Protein 7UWJ (pdb70)

Radius of gyration: 30.27 Å; Cα contacts (8 Å, |Δi|>4): 1581; chains: 4; bounding box: 74×79×90 Å

Organism: Homo sapiens (NCBI:txid9606)

Secondary structure (DSSP, 8-state):
----SS--SSSSBSS-EEEEEEE-TTEESSEEEEEEE--SSPBPTTTSSSB-TT-EEEEEEEEEEEEE------EEEEEEEEEEEEEE---EE-/----SS--SSSSBSS-EEEEEEE-SSEESSEEEEEEE--SSPBPTTTSSSB-TTSEEEEEEEEEEEEE------EEEEEEEEEEEEEEPPPEE-/---EEE----S--HHHHS--SS-----S-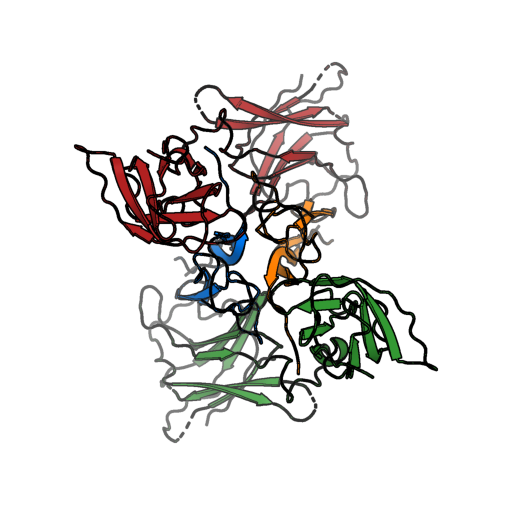-EEEEEEEP--EEEEEEEE----S--EEEEEEEE-SSS-EEEEEEEEESS-------EEEEEEE--SS-EEEEEEEEES-PPSS------EEEEE---SSSSTTSSSHHHHHHTSS-----EEE--SSSEEEEE-B--TT-SEE--EEESSSEEEE--EE----SS--B--EEEE-SS--TT-EEEE-B--TTTTTS--EEEEE-B---/----------S--HHHHS--SS-----SEEEEEEEEE---EEEEEEEEE---S--EEEEEEEE-SSS-EEEEE--B--S-------EEEEEEE--SSEE-EEEEEEES---SS-----EEE--EE--TTSSTT-S-HHHIIIIIS-----EEE-SSSSEEEEEEE--SS-SEEEEEEESSSEEE--EEE----SS--EEEEEEEB-S--TT-EEEEEE--TTTTTS--EEEEEB----

B-factor: mean 85.33, std 24.69, range [43.59, 178.41]

Structure (mmCIF, N/CA/C/O backbone):
data_7UWJ
#
_entry.id   7UWJ
#
_cell.length_a   1.00
_cell.length_b   1.00
_cell.length_c   1.00
_cell.angle_alpha   90.00
_cell.angle_beta   90.00
_cell.angle_gamma   90.00
#
_symmetry.space_group_name_H-M   'P 1'
#
loop_
_entity.id
_entity.type
_entity.pdbx_description
1 polymer Interleukin-25
2 polymer 'Interleukin-17 receptor B'
3 non-polymer 2-acetamido-2-deoxy-beta-D-glucopyranose
#
loop_
_atom_site.group_PDB
_atom_site.id
_atom_site.type_symbol
_atom_site.label_atom_id
_atom_site.label_alt_id
_atom_site.label_comp_id
_atom_site.label_asym_id
_atom_site.label_entity_id
_atom_site.label_seq_id
_atom_site.pdbx_PDB_ins_code
_atom_site.Cartn_x
_atom_site.Cartn_y
_atom_site.Cartn_z
_atom_site.occupancy
_atom_site.B_iso_or_equiv
_atom_site.auth_seq_id
_atom_site.auth_comp_id
_atom_site.auth_asym_id
_atom_site.auth_atom_id
_atom_site.pdbx_PDB_model_num
ATOM 1 N N . CYS A 1 49 ? 126.690 106.933 106.104 1.00 75.09 74 CYS A N 1
ATOM 2 C CA . CYS A 1 49 ? 125.305 106.540 106.344 1.00 75.09 74 CYS A CA 1
ATOM 3 C C . CYS A 1 49 ? 125.033 105.118 105.859 1.00 75.09 74 CYS A C 1
ATOM 4 O O . CYS A 1 49 ? 125.459 104.724 104.774 1.00 75.09 74 CYS A O 1
ATOM 7 N N . ARG A 1 50 ? 124.312 104.356 106.681 1.00 66.61 75 ARG A N 1
ATOM 8 C CA . ARG A 1 50 ? 124.146 102.925 106.485 1.00 66.61 75 ARG A CA 1
ATOM 9 C C . ARG A 1 50 ? 122.803 102.490 107.054 1.00 66.61 75 ARG A C 1
ATOM 10 O O . ARG A 1 50 ? 122.203 103.193 107.872 1.00 66.61 75 ARG A O 1
ATOM 18 N N . ALA A 1 51 ? 122.334 101.325 106.613 1.00 59.38 76 ALA A N 1
ATOM 19 C CA . ALA A 1 51 ? 121.082 100.748 107.082 1.00 59.38 76 ALA A CA 1
ATOM 20 C C . ALA A 1 51 ? 121.365 99.477 107.872 1.00 59.38 76 ALA A C 1
ATOM 21 O O . ALA A 1 51 ? 122.019 98.558 107.368 1.00 59.38 76 ALA A O 1
ATOM 23 N N . SER A 1 52 ? 120.870 99.431 109.107 1.00 57.61 77 SER A N 1
ATOM 24 C CA . SER A 1 52 ? 121.019 98.278 109.984 1.00 57.61 77 SER A CA 1
ATOM 25 C C . SER A 1 52 ? 119.766 97.405 109.881 1.00 57.61 77 SER A C 1
ATOM 26 O O . SER A 1 52 ? 118.910 97.626 109.021 1.00 57.61 77 SER A O 1
ATOM 29 N N . GLU A 1 53 ? 119.638 96.408 110.759 1.00 56.57 78 GLU A N 1
ATOM 30 C CA . GLU A 1 53 ? 118.574 95.415 110.655 1.00 56.57 78 GLU A CA 1
ATOM 31 C C . GLU A 1 53 ? 117.569 95.510 111.795 1.00 56.57 78 GLU A C 1
ATOM 32 O O . GLU A 1 53 ? 116.377 95.278 111.571 1.00 56.57 78 GLU A O 1
ATOM 38 N N . ASP A 1 54 ? 118.008 95.815 113.018 1.00 57.81 79 ASP A N 1
ATOM 39 C CA . ASP A 1 54 ? 117.087 95.811 114.152 1.00 57.81 79 ASP A CA 1
ATOM 40 C C . ASP A 1 54 ? 116.118 96.988 114.091 1.00 57.81 79 ASP A C 1
ATOM 41 O O . ASP A 1 54 ? 114.902 96.812 114.219 1.00 57.81 79 ASP A O 1
ATOM 46 N N . GLY A 1 55 ? 116.636 98.198 113.896 1.00 51.85 80 GLY A N 1
ATOM 47 C CA . GLY A 1 55 ? 115.790 99.364 113.801 1.00 51.85 80 GLY A CA 1
ATOM 48 C C . GLY A 1 55 ? 116.113 100.421 114.835 1.00 51.85 80 GLY A C 1
ATOM 49 O O . GLY A 1 55 ? 117.212 100.463 115.397 1.00 51.85 80 GLY A O 1
ATOM 50 N N . PRO A 1 56 ? 115.136 101.293 115.124 1.00 53.18 81 PRO A N 1
ATOM 51 C CA . PRO A 1 56 ? 113.849 101.341 114.420 1.00 53.18 81 PRO A CA 1
ATOM 52 C C . PRO A 1 56 ? 113.795 102.343 113.268 1.00 53.18 81 PRO A C 1
ATOM 53 O O . PRO A 1 56 ? 113.755 103.542 113.548 1.00 53.18 81 PRO A O 1
ATOM 57 N N . LEU A 1 57 ? 113.791 101.883 112.015 1.00 53.14 82 LEU A N 1
ATOM 58 C CA . LEU A 1 57 ? 113.417 102.705 110.864 1.00 53.14 82 LEU A CA 1
ATOM 59 C C . LEU A 1 57 ? 114.290 103.945 110.695 1.00 53.14 82 LEU A C 1
ATOM 60 O O . LEU A 1 57 ? 114.113 104.705 109.737 1.00 53.14 82 LEU A O 1
ATOM 65 N N . ASN A 1 58 ? 115.233 104.157 111.608 1.00 48.70 83 ASN A N 1
ATOM 66 C CA . ASN A 1 58 ? 116.123 105.307 111.554 1.00 48.70 83 ASN A CA 1
ATOM 67 C C . ASN A 1 58 ? 117.486 104.836 111.080 1.00 48.70 83 ASN A C 1
ATOM 68 O O . ASN A 1 58 ? 118.191 105.542 110.352 1.00 48.70 83 ASN A O 1
ATOM 73 N N . SER A 1 59 ? 117.853 103.632 111.502 1.00 54.60 84 SER A N 1
ATOM 74 C CA . SER A 1 59 ? 118.988 102.912 110.957 1.00 54.60 84 SER A CA 1
ATOM 75 C C . SER A 1 59 ? 118.557 101.802 110.011 1.00 54.60 84 SER A C 1
ATOM 76 O O . SER A 1 59 ? 119.361 100.919 109.710 1.00 54.60 84 SER A O 1
ATOM 79 N N . ARG A 1 60 ? 117.306 101.815 109.552 1.00 55.28 85 ARG A N 1
ATOM 80 C CA . ARG A 1 60 ? 116.767 100.768 108.694 1.00 55.28 85 ARG A CA 1
ATOM 81 C C . ARG A 1 60 ? 116.218 101.296 107.375 1.00 55.28 85 ARG A C 1
ATOM 82 O O . ARG A 1 60 ? 115.666 100.516 106.593 1.00 55.28 85 ARG A O 1
ATOM 90 N N . ALA A 1 61 ? 116.368 102.585 107.096 1.00 53.53 86 ALA A N 1
ATOM 91 C CA . ALA A 1 61 ? 115.714 103.208 105.958 1.00 53.53 86 ALA A CA 1
ATOM 92 C C . ALA A 1 61 ? 116.728 103.511 104.864 1.00 53.53 86 ALA A C 1
ATOM 93 O O . ALA A 1 61 ? 117.934 103.611 105.106 1.00 53.53 86 ALA A O 1
ATOM 95 N N . ILE A 1 62 ? 116.215 103.653 103.638 1.00 54.15 87 ILE A N 1
ATOM 96 C CA . ILE A 1 62 ? 117.062 103.966 102.496 1.00 54.15 87 ILE A CA 1
ATOM 97 C C . ILE A 1 62 ? 117.693 105.341 102.640 1.00 54.15 87 ILE A C 1
ATOM 98 O O . ILE A 1 62 ? 118.849 105.539 102.251 1.00 54.15 87 ILE A O 1
ATOM 103 N N . SER A 1 63 ? 116.962 106.300 103.205 1.00 49.21 88 SER A N 1
ATOM 104 C CA . SER A 1 63 ? 117.489 107.619 103.544 1.00 49.21 88 SER A CA 1
ATOM 105 C C . SER A 1 63 ? 117.503 107.749 105.063 1.00 49.21 88 SER A C 1
ATOM 106 O O . SER A 1 63 ? 116.600 108.355 105.655 1.00 49.21 88 SER A O 1
ATOM 109 N N . PRO A 1 64 ? 118.513 107.186 105.724 1.00 47.82 89 PRO A N 1
ATOM 110 C CA . PRO A 1 64 ? 118.513 107.171 107.191 1.00 47.82 89 PRO A CA 1
ATOM 111 C C . PRO A 1 64 ? 118.661 108.569 107.764 1.00 47.82 89 PRO A C 1
ATOM 112 O O . PRO A 1 64 ? 119.160 109.482 107.103 1.00 47.82 89 PRO A O 1
ATOM 116 N N . TRP A 1 65 ? 118.219 108.731 109.007 1.00 43.59 90 TRP A N 1
ATOM 117 C CA . TRP A 1 65 ? 118.320 110.001 109.708 1.00 43.59 90 TRP A CA 1
ATOM 118 C C . TRP A 1 65 ? 118.770 109.759 111.141 1.00 43.59 90 TRP A C 1
ATOM 119 O O . TRP A 1 65 ? 118.269 108.848 111.808 1.00 43.59 90 TRP A O 1
ATOM 130 N N . ARG A 1 66 ? 119.718 110.566 111.601 1.00 44.43 91 ARG A N 1
ATOM 131 C CA . ARG A 1 66 ? 120.141 110.576 112.991 1.00 44.43 91 ARG A CA 1
ATOM 132 C C . ARG A 1 66 ? 119.514 111.767 113.705 1.00 44.43 91 ARG A C 1
ATOM 133 O O . ARG A 1 66 ? 119.224 112.802 113.101 1.00 44.43 91 ARG A O 1
ATOM 141 N N . TYR A 1 67 ? 119.305 111.608 115.007 1.00 44.74 92 TYR A N 1
ATOM 142 C CA . TYR A 1 67 ? 118.587 112.588 115.810 1.00 44.74 92 TYR A CA 1
ATOM 143 C C . TYR A 1 67 ? 119.591 113.503 116.495 1.00 44.74 92 TYR A C 1
ATOM 144 O O . TYR A 1 67 ? 120.433 113.037 117.271 1.00 44.74 92 TYR A O 1
ATOM 153 N N . GLU A 1 68 ? 119.499 114.797 116.209 1.00 47.49 93 GLU A N 1
ATOM 154 C CA . GLU A 1 68 ? 120.346 115.800 116.832 1.00 47.49 93 GLU A CA 1
ATOM 155 C C . GLU A 1 68 ? 119.639 116.393 118.042 1.00 47.49 93 GLU A C 1
ATOM 156 O O . GLU A 1 68 ? 118.408 116.395 118.125 1.00 47.49 93 GLU A O 1
ATOM 162 N N . LEU A 1 69 ? 120.429 116.902 118.980 1.00 50.51 94 LEU A N 1
ATOM 163 C CA . LEU A 1 69 ? 119.909 117.433 120.231 1.00 50.51 94 LEU A CA 1
ATOM 164 C C . LEU A 1 69 ? 119.821 118.949 120.148 1.00 50.51 94 LEU A C 1
ATOM 165 O O . LEU A 1 69 ? 120.815 119.620 119.852 1.00 50.51 94 LEU A O 1
ATOM 170 N N . ASP A 1 70 ? 118.633 119.483 120.415 1.00 54.00 95 ASP A N 1
ATOM 171 C CA . ASP A 1 70 ? 118.390 120.921 120.464 1.00 54.00 95 ASP A CA 1
ATOM 172 C C . ASP A 1 70 ? 117.890 121.225 121.872 1.00 54.00 95 ASP A C 1
ATOM 173 O O . ASP A 1 70 ? 116.683 121.263 122.122 1.00 54.00 95 ASP A O 1
ATOM 178 N N . ARG A 1 71 ? 118.827 121.450 122.788 1.00 58.61 96 ARG A N 1
ATOM 179 C CA . ARG A 1 71 ? 118.507 121.666 124.192 1.00 58.61 96 ARG A CA 1
ATOM 180 C C . ARG A 1 71 ? 118.143 123.124 124.435 1.00 58.61 96 ARG A C 1
ATOM 181 O O . ARG A 1 71 ? 118.911 124.029 124.096 1.00 58.61 96 ARG A O 1
ATOM 189 N N . ASP A 1 72 ? 116.970 123.343 125.020 1.00 59.97 97 ASP A N 1
ATOM 190 C CA . ASP A 1 72 ? 116.523 124.665 125.423 1.00 59.97 97 ASP A CA 1
ATOM 191 C C . ASP A 1 72 ? 115.987 124.585 126.844 1.00 59.97 97 ASP A C 1
ATOM 192 O O . ASP A 1 72 ? 115.148 123.740 127.161 1.00 59.97 97 ASP A O 1
ATOM 197 N N . LEU A 1 73 ? 116.476 125.484 127.699 1.00 59.19 98 LEU A N 1
ATOM 198 C CA . LEU A 1 73 ? 116.105 125.496 129.109 1.00 59.19 98 LEU A CA 1
ATOM 199 C C . LEU A 1 73 ? 114.839 126.308 129.354 1.00 59.19 98 LEU A C 1
ATOM 200 O O . LEU A 1 73 ? 114.503 126.599 130.506 1.00 59.19 98 LEU A O 1
ATOM 205 N N . ASN A 1 74 ? 114.129 126.682 128.285 1.00 61.64 99 ASN A N 1
ATOM 206 C CA . ASN A 1 74 ? 112.845 127.355 128.447 1.00 61.64 99 ASN A CA 1
ATOM 207 C C . ASN A 1 74 ? 111.791 126.807 127.489 1.00 61.64 99 ASN A C 1
ATOM 208 O O . ASN A 1 74 ? 110.801 127.497 127.220 1.00 61.64 99 ASN A O 1
ATOM 213 N N . ARG A 1 75 ? 111.975 125.596 126.971 1.00 60.23 100 ARG A N 1
ATOM 214 C CA . ARG A 1 75 ? 111.042 124.964 126.053 1.00 60.23 100 ARG A CA 1
ATOM 215 C C . ARG A 1 75 ? 110.533 123.661 126.654 1.00 60.23 100 ARG A C 1
ATOM 216 O O . ARG A 1 75 ? 111.260 122.960 127.362 1.00 60.23 100 ARG A O 1
ATOM 224 N N . LEU A 1 76 ? 109.271 123.354 126.382 1.00 57.75 101 LEU A N 1
ATOM 225 C CA . LEU A 1 76 ? 108.647 122.109 126.830 1.00 57.75 101 LEU A CA 1
ATOM 226 C C . LEU A 1 76 ? 108.127 121.363 125.611 1.00 57.75 101 LEU A C 1
ATOM 227 O O . LEU A 1 76 ? 107.179 121.844 124.957 1.00 57.75 101 LEU A O 1
ATOM 232 N N . PRO A 1 77 ? 108.693 120.195 125.264 1.00 53.93 102 PRO A N 1
ATOM 233 C CA . PRO A 1 77 ? 109.761 119.449 125.945 1.00 53.93 102 PRO A CA 1
ATOM 234 C C . PRO A 1 77 ? 111.116 120.149 125.959 1.00 53.93 102 PRO A C 1
ATOM 235 O O . PRO A 1 77 ? 111.433 120.905 125.044 1.00 53.93 102 PRO A O 1
ATOM 239 N N . GLN A 1 78 ? 111.904 119.885 127.002 1.00 55.48 103 GLN A N 1
ATOM 240 C CA . GLN A 1 78 ? 113.223 120.494 127.119 1.00 55.48 103 GLN A CA 1
ATOM 241 C C . GLN A 1 78 ? 114.195 119.944 126.086 1.00 55.48 103 GLN A C 1
ATOM 242 O O . GLN A 1 78 ? 115.148 120.634 125.708 1.00 55.48 103 GLN A O 1
ATOM 248 N N . ASP A 1 79 ? 113.964 118.727 125.604 1.00 53.43 104 ASP A N 1
ATOM 249 C CA . ASP A 1 79 ? 114.822 118.094 124.615 1.00 53.43 104 ASP A CA 1
ATOM 250 C C . ASP A 1 79 ? 113.976 117.597 123.453 1.00 53.43 104 ASP A C 1
ATOM 251 O O . ASP A 1 79 ? 113.091 116.755 123.639 1.00 53.43 104 ASP A O 1
ATOM 256 N N . LEU A 1 80 ? 114.250 118.118 122.264 1.00 48.11 105 LEU A N 1
ATOM 257 C CA . LEU A 1 80 ? 113.641 117.666 121.023 1.00 48.11 105 LEU A CA 1
ATOM 258 C C . LEU A 1 80 ? 114.712 116.990 120.179 1.00 48.11 105 LEU A C 1
ATOM 259 O O . LEU A 1 80 ? 115.895 116.990 120.525 1.00 48.11 105 LEU A O 1
ATOM 264 N N . TYR A 1 81 ? 114.299 116.405 119.059 1.00 50.67 106 TYR A N 1
ATOM 265 C CA . TYR A 1 81 ? 115.246 115.697 118.207 1.00 50.67 106 TYR A CA 1
ATOM 266 C C . TYR A 1 81 ? 114.830 115.840 116.753 1.00 50.67 106 TYR A C 1
ATOM 267 O O . TYR A 1 81 ? 113.836 115.245 116.326 1.00 50.67 106 TYR A O 1
ATOM 276 N N . HIS A 1 82 ? 115.593 116.628 116.003 1.00 49.20 107 HIS A N 1
ATOM 277 C CA . HIS A 1 82 ? 115.387 116.787 114.574 1.00 49.20 107 HIS A CA 1
ATOM 278 C C . HIS A 1 82 ? 116.070 115.655 113.820 1.00 49.20 107 HIS A C 1
ATOM 279 O O . HIS A 1 82 ? 117.093 115.120 114.255 1.00 49.20 107 HIS A O 1
ATOM 286 N N . ALA A 1 83 ? 115.495 115.292 112.679 1.00 45.85 108 ALA A N 1
ATOM 287 C CA . ALA A 1 83 ? 116.083 114.270 111.826 1.00 45.85 108 ALA A CA 1
ATOM 288 C C . ALA A 1 83 ? 117.017 114.932 110.823 1.00 45.85 108 ALA A C 1
ATOM 289 O O . ALA A 1 83 ? 116.614 115.853 110.105 1.00 45.85 108 ALA A O 1
ATOM 291 N N . ARG A 1 84 ? 118.261 114.468 110.772 1.00 46.71 109 ARG A N 1
ATOM 292 C CA . ARG A 1 84 ? 119.253 114.987 109.844 1.00 46.71 109 ARG A CA 1
ATOM 293 C C . ARG A 1 84 ? 119.688 113.878 108.898 1.00 46.71 109 ARG A C 1
ATOM 294 O O . ARG A 1 84 ? 120.130 112.813 109.340 1.00 46.71 109 ARG A O 1
ATOM 302 N N . CYS A 1 85 ? 119.566 114.131 107.598 1.00 47.61 110 CYS A N 1
ATOM 303 C CA . CYS A 1 85 ? 119.883 113.131 106.588 1.00 47.61 110 CYS A CA 1
ATOM 304 C C . CYS A 1 85 ? 121.396 113.006 106.465 1.00 47.61 110 CYS A C 1
ATOM 305 O O . CYS A 1 85 ? 122.059 113.916 105.956 1.00 47.61 110 CYS A O 1
ATOM 308 N N . LEU A 1 86 ? 121.938 111.881 106.928 1.00 55.42 111 LEU A N 1
ATOM 309 C CA . LEU A 1 86 ? 123.368 111.642 106.777 1.00 55.42 111 LEU A CA 1
ATOM 310 C C . LEU A 1 86 ? 123.706 111.236 105.347 1.00 55.42 111 LEU A C 1
ATOM 311 O O . LEU A 1 86 ? 124.836 111.442 104.891 1.00 55.42 111 LEU A O 1
ATOM 316 N N . CYS A 1 87 ? 122.738 110.670 104.627 1.00 68.05 112 CYS A N 1
ATOM 317 C CA . CYS A 1 87 ? 122.908 110.290 103.230 1.00 68.05 112 CYS A CA 1
ATOM 318 C C . CYS A 1 87 ? 122.566 111.458 102.314 1.00 68.05 112 CYS A C 1
ATOM 319 O O . CYS A 1 87 ? 121.400 111.867 102.246 1.00 68.05 112 CYS A O 1
ATOM 322 N N . PRO A 1 88 ? 123.540 112.027 101.602 1.00 67.36 113 PRO A N 1
ATOM 323 C CA . PRO A 1 88 ? 123.192 112.966 100.524 1.00 67.36 113 PRO A CA 1
ATOM 324 C C . PRO A 1 88 ? 122.396 112.309 99.412 1.00 67.36 113 PRO A C 1
ATOM 325 O O . PRO A 1 88 ? 121.556 112.964 98.781 1.00 67.36 113 PRO A O 1
ATOM 329 N N . HIS A 1 89 ? 122.639 111.027 99.155 1.00 68.41 114 HIS A N 1
ATOM 330 C CA . HIS A 1 89 ? 121.919 110.246 98.162 1.00 68.41 114 HIS A CA 1
ATOM 331 C C . HIS A 1 89 ? 121.518 108.903 98.761 1.00 68.41 114 HIS A C 1
ATOM 332 O O . HIS A 1 89 ? 122.076 108.449 99.762 1.00 68.41 114 HIS A O 1
ATOM 339 N N . CYS A 1 90 ? 120.537 108.267 98.127 1.00 64.10 115 CYS A N 1
ATOM 340 C CA . CYS A 1 90 ? 119.904 107.089 98.697 1.00 64.10 115 CYS A CA 1
ATOM 341 C C . CYS A 1 90 ? 120.811 105.864 98.575 1.00 64.10 115 CYS A C 1
ATOM 342 O O . CYS A 1 90 ? 121.677 105.776 97.701 1.00 64.10 115 CYS A O 1
ATOM 345 N N . VAL A 1 91 ? 120.594 104.903 99.473 1.00 65.33 116 VAL A N 1
ATOM 346 C CA . VAL A 1 91 ? 121.421 103.706 99.575 1.00 65.33 116 VAL A CA 1
ATOM 347 C C . VAL A 1 91 ? 120.837 102.618 98.687 1.00 65.33 116 VAL A C 1
ATOM 348 O O . VAL A 1 91 ? 119.641 102.626 98.374 1.00 65.33 116 VAL A O 1
ATOM 352 N N . SER A 1 92 ? 121.693 101.687 98.277 1.00 67.74 117 SER A N 1
ATOM 353 C CA . SER A 1 92 ? 121.244 100.543 97.501 1.00 67.74 117 SER A CA 1
ATOM 354 C C . SER A 1 92 ? 120.490 99.563 98.388 1.00 67.74 117 SER A C 1
ATOM 355 O O . SER A 1 92 ? 120.903 99.283 99.516 1.00 67.74 117 SER A O 1
ATOM 358 N N . LEU A 1 93 ? 119.377 99.040 97.873 1.00 63.29 118 LEU A N 1
ATOM 359 C CA . LEU A 1 93 ? 118.688 97.960 98.564 1.00 63.29 118 LEU A CA 1
ATOM 360 C C . LEU A 1 93 ? 119.456 96.647 98.499 1.00 63.29 118 LEU A C 1
ATOM 361 O O . LEU A 1 93 ? 119.102 95.706 99.218 1.00 63.29 118 LEU A O 1
ATOM 366 N N . GLN A 1 94 ? 120.491 96.563 97.660 1.00 66.97 119 GLN A N 1
ATOM 367 C CA . GLN A 1 94 ? 121.318 95.362 97.614 1.00 66.97 119 GLN A CA 1
ATOM 368 C C . GLN A 1 94 ? 122.063 95.153 98.925 1.00 66.97 119 GLN A C 1
ATOM 369 O O . GLN A 1 94 ? 122.047 94.052 99.488 1.00 66.97 119 GLN A O 1
ATOM 375 N N . THR A 1 95 ? 122.725 96.194 99.423 1.00 67.21 120 THR A N 1
ATOM 376 C CA . THR A 1 95 ? 123.506 96.112 100.650 1.00 67.21 120 THR A CA 1
ATOM 377 C C . THR A 1 95 ? 123.024 97.078 101.719 1.00 67.21 120 THR A C 1
ATOM 378 O O . THR A 1 95 ? 122.872 96.684 102.882 1.00 67.21 120 THR A O 1
ATOM 382 N N . GLY A 1 96 ? 122.779 98.335 101.360 1.00 69.17 121 GLY A N 1
ATOM 383 C CA . GLY A 1 96 ? 122.478 99.363 102.331 1.00 69.17 121 GLY A CA 1
ATOM 384 C C . GLY A 1 96 ? 123.691 100.016 102.952 1.00 69.17 121 GLY A C 1
ATOM 385 O O . GLY A 1 96 ? 123.545 101.042 103.628 1.00 69.17 121 GLY A O 1
ATOM 386 N N . SER A 1 97 ? 124.884 99.456 102.744 1.00 69.49 122 SER A N 1
ATOM 387 C CA . SER A 1 97 ? 126.104 100.052 103.275 1.00 69.49 122 SER A CA 1
ATOM 388 C C . SER A 1 97 ? 126.558 101.244 102.441 1.00 69.49 122 SER A C 1
ATOM 389 O O . SER A 1 97 ? 127.147 102.190 102.976 1.00 69.49 122 SER A O 1
ATOM 392 N N . HIS A 1 98 ? 126.298 101.217 101.136 1.00 68.16 123 HIS A N 1
ATOM 393 C CA . HIS A 1 98 ? 126.759 102.247 100.219 1.00 68.16 123 HIS A CA 1
ATOM 394 C C . HIS A 1 98 ? 125.559 102.881 99.527 1.00 68.16 123 HIS A C 1
ATOM 395 O O . HIS A 1 98 ? 124.505 102.253 99.392 1.00 68.16 123 HIS A O 1
ATOM 402 N N . MET A 1 99 ? 125.724 104.129 99.097 1.00 66.76 124 MET A N 1
ATOM 403 C CA . MET A 1 99 ? 124.642 104.882 98.484 1.00 66.76 124 MET A CA 1
ATOM 404 C C . MET A 1 99 ? 124.585 104.636 96.974 1.00 66.76 124 MET A C 1
ATOM 405 O O . MET A 1 99 ? 125.447 103.978 96.385 1.00 66.76 124 MET A O 1
ATOM 410 N N . ASP A 1 100 ? 123.549 105.183 96.351 1.00 70.27 125 ASP A N 1
ATOM 411 C CA . ASP A 1 100 ? 123.380 105.205 94.905 1.00 70.27 125 ASP A CA 1
ATOM 412 C C . ASP A 1 100 ? 123.135 106.629 94.443 1.00 70.27 125 ASP A C 1
ATOM 413 O O . ASP A 1 100 ? 122.436 107.402 95.106 1.00 70.27 125 ASP A O 1
ATOM 418 N N . PRO A 1 101 ? 123.693 107.009 93.294 1.00 69.94 126 PRO A N 1
ATOM 419 C CA . PRO A 1 101 ? 123.570 108.395 92.804 1.00 69.94 126 PRO A CA 1
ATOM 420 C C . PRO A 1 101 ? 122.253 108.739 92.113 1.00 69.94 126 PRO A C 1
ATOM 421 O O . PRO A 1 101 ? 122.080 109.903 91.738 1.00 69.94 126 PRO A O 1
ATOM 425 N N . ARG A 1 102 ? 121.340 107.788 91.931 1.00 67.35 127 ARG A N 1
ATOM 426 C CA . ARG A 1 102 ? 120.137 108.017 91.140 1.00 67.35 127 ARG A CA 1
ATOM 427 C C . ARG A 1 102 ? 118.991 108.636 91.931 1.00 67.35 127 ARG A C 1
ATOM 428 O O . ARG A 1 102 ? 117.939 108.914 91.348 1.00 67.35 127 ARG A O 1
ATOM 436 N N . GLY A 1 103 ? 119.162 108.866 93.236 1.00 69.77 128 GLY A N 1
ATOM 437 C CA . GLY A 1 103 ? 118.087 109.363 94.065 1.00 69.77 128 GLY A CA 1
ATOM 438 C C . GLY A 1 103 ? 118.490 110.618 94.820 1.00 69.77 128 GLY A C 1
ATOM 439 O O . GLY A 1 103 ? 119.661 111.004 94.856 1.00 69.77 128 GLY A O 1
ATOM 440 N N . ASN A 1 104 ? 117.487 111.249 95.425 1.00 67.05 129 ASN A N 1
ATOM 441 C CA . ASN A 1 104 ? 117.659 112.457 96.219 1.00 67.05 129 ASN A CA 1
ATOM 442 C C . ASN A 1 104 ? 116.990 112.281 97.577 1.00 67.05 129 ASN A C 1
ATOM 443 O O . ASN A 1 104 ? 116.079 111.468 97.749 1.00 67.05 129 ASN A O 1
ATOM 448 N N . SER A 1 105 ? 117.456 113.061 98.550 1.00 62.11 130 SER A N 1
ATOM 449 C CA . SER A 1 105 ? 116.974 112.991 99.924 1.00 62.11 130 SER A CA 1
ATOM 450 C C . SER A 1 105 ? 116.284 114.301 100.273 1.00 62.11 130 SER A C 1
ATOM 451 O O . SER A 1 105 ? 116.853 115.378 100.069 1.00 62.11 130 SER A O 1
ATOM 454 N N . GLU A 1 106 ? 115.064 114.208 100.797 1.00 59.63 131 GLU A N 1
ATOM 455 C CA . GLU A 1 106 ? 114.286 115.377 101.178 1.00 59.63 131 GLU A CA 1
ATOM 456 C C . GLU A 1 106 ? 113.608 115.134 102.518 1.00 59.63 131 GLU A C 1
ATOM 457 O O . GLU A 1 106 ? 113.073 114.050 102.768 1.00 59.63 131 GLU A O 1
ATOM 463 N N . LEU A 1 107 ? 113.633 116.151 103.374 1.00 56.55 132 LEU A N 1
ATOM 464 C CA . LEU A 1 107 ? 112.979 116.101 104.671 1.00 56.55 132 LEU A CA 1
ATOM 465 C C . LEU A 1 107 ? 111.484 116.384 104.545 1.00 56.55 132 LEU A C 1
ATOM 466 O O . LEU A 1 107 ? 111.003 116.936 103.553 1.00 56.55 132 LEU A O 1
ATOM 471 N N . LEU A 1 108 ? 110.747 115.990 105.580 1.00 54.28 133 LEU A N 1
ATOM 472 C CA . LEU A 1 108 ? 109.373 116.416 105.784 1.00 54.28 133 LEU A CA 1
ATOM 473 C C . LEU A 1 108 ? 109.286 117.166 107.103 1.00 54.28 133 LEU A C 1
ATOM 474 O O . LEU A 1 108 ? 110.018 116.878 108.054 1.00 54.28 133 LEU A O 1
ATOM 479 N N . TYR A 1 109 ? 108.381 118.134 107.155 1.00 61.48 134 TYR A N 1
ATOM 480 C CA . TYR A 1 109 ? 108.245 118.986 108.322 1.00 61.48 134 TYR A CA 1
ATOM 481 C C . TYR A 1 109 ? 106.795 118.977 108.779 1.00 61.48 134 TYR A C 1
ATOM 482 O O . TYR A 1 109 ? 105.877 118.696 108.004 1.00 61.48 134 TYR A O 1
ATOM 491 N N . HIS A 1 110 ? 106.599 119.294 110.054 1.00 62.20 135 HIS A N 1
ATOM 492 C CA . HIS A 1 110 ? 105.279 119.293 110.665 1.00 62.20 135 HIS A CA 1
ATOM 493 C C . HIS A 1 110 ? 105.288 120.376 111.739 1.00 62.20 135 HIS A C 1
ATOM 494 O O . HIS A 1 110 ? 106.349 120.842 112.166 1.00 62.20 135 HIS A O 1
ATOM 501 N N . ASN A 1 111 ? 104.106 120.790 112.174 1.00 61.99 136 ASN A N 1
ATOM 502 C CA . ASN A 1 111 ? 103.958 121.793 113.218 1.00 61.99 136 ASN A CA 1
ATOM 503 C C . ASN A 1 111 ? 103.592 121.079 114.511 1.00 61.99 136 ASN A C 1
ATOM 504 O O . ASN A 1 111 ? 102.507 120.497 114.619 1.00 61.99 136 ASN A O 1
ATOM 509 N N . GLN A 1 112 ? 104.494 121.127 115.484 1.00 59.85 137 GLN A N 1
ATOM 510 C CA . GLN A 1 112 ? 104.345 120.404 116.737 1.00 59.85 137 GLN A CA 1
ATOM 511 C C . GLN A 1 112 ? 104.130 121.390 117.875 1.00 59.85 137 GLN A C 1
ATOM 512 O O . GLN A 1 112 ? 104.920 122.321 118.063 1.00 59.85 137 GLN A O 1
ATOM 518 N N . THR A 1 113 ? 103.056 121.179 118.631 1.00 66.82 138 THR A N 1
ATOM 519 C CA . THR A 1 113 ? 102.642 122.113 119.675 1.00 66.82 138 THR A CA 1
ATOM 520 C C . THR A 1 113 ? 103.635 122.038 120.826 1.00 66.82 138 THR A C 1
ATOM 521 O O . THR A 1 113 ? 103.575 121.131 121.659 1.00 66.82 138 THR A O 1
ATOM 525 N N . VAL A 1 114 ? 104.556 122.994 120.873 1.00 63.29 139 VAL A N 1
ATOM 526 C CA . VAL A 1 114 ? 105.509 123.107 121.964 1.00 63.29 139 VAL A CA 1
ATOM 527 C C . VAL A 1 114 ? 105.132 124.312 122.814 1.00 63.29 139 VAL A C 1
ATOM 528 O O . VAL A 1 114 ? 104.271 125.120 122.453 1.00 63.29 139 VAL A O 1
ATOM 532 N N . PHE A 1 115 ? 105.787 124.426 123.964 1.00 64.37 140 PHE A N 1
ATOM 533 C CA . PHE A 1 115 ? 105.553 125.515 124.900 1.00 64.37 140 PHE A CA 1
ATOM 534 C C . PHE A 1 115 ? 106.870 126.204 125.225 1.00 64.37 140 PHE A C 1
ATOM 535 O O . PHE A 1 115 ? 107.900 125.545 125.399 1.00 64.37 140 PHE A O 1
ATOM 543 N N . TYR A 1 116 ? 106.833 127.530 125.302 1.00 65.47 141 TYR A N 1
ATOM 544 C CA . TYR A 1 116 ? 108.010 128.339 125.573 1.00 65.47 141 TYR A CA 1
ATOM 545 C C . TYR A 1 116 ? 107.815 129.139 126.854 1.00 65.47 141 TYR A C 1
ATOM 546 O O . TYR A 1 116 ? 106.721 129.636 127.134 1.00 65.47 141 TYR A O 1
ATOM 555 N N . ARG A 1 117 ? 108.887 129.260 127.631 1.00 66.37 142 ARG A N 1
ATOM 556 C CA . ARG A 1 117 ? 108.853 130.016 128.883 1.00 66.37 142 ARG A CA 1
ATOM 557 C C . ARG A 1 117 ? 109.381 131.435 128.675 1.00 66.37 142 ARG A C 1
ATOM 558 O O . ARG A 1 117 ? 110.404 131.841 129.228 1.00 66.37 142 ARG A O 1
ATOM 566 N N . ARG A 1 118 ? 108.662 132.191 127.859 1.00 67.58 143 ARG A N 1
ATOM 567 C CA . ARG A 1 118 ? 108.970 133.603 127.670 1.00 67.58 143 ARG A CA 1
ATOM 568 C C . ARG A 1 118 ? 108.515 134.378 128.901 1.00 67.58 143 ARG A C 1
ATOM 569 O O . ARG A 1 118 ? 107.503 134.007 129.510 1.00 67.58 143 ARG A O 1
ATOM 577 N N . PRO A 1 119 ? 109.230 135.437 129.320 1.00 62.59 144 PRO A N 1
ATOM 578 C CA . PRO A 1 119 ? 108.800 136.295 130.430 1.00 62.59 144 PRO A CA 1
ATOM 579 C C . PRO A 1 119 ? 107.360 136.784 130.294 1.00 62.59 144 PRO A C 1
ATOM 580 O O . PRO A 1 119 ? 107.124 137.986 130.401 1.00 62.59 144 PRO A O 1
ATOM 584 N N . TYR A 1 130 ? 107.491 133.895 135.572 1.00 69.15 155 TYR A N 1
ATOM 585 C CA . TYR A 1 130 ? 107.487 133.566 134.152 1.00 69.15 155 TYR A CA 1
ATOM 586 C C . TYR A 1 130 ? 106.059 133.300 133.687 1.00 69.15 155 TYR A C 1
ATOM 587 O O . TYR A 1 130 ? 105.130 133.306 134.495 1.00 69.15 155 TYR A O 1
ATOM 596 N N . CYS A 1 131 ? 105.881 133.068 132.389 1.00 73.49 156 CYS A N 1
ATOM 597 C CA . CYS A 1 131 ? 104.548 132.879 131.833 1.00 73.49 156 CYS A CA 1
ATOM 598 C C . CYS A 1 131 ? 104.605 131.823 130.740 1.00 73.49 156 CYS A C 1
ATOM 599 O O . CYS A 1 131 ? 105.656 131.572 130.144 1.00 73.49 156 CYS A O 1
ATOM 602 N N . LEU A 1 132 ? 103.455 131.207 130.485 1.00 72.00 157 LEU A N 1
ATOM 603 C CA . LEU A 1 132 ? 103.335 130.192 129.451 1.00 72.00 157 LEU A CA 1
ATOM 604 C C . LEU A 1 132 ? 102.844 130.816 128.147 1.00 72.00 157 LEU A C 1
ATOM 605 O O . LEU A 1 132 ? 102.085 131.787 128.138 1.00 72.00 157 LEU A O 1
ATOM 610 N N . GLU A 1 133 ? 103.275 130.232 127.032 1.00 72.48 158 GLU A N 1
ATOM 611 C CA . GLU A 1 133 ? 102.874 130.736 125.727 1.00 72.48 158 GLU A CA 1
ATOM 612 C C . GLU A 1 133 ? 103.023 129.611 124.712 1.00 72.48 158 GLU A C 1
ATOM 613 O O . GLU A 1 133 ? 103.818 128.686 124.899 1.00 72.48 158 GLU A O 1
ATOM 619 N N . ARG A 1 134 ? 102.253 129.704 123.629 1.00 74.55 159 ARG A N 1
ATOM 620 C CA . ARG A 1 134 ? 102.122 128.619 122.657 1.00 74.55 159 ARG A CA 1
ATOM 621 C C . ARG A 1 134 ? 102.518 129.115 121.267 1.00 74.55 159 ARG A C 1
ATOM 622 O O . ARG A 1 134 ? 101.867 130.008 120.715 1.00 74.55 159 ARG A O 1
ATOM 630 N N . ARG A 1 135 ? 103.577 128.531 120.703 1.00 71.85 160 ARG A N 1
ATOM 631 C CA . ARG A 1 135 ? 103.979 128.775 119.320 1.00 71.85 160 ARG A CA 1
ATOM 632 C C . ARG A 1 135 ? 104.411 127.462 118.686 1.00 71.85 160 ARG A C 1
ATOM 633 O O . ARG A 1 135 ? 105.135 126.678 119.308 1.00 71.85 160 ARG A O 1
ATOM 641 N N . LEU A 1 136 ? 103.967 127.227 117.451 1.00 65.02 161 LEU A N 1
ATOM 642 C CA . LEU A 1 136 ? 104.344 126.023 116.725 1.00 65.02 161 LEU A CA 1
ATOM 643 C C . LEU A 1 136 ? 105.837 126.027 116.425 1.00 65.02 161 LEU A C 1
ATOM 644 O O . LEU A 1 136 ? 106.470 127.081 116.320 1.00 65.02 161 LEU A O 1
ATOM 649 N N . TYR A 1 137 ? 106.400 124.830 116.289 1.00 58.58 162 TYR A N 1
ATOM 650 C CA . TYR A 1 137 ? 107.812 124.662 115.989 1.00 58.58 162 TYR A CA 1
ATOM 651 C C . TYR A 1 137 ? 107.941 123.655 114.856 1.00 58.58 162 TYR A C 1
ATOM 652 O O . TYR A 1 137 ? 107.098 122.771 114.684 1.00 58.58 162 TYR A O 1
ATOM 661 N N . ARG A 1 138 ? 109.008 123.801 114.083 1.00 58.99 163 ARG A N 1
ATOM 662 C CA . ARG A 1 138 ? 109.203 123.081 112.829 1.00 58.99 163 ARG A CA 1
ATOM 663 C C . ARG A 1 138 ? 110.275 122.012 113.031 1.00 58.99 163 ARG A C 1
ATOM 664 O O . ARG A 1 138 ? 111.461 122.244 112.783 1.00 58.99 163 ARG A O 1
ATOM 672 N N . VAL A 1 139 ? 109.849 120.838 113.486 1.00 52.91 164 VAL A N 1
ATOM 673 C CA . VAL A 1 139 ? 110.755 119.715 113.694 1.00 52.91 164 VAL A CA 1
ATOM 674 C C . VAL A 1 139 ? 110.804 118.868 112.432 1.00 52.91 164 VAL A C 1
ATOM 675 O O . VAL A 1 139 ? 109.789 118.681 111.750 1.00 52.91 164 VAL A O 1
ATOM 679 N N . SER A 1 140 ? 111.988 118.350 112.115 1.00 49.75 165 SER A N 1
ATOM 680 C CA . SER A 1 140 ? 112.167 117.487 110.953 1.00 49.75 165 SER A CA 1
ATOM 681 C C . SER A 1 140 ? 111.862 116.050 111.356 1.00 49.75 165 SER A C 1
ATOM 682 O O . SER A 1 140 ? 112.538 115.484 112.222 1.00 49.75 165 SER A O 1
ATOM 685 N N . LEU A 1 141 ? 110.845 115.455 110.730 1.00 45.81 166 LEU A N 1
ATOM 686 C CA . LEU A 1 141 ? 110.417 114.118 111.128 1.00 45.81 166 LEU A CA 1
ATOM 687 C C . LEU A 1 141 ? 111.326 113.042 110.545 1.00 45.81 166 LEU A C 1
ATOM 688 O O . LEU A 1 141 ? 111.861 112.206 111.282 1.00 45.81 166 LEU A O 1
ATOM 693 N N . ALA A 1 142 ? 111.522 113.049 109.228 1.00 49.78 167 ALA A N 1
ATOM 694 C CA . ALA A 1 142 ? 112.271 111.976 108.587 1.00 49.78 167 ALA A CA 1
ATOM 695 C C . ALA A 1 142 ? 112.652 112.380 107.171 1.00 49.78 167 ALA A C 1
ATOM 696 O O . ALA A 1 142 ? 112.051 113.277 106.575 1.00 49.78 167 ALA A O 1
ATOM 698 N N . CYS A 1 143 ? 113.663 111.695 106.642 1.00 51.88 168 CYS A N 1
ATOM 699 C CA . CYS A 1 143 ? 114.036 111.813 105.244 1.00 51.88 168 CYS A CA 1
ATOM 700 C C . CYS A 1 143 ? 113.303 110.762 104.410 1.00 51.88 168 CYS A C 1
ATOM 701 O O . CYS A 1 143 ? 113.100 109.621 104.834 1.00 51.88 168 CYS A O 1
ATOM 704 N N . VAL A 1 144 ? 112.900 111.157 103.204 1.00 52.64 169 VAL A N 1
ATOM 705 C CA . VAL A 1 144 ? 112.322 110.226 102.238 1.00 52.64 169 VAL A CA 1
ATOM 706 C C . VAL A 1 144 ? 113.046 110.391 100.913 1.00 52.64 169 VAL A C 1
ATOM 707 O O . VAL A 1 144 ? 113.606 111.451 100.620 1.00 52.64 169 VAL A O 1
ATOM 711 N N . CYS A 1 145 ? 113.031 109.331 100.112 1.00 59.44 170 CYS A N 1
ATOM 712 C CA . CYS A 1 145 ? 113.777 109.304 98.863 1.00 59.44 170 CYS A CA 1
ATOM 713 C C . CYS A 1 145 ? 112.870 109.770 97.731 1.00 59.44 170 CYS A C 1
ATOM 714 O O . CYS A 1 145 ? 111.785 109.213 97.530 1.00 59.44 170 CYS A O 1
ATOM 717 N N . VAL A 1 146 ? 113.307 110.790 96.994 1.00 64.53 171 VAL A N 1
ATOM 718 C CA . VAL A 1 146 ? 112.495 111.401 95.953 1.00 64.53 171 VAL A CA 1
ATOM 719 C C . VAL A 1 146 ? 113.284 111.410 94.649 1.00 64.53 171 VAL A C 1
ATOM 720 O O . VAL A 1 146 ? 114.509 111.552 94.634 1.00 64.53 171 VAL A O 1
ATOM 724 N N . ARG A 1 147 ? 112.547 111.232 93.522 1.00 64.61 172 ARG A N 1
ATOM 725 C CA . ARG A 1 147 ? 113.118 111.114 92.189 1.00 64.61 172 ARG A CA 1
ATOM 726 C C . ARG A 1 147 ? 113.578 112.471 91.658 1.00 64.61 172 ARG A C 1
ATOM 727 O O . ARG A 1 147 ? 113.019 113.513 92.018 1.00 64.61 172 ARG A O 1
ATOM 735 N N . PRO A 1 148 ? 114.610 112.477 90.814 1.00 69.24 173 PRO A N 1
ATOM 736 C CA . PRO A 1 148 ? 115.133 113.746 90.292 1.00 69.24 173 PRO A CA 1
ATOM 737 C C . PRO A 1 148 ? 114.174 114.414 89.316 1.00 69.24 173 PRO A C 1
ATOM 738 O O . PRO A 1 148 ? 113.303 113.773 88.723 1.00 69.24 173 PRO A O 1
ATOM 742 N N . ARG A 1 149 ? 114.345 115.725 89.158 1.00 74.38 174 ARG A N 1
ATOM 743 C CA . ARG A 1 149 ? 113.623 116.520 88.172 1.00 74.38 174 ARG A CA 1
ATOM 744 C C . ARG A 1 149 ? 114.624 117.024 87.141 1.00 74.38 174 ARG A C 1
ATOM 745 O O . ARG A 1 149 ? 115.528 117.796 87.479 1.00 74.38 174 ARG A O 1
ATOM 753 N N . VAL A 1 150 ? 114.469 116.589 85.891 1.00 77.43 175 VAL A N 1
ATOM 754 C CA . VAL A 1 150 ? 115.471 116.805 84.848 1.00 77.43 175 VAL A CA 1
ATOM 755 C C . VAL A 1 150 ? 114.778 117.429 83.644 1.00 77.43 175 VAL A C 1
ATOM 756 O O . VAL A 1 150 ? 113.835 116.855 83.088 1.00 77.43 175 VAL A O 1
ATOM 760 N N . MET A 1 151 ? 115.240 118.608 83.239 1.00 85.46 176 MET A N 1
ATOM 761 C CA . MET A 1 151 ? 114.793 119.235 82.003 1.00 85.46 176 MET A CA 1
ATOM 762 C C . MET A 1 151 ? 116.014 119.671 81.190 1.00 85.46 176 MET A C 1
ATOM 763 O O . MET A 1 151 ? 117.146 119.277 81.483 1.00 85.46 176 MET A O 1
ATOM 768 N N . GLY A 1 152 ? 115.798 120.486 80.164 1.00 91.76 177 GLY A N 1
ATOM 769 C CA . GLY A 1 152 ? 116.892 121.042 79.390 1.00 91.76 177 GLY A CA 1
ATOM 770 C C . GLY A 1 152 ? 116.435 121.980 78.288 1.00 91.76 177 GLY A C 1
ATOM 771 O O . GLY A 1 152 ? 117.130 122.935 77.944 1.00 91.76 177 GLY A O 1
ATOM 772 N N . GLU B 2 2 ? 117.770 109.467 156.882 1.00 98.11 19 GLU C N 1
ATOM 773 C CA . GLU B 2 2 ? 117.334 108.145 156.450 1.00 98.11 19 GLU C CA 1
ATOM 774 C C . GLU B 2 2 ? 116.327 108.250 155.308 1.00 98.11 19 GLU C C 1
ATOM 775 O O . GLU B 2 2 ? 115.127 108.071 155.516 1.00 98.11 19 GLU C O 1
ATOM 781 N N . PRO B 2 3 ? 116.813 108.536 154.098 1.00 96.43 20 PRO C N 1
ATOM 782 C CA . PRO B 2 3 ? 115.898 108.731 152.968 1.00 96.43 20 PRO C CA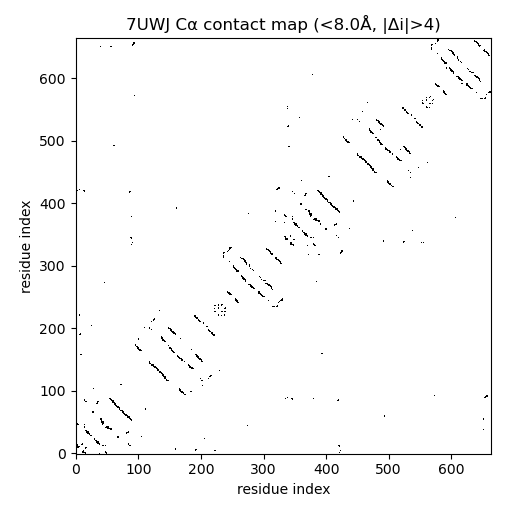 1
ATOM 783 C C . PRO B 2 3 ? 115.557 107.438 152.244 1.00 96.43 20 PRO C C 1
ATOM 784 O O . PRO B 2 3 ? 116.338 106.482 152.254 1.00 96.43 20 PRO C O 1
ATOM 788 N N . THR B 2 4 ? 114.385 107.405 151.612 1.00 93.41 21 THR C N 1
ATOM 789 C CA . THR B 2 4 ? 113.952 106.257 150.828 1.00 93.41 21 THR C CA 1
ATOM 790 C C . THR B 2 4 ? 113.383 106.757 149.509 1.00 93.41 21 THR C C 1
ATOM 791 O O . THR B 2 4 ? 113.200 107.960 149.303 1.00 93.41 21 THR C O 1
ATOM 795 N N . VAL B 2 5 ? 113.103 105.817 148.611 1.00 88.90 22 VAL C N 1
ATOM 796 C CA . VAL B 2 5 ? 112.617 106.160 147.280 1.00 88.90 22 VAL C CA 1
ATOM 797 C C . VAL B 2 5 ? 111.170 105.710 147.119 1.00 88.90 22 VAL C C 1
ATOM 798 O O . VAL B 2 5 ? 110.815 104.557 147.389 1.00 88.90 22 VAL C O 1
ATOM 802 N N . GLN B 2 6 ? 110.397 106.819 146.853 1.00 84.73 23 GLN C N 1
ATOM 803 C CA . GLN B 2 6 ? 108.949 106.848 146.543 1.00 84.73 23 GLN C CA 1
ATOM 804 C C . GLN B 2 6 ? 108.895 107.544 145.179 1.00 84.73 23 GLN C C 1
ATOM 805 O O . GLN B 2 6 ? 109.607 108.548 145.001 1.00 84.73 23 GLN C O 1
ATOM 811 N N . CYS B 2 7 ? 108.198 107.003 144.202 1.00 78.55 24 CYS C N 1
ATOM 812 C CA . CYS B 2 7 ? 108.248 107.581 142.859 1.00 78.55 24 CYS C CA 1
ATOM 813 C C . CYS B 2 7 ? 106.835 107.593 142.310 1.00 78.55 24 CYS C C 1
ATOM 814 O O . CYS B 2 7 ? 106.053 106.755 142.761 1.00 78.55 24 CYS C O 1
ATOM 817 N N . GLY B 2 8 ? 106.501 108.495 141.387 1.00 74.99 25 GLY C N 1
ATOM 818 C CA . GLY B 2 8 ? 105.096 108.611 140.926 1.00 74.99 25 GLY C CA 1
ATOM 819 C C . GLY B 2 8 ? 104.954 108.844 139.429 1.00 74.99 25 GLY C C 1
ATOM 820 O O . GLY B 2 8 ? 105.731 108.243 138.680 1.00 74.99 25 GLY C O 1
ATOM 821 N N . SER B 2 9 ? 103.931 109.589 138.992 1.00 68.49 26 SER C N 1
ATOM 822 C CA . SER B 2 9 ? 103.890 109.936 137.575 1.00 68.49 26 SER C CA 1
ATOM 823 C C . SER B 2 9 ? 103.290 111.321 137.378 1.00 68.49 26 SER C C 1
ATOM 824 O O . SER B 2 9 ? 102.261 111.646 137.977 1.00 68.49 26 SER C O 1
ATOM 827 N N . GLU B 2 10 ? 103.935 112.127 136.534 1.00 65.80 27 GLU C N 1
ATOM 828 C CA . GLU B 2 10 ? 103.402 113.428 136.127 1.00 65.80 27 GLU C CA 1
ATOM 829 C C . GLU B 2 10 ? 104.119 113.871 134.862 1.00 65.80 27 GLU C C 1
ATOM 830 O O . GLU B 2 10 ? 105.350 113.958 134.851 1.00 65.80 27 GLU C O 1
ATOM 836 N N . THR B 2 11 ? 103.360 114.154 133.807 1.00 61.54 28 THR C N 1
ATOM 837 C CA . THR B 2 11 ? 103.908 114.649 132.549 1.00 61.54 28 THR C CA 1
ATOM 838 C C . THR B 2 11 ? 103.351 116.040 132.281 1.00 61.54 28 THR C C 1
ATOM 839 O O . THR B 2 11 ? 102.179 116.310 132.566 1.00 61.54 28 THR C O 1
ATOM 843 N N . GLY B 2 12 ? 104.200 116.927 131.770 1.00 62.87 29 GLY C N 1
ATOM 844 C CA . GLY B 2 12 ? 103.803 118.283 131.479 1.00 62.87 29 GLY C CA 1
ATOM 845 C C . GLY B 2 12 ? 104.622 119.300 132.247 1.00 62.87 29 GLY C C 1
ATOM 846 O O . GLY B 2 12 ? 105.815 119.110 132.499 1.00 62.87 29 GLY C O 1
ATOM 847 N N . PRO B 2 13 ? 103.991 120.409 132.636 1.00 63.40 30 PRO C N 1
ATOM 848 C CA . PRO B 2 13 ? 104.713 121.441 133.389 1.00 63.40 30 PRO C CA 1
ATOM 849 C C . PRO B 2 13 ? 104.700 121.205 134.892 1.00 63.40 30 PRO C C 1
ATOM 850 O O . PRO B 2 13 ? 103.640 120.999 135.491 1.00 63.40 30 PRO C O 1
ATOM 854 N N . SER B 2 14 ? 105.879 121.227 135.508 1.00 69.14 31 SER C N 1
ATOM 855 C CA . SER B 2 14 ? 105.969 121.083 136.950 1.00 69.14 31 SER C CA 1
ATOM 856 C C . SER B 2 14 ? 105.730 122.428 137.636 1.00 69.14 31 SER C C 1
ATOM 857 O O . SER B 2 14 ? 105.995 123.485 137.057 1.00 69.14 31 SER C O 1
ATOM 860 N N . PRO B 2 15 ? 105.221 122.414 138.873 1.00 71.42 32 PRO C N 1
ATOM 861 C CA . PRO B 2 15 ? 104.943 123.680 139.573 1.00 71.42 32 PRO C CA 1
ATOM 862 C C . PRO B 2 15 ? 106.171 124.544 139.816 1.00 71.42 32 PRO C C 1
ATOM 863 O O . PRO B 2 15 ? 106.035 125.774 139.851 1.00 71.42 32 PRO C O 1
ATOM 867 N N . GLU B 2 16 ? 107.355 123.956 139.985 1.00 73.22 33 GLU C N 1
ATOM 868 C CA . GLU B 2 16 ? 108.552 124.741 140.257 1.00 73.22 33 GLU C CA 1
ATOM 869 C C . GLU B 2 16 ? 109.232 125.245 138.992 1.00 73.22 33 GLU C C 1
ATOM 870 O O . GLU B 2 16 ? 110.131 126.089 139.076 1.00 73.22 33 GLU C O 1
ATOM 876 N N . TRP B 2 17 ? 108.830 124.741 137.824 1.00 67.30 34 TRP C N 1
ATOM 877 C CA . TRP B 2 17 ? 109.406 125.203 136.566 1.00 67.30 34 TRP C CA 1
ATOM 878 C C . TRP B 2 17 ? 109.086 126.674 136.322 1.00 67.30 34 TRP C C 1
ATOM 879 O O . TRP B 2 17 ? 109.948 127.454 135.902 1.00 67.30 34 TRP C O 1
ATOM 890 N N . MET B 2 18 ? 107.838 127.071 136.583 1.00 71.36 35 MET C N 1
ATOM 891 C CA . MET B 2 18 ? 107.451 128.466 136.400 1.00 71.36 35 MET C CA 1
ATOM 892 C C . MET B 2 18 ? 107.990 129.349 137.519 1.00 71.36 35 MET C C 1
ATOM 893 O O . MET B 2 18 ? 108.450 130.469 137.269 1.00 71.36 35 MET C O 1
ATOM 898 N N . LEU B 2 19 ? 107.939 128.865 138.757 1.00 75.43 36 LEU C N 1
ATOM 899 C CA . LEU B 2 19 ? 108.307 129.667 139.914 1.00 75.43 36 LEU C CA 1
ATOM 900 C C . LEU B 2 19 ? 109.817 129.911 139.937 1.00 75.43 36 LEU C C 1
ATOM 901 O O . LEU B 2 19 ? 110.607 129.163 139.356 1.00 75.43 36 LEU C O 1
ATOM 906 N N . GLN B 2 20 ? 110.221 130.979 140.619 1.00 81.01 37 GLN C N 1
ATOM 907 C CA . GLN B 2 20 ? 111.619 131.362 140.750 1.00 81.01 37 GLN C CA 1
ATOM 908 C C . GLN B 2 20 ? 112.150 130.922 142.109 1.00 81.01 37 GLN C C 1
ATOM 909 O O . GLN B 2 20 ? 111.392 130.626 143.036 1.00 81.01 37 GLN C O 1
ATOM 911 N N . HIS B 2 21 ? 113.477 130.885 142.219 1.00 81.56 38 HIS C N 1
ATOM 912 C CA . HIS B 2 21 ? 114.135 130.410 143.433 1.00 81.56 38 HIS C CA 1
ATOM 913 C C . HIS B 2 21 ? 115.408 131.219 143.633 1.00 81.56 38 HIS C C 1
ATOM 914 O O . HIS B 2 21 ? 116.258 131.270 142.739 1.00 81.56 38 HIS C O 1
ATOM 921 N N . ASP B 2 22 ? 115.535 131.852 144.803 1.00 84.48 39 ASP C N 1
ATOM 922 C CA . ASP B 2 22 ? 116.708 132.676 145.079 1.00 84.48 39 ASP C CA 1
ATOM 923 C C . ASP B 2 22 ? 117.973 131.832 145.163 1.00 84.48 39 ASP C C 1
ATOM 924 O O . ASP B 2 22 ? 119.038 132.246 144.690 1.00 84.48 39 ASP C O 1
ATOM 929 N N . LEU B 2 23 ? 117.879 130.649 145.764 1.00 87.23 40 LEU C N 1
ATOM 930 C CA . LEU B 2 23 ? 118.998 129.725 145.872 1.00 87.23 40 LEU C CA 1
ATOM 931 C C . LEU B 2 23 ? 118.663 128.442 145.126 1.00 87.23 40 LEU C C 1
ATOM 932 O O . LEU B 2 23 ? 117.515 127.987 145.141 1.00 87.23 40 LEU C O 1
ATOM 937 N N . ILE B 2 24 ? 119.666 127.862 144.475 1.00 84.06 41 ILE C N 1
ATOM 938 C CA . ILE B 2 24 ? 119.456 126.688 143.631 1.00 84.06 41 ILE C CA 1
ATOM 939 C C . ILE B 2 24 ? 120.281 125.517 144.148 1.00 84.06 41 ILE C C 1
ATOM 940 O O . ILE B 2 24 ? 121.435 125.702 144.559 1.00 84.06 41 ILE C O 1
ATOM 945 N N . PRO B 2 25 ? 119.730 124.304 144.157 1.00 84.21 42 PRO C N 1
ATOM 946 C CA . PRO B 2 25 ? 120.538 123.123 144.475 1.00 84.21 42 PRO C CA 1
ATOM 947 C C . PRO B 2 25 ? 121.679 122.915 143.492 1.00 84.21 42 PRO C C 1
ATOM 948 O O . PRO B 2 25 ? 121.849 123.688 142.544 1.00 84.21 42 PRO C O 1
ATOM 952 N N . GLY B 2 26 ? 122.460 121.860 143.700 1.00 85.64 43 GLY C N 1
ATOM 953 C CA . GLY B 2 26 ? 123.501 121.512 142.755 1.00 85.64 43 GLY C CA 1
ATOM 954 C C . GLY B 2 26 ? 122.935 120.737 141.583 1.00 85.64 43 GLY C C 1
ATOM 955 O O . GLY B 2 26 ? 121.935 121.152 140.989 1.00 85.64 43 GLY C O 1
ATOM 956 N N . ASP B 2 27 ? 123.562 119.618 141.231 1.00 83.49 44 ASP C N 1
ATOM 957 C CA . ASP B 2 27 ? 123.053 118.774 140.162 1.00 83.49 44 ASP C CA 1
ATOM 958 C C . ASP B 2 27 ? 123.466 117.332 140.417 1.00 83.49 44 ASP C C 1
ATOM 959 O O . ASP B 2 27 ? 124.358 117.051 141.221 1.00 83.49 44 ASP C O 1
ATOM 964 N N . LEU B 2 28 ? 122.790 116.416 139.728 1.00 81.07 45 LEU C N 1
ATOM 965 C CA . LEU B 2 28 ? 123.112 115.000 139.842 1.00 81.07 45 LEU C CA 1
ATOM 966 C C . LEU B 2 28 ? 124.500 114.745 139.266 1.00 81.07 45 LEU C C 1
ATOM 967 O O . LEU B 2 28 ? 124.717 114.900 138.060 1.00 81.07 45 LEU C O 1
ATOM 972 N N . ARG B 2 29 ? 125.438 114.357 140.131 1.00 79.65 46 ARG C N 1
ATOM 973 C CA . ARG B 2 29 ? 126.818 114.172 139.695 1.00 79.65 46 ARG C CA 1
ATOM 974 C C . ARG B 2 29 ? 126.936 113.036 138.686 1.00 79.65 46 ARG C C 1
ATOM 975 O O . ARG B 2 29 ? 127.696 113.135 137.715 1.00 79.65 46 ARG C O 1
ATOM 983 N N . ASP B 2 30 ? 126.195 111.951 138.895 1.00 78.31 47 ASP C N 1
ATOM 984 C CA . ASP B 2 30 ? 126.261 110.793 138.017 1.00 78.31 47 ASP C CA 1
ATOM 985 C C . ASP B 2 30 ? 124.859 110.247 137.795 1.00 78.31 47 ASP C C 1
ATOM 986 O O . ASP B 2 30 ? 123.953 110.457 138.605 1.00 78.31 47 ASP C O 1
ATOM 991 N N . LEU B 2 31 ? 124.690 109.542 136.678 1.00 75.82 48 LEU C N 1
ATOM 992 C CA . LEU B 2 31 ? 123.407 108.950 136.332 1.00 75.82 48 LEU C CA 1
ATOM 993 C C . LEU B 2 31 ? 123.655 107.732 135.457 1.00 75.82 48 LEU C C 1
ATOM 994 O O . LEU B 2 31 ? 124.532 107.735 134.589 1.00 75.82 48 LEU C O 1
ATOM 999 N N . ARG B 2 32 ? 122.867 106.685 135.691 1.00 77.40 49 ARG C N 1
ATOM 1000 C CA . ARG B 2 32 ? 123.034 105.435 134.963 1.00 77.40 49 ARG C CA 1
ATOM 1001 C C . ARG B 2 32 ? 121.668 104.817 134.709 1.00 77.40 49 ARG C C 1
ATOM 1002 O O . ARG B 2 32 ? 120.710 105.071 135.443 1.00 77.40 49 ARG C O 1
ATOM 1010 N N . VAL B 2 33 ? 121.595 104.001 133.660 1.00 75.86 50 VAL C N 1
ATOM 1011 C CA . VAL B 2 33 ? 120.375 103.292 133.290 1.00 75.86 50 VAL C CA 1
ATOM 1012 C C . VAL B 2 33 ? 120.754 101.895 132.816 1.00 75.86 50 VAL C C 1
ATOM 1013 O O . VAL B 2 33 ? 121.763 101.713 132.125 1.00 75.86 50 VAL C O 1
ATOM 1017 N N . GLU B 2 34 ? 119.964 100.904 133.216 1.00 77.30 51 GLU C N 1
ATOM 1018 C CA . GLU B 2 34 ? 120.184 99.525 132.810 1.00 77.30 51 GLU C CA 1
ATOM 1019 C C . GLU B 2 34 ? 118.846 98.841 132.581 1.00 77.30 51 GLU C C 1
ATOM 1020 O O . GLU B 2 34 ? 117.851 99.181 133.232 1.00 77.30 51 GLU C O 1
ATOM 1026 N N . PRO B 2 35 ? 118.788 97.884 131.655 1.00 74.96 52 PRO C N 1
ATOM 1027 C CA . PRO B 2 35 ? 117.554 97.110 131.476 1.00 74.96 52 PRO C CA 1
ATOM 1028 C C . PRO B 2 35 ? 117.500 95.889 132.381 1.00 74.96 52 PRO C C 1
ATOM 1029 O O . PRO B 2 35 ? 118.412 95.055 132.368 1.00 74.96 52 PRO C O 1
ATOM 1033 N N . VAL B 2 36 ? 116.438 95.774 133.175 1.00 77.95 53 VAL C N 1
ATOM 1034 C CA . VAL B 2 36 ? 116.232 94.643 134.072 1.00 77.95 53 VAL C CA 1
ATOM 1035 C C . VAL B 2 36 ? 114.873 94.033 133.765 1.00 77.95 53 VAL C C 1
ATOM 1036 O O . VAL B 2 36 ? 113.857 94.739 133.762 1.00 77.95 53 VAL C O 1
ATOM 1040 N N . THR B 2 37 ? 114.854 92.728 133.513 1.00 85.02 54 THR C N 1
ATOM 1041 C CA . THR B 2 37 ? 113.639 92.008 133.161 1.00 85.02 54 THR C CA 1
ATOM 1042 C C . THR B 2 37 ? 113.061 91.327 134.394 1.00 85.02 54 THR C C 1
ATOM 1043 O O . THR B 2 37 ? 113.770 90.615 135.112 1.00 85.02 54 THR C O 1
ATOM 1047 N N . THR B 2 38 ? 111.772 91.549 134.633 1.00 91.26 55 THR C N 1
ATOM 1048 C CA . THR B 2 38 ? 111.073 90.921 135.743 1.00 91.26 55 THR C CA 1
ATOM 1049 C C . THR B 2 38 ? 110.623 89.520 135.350 1.00 91.26 55 THR C C 1
ATOM 1050 O O . THR B 2 38 ? 110.198 89.287 134.215 1.00 91.26 55 THR C O 1
ATOM 1054 N N . SER B 2 39 ? 110.724 88.590 136.296 1.00 97.45 56 SER C N 1
ATOM 1055 C CA . SER B 2 39 ? 110.332 87.213 136.038 1.00 97.45 56 SER C CA 1
ATOM 1056 C C . SER B 2 39 ? 108.831 87.113 135.792 1.00 97.45 56 SER C C 1
ATOM 1057 O O . SER B 2 39 ? 108.028 87.826 136.400 1.00 97.45 56 SER C O 1
ATOM 1060 N N . VAL B 2 40 ? 108.456 86.215 134.887 1.00 98.02 57 VAL C N 1
ATOM 1061 C CA . VAL B 2 40 ? 107.054 86.009 134.546 1.00 98.02 57 VAL C CA 1
ATOM 1062 C C . VAL B 2 40 ? 106.371 85.162 135.613 1.00 98.02 57 VAL C C 1
ATOM 1063 O O . VAL B 2 40 ? 107.034 84.521 136.429 1.00 98.02 57 VAL C O 1
ATOM 1067 N N . TYR B 2 45 ? 106.200 88.144 128.569 1.00 85.26 62 TYR C N 1
ATOM 1068 C CA . TYR B 2 45 ? 107.056 88.790 129.557 1.00 85.26 62 TYR C CA 1
ATOM 1069 C C . TYR B 2 45 ? 106.765 90.281 129.672 1.00 85.26 62 TYR C C 1
ATOM 1070 O O . TYR B 2 45 ? 106.024 90.847 128.868 1.00 85.26 62 TYR C O 1
ATOM 1079 N N . SER B 2 46 ? 107.358 90.909 130.683 1.00 81.37 63 SER C N 1
ATOM 1080 C CA . SER B 2 46 ? 107.229 92.340 130.903 1.00 81.37 63 SER C CA 1
ATOM 1081 C C . SER B 2 46 ? 108.604 92.914 131.206 1.00 81.37 63 SER C C 1
ATOM 1082 O O . SER B 2 46 ? 109.447 92.254 131.817 1.00 81.37 63 SER C O 1
ATOM 1085 N N . ILE B 2 47 ? 108.820 94.152 130.772 1.00 72.03 64 ILE C N 1
ATOM 1086 C CA . ILE B 2 47 ? 110.109 94.822 130.893 1.00 72.03 64 ILE C CA 1
ATOM 1087 C C . ILE B 2 47 ? 109.895 96.192 131.520 1.00 72.03 64 ILE C C 1
ATOM 1088 O O . ILE B 2 47 ? 108.922 96.886 131.201 1.00 72.03 64 ILE C O 1
ATOM 1093 N N . LEU B 2 48 ? 110.787 96.561 132.437 1.00 69.66 65 LEU C N 1
ATOM 1094 C CA . LEU B 2 48 ? 110.714 97.819 133.165 1.00 69.66 65 LEU C CA 1
ATOM 1095 C C . LEU B 2 48 ? 112.112 98.412 133.248 1.00 69.66 65 LEU C C 1
ATOM 1096 O O . LEU B 2 48 ? 113.081 97.687 133.494 1.00 69.66 65 LEU C O 1
ATOM 1101 N N . MET B 2 49 ? 112.216 99.722 133.045 1.00 70.07 66 MET C N 1
ATOM 1102 C CA . MET B 2 49 ? 113.512 100.384 132.994 1.00 70.07 66 MET C CA 1
ATOM 1103 C C . MET B 2 49 ? 114.034 100.672 134.396 1.00 70.07 66 MET C C 1
ATOM 1104 O O . MET B 2 49 ? 113.274 101.037 135.297 1.00 70.07 66 MET C O 1
ATOM 1109 N N . ASN B 2 50 ? 115.343 100.505 134.573 1.00 76.79 67 ASN C N 1
ATOM 1110 C CA . ASN B 2 50 ? 116.014 100.761 135.840 1.00 76.79 67 ASN C CA 1
ATOM 1111 C C . ASN B 2 50 ? 116.829 102.042 135.733 1.00 76.79 67 ASN C C 1
ATOM 1112 O O . ASN B 2 50 ? 117.704 102.155 134.869 1.00 76.79 67 ASN C O 1
ATOM 1117 N N . VAL B 2 51 ? 116.552 102.993 136.620 1.00 77.67 68 VAL C N 1
ATOM 1118 C CA . VAL B 2 51 ? 117.253 104.271 136.658 1.00 77.67 68 VAL C CA 1
ATOM 1119 C C . VAL B 2 51 ? 117.946 104.397 138.005 1.00 77.67 68 VAL C C 1
ATOM 1120 O O . VAL B 2 51 ? 117.283 104.561 139.036 1.00 77.67 68 VAL C O 1
ATOM 1124 N N . SER B 2 52 ? 119.275 104.329 137.994 1.00 78.41 69 SER C N 1
ATOM 1125 C CA . SER B 2 52 ? 120.080 104.467 139.199 1.00 78.41 69 SER C CA 1
ATOM 1126 C C . SER B 2 52 ? 121.101 105.576 139.003 1.00 78.41 69 SER C C 1
ATOM 1127 O O . SER B 2 52 ? 121.854 105.573 138.027 1.00 78.41 69 SER C O 1
ATOM 1130 N N . TRP B 2 53 ? 121.125 106.522 139.940 1.00 78.37 70 TRP C N 1
ATOM 1131 C CA . TRP B 2 53 ? 122.023 107.663 139.854 1.00 78.37 70 TRP C CA 1
ATOM 1132 C C . TRP B 2 53 ? 122.747 107.854 141.178 1.00 78.37 70 TRP C C 1
ATOM 1133 O O . TRP B 2 53 ? 122.219 107.533 142.246 1.00 78.37 70 TRP C O 1
ATOM 1144 N N . VAL B 2 54 ? 123.965 108.382 141.095 1.00 79.79 71 VAL C N 1
ATOM 1145 C CA . VAL B 2 54 ? 124.774 108.698 142.266 1.00 79.79 71 VAL C CA 1
ATOM 1146 C C . VAL B 2 54 ? 124.882 110.210 142.384 1.00 79.79 71 VAL C C 1
ATOM 1147 O O . VAL B 2 54 ? 125.380 110.883 141.472 1.00 79.79 71 VAL C O 1
ATOM 1151 N N . LEU B 2 55 ? 124.418 110.747 143.507 1.00 80.95 72 LEU C N 1
ATOM 1152 C CA . LEU B 2 55 ? 124.440 112.188 143.726 1.00 80.95 72 LEU C CA 1
ATOM 1153 C C . LEU B 2 55 ? 125.806 112.615 144.252 1.00 80.95 72 LEU C C 1
ATOM 1154 O O . LEU B 2 55 ? 126.838 112.240 143.697 1.00 80.95 72 LEU C O 1
ATOM 1159 N N . ILE B 2 61 ? 123.122 121.003 148.333 1.00 81.77 78 ILE C N 1
ATOM 1160 C CA . ILE B 2 61 ? 122.840 119.618 148.685 1.00 81.77 78 ILE C CA 1
ATOM 1161 C C . ILE B 2 61 ? 121.905 119.566 149.886 1.00 81.77 78 ILE C C 1
ATOM 1162 O O . ILE B 2 61 ? 120.957 118.781 149.913 1.00 81.77 78 ILE C O 1
ATOM 1167 N N . ARG B 2 62 ? 122.181 120.409 150.884 1.00 81.90 79 ARG C N 1
ATOM 1168 C CA . ARG B 2 62 ? 121.318 120.467 152.059 1.00 81.90 79 ARG C CA 1
ATOM 1169 C C . ARG B 2 62 ? 119.915 120.926 151.685 1.00 81.90 79 ARG C C 1
ATOM 1170 O O . ARG B 2 62 ? 118.921 120.379 152.176 1.00 81.90 79 ARG C O 1
ATOM 1178 N N . LEU B 2 63 ? 119.815 121.929 150.815 1.00 81.22 80 LEU C N 1
ATOM 1179 C CA . LEU B 2 63 ? 118.524 122.394 150.309 1.00 81.22 80 LEU C CA 1
ATOM 1180 C C . LEU B 2 63 ? 118.278 121.703 148.971 1.00 81.22 80 LEU C C 1
ATOM 1181 O O . LEU B 2 63 ? 118.903 122.006 147.955 1.00 81.22 80 LEU C O 1
ATOM 1186 N N . LEU B 2 64 ? 117.384 120.716 148.994 1.00 78.63 81 LEU C N 1
ATOM 1187 C CA . LEU B 2 64 ? 117.075 119.900 147.829 1.00 78.63 81 LEU C CA 1
ATOM 1188 C C . LEU B 2 64 ? 115.715 119.257 148.050 1.00 78.63 81 LEU C C 1
ATOM 1189 O O . LEU B 2 64 ? 115.407 118.818 149.161 1.00 78.63 81 LEU C O 1
ATOM 1194 N N . LYS B 2 65 ? 114.907 119.201 146.996 1.00 74.78 82 LYS C N 1
ATOM 1195 C CA . LYS B 2 65 ? 113.527 118.754 147.136 1.00 74.78 82 LYS C CA 1
ATOM 1196 C C . LYS B 2 65 ? 113.241 117.411 146.485 1.00 74.78 82 LYS C C 1
ATOM 1197 O O . LYS B 2 65 ? 112.799 116.486 147.170 1.00 74.78 82 LYS C O 1
ATOM 1203 N N . ALA B 2 66 ? 113.487 117.267 145.185 1.00 70.00 83 ALA C N 1
ATOM 1204 C CA . ALA B 2 66 ? 113.086 116.067 144.465 1.00 70.00 83 ALA C CA 1
ATOM 1205 C C . ALA B 2 66 ? 113.933 115.925 143.208 1.00 70.00 83 ALA C C 1
ATOM 1206 O O . ALA B 2 66 ? 114.951 116.600 143.036 1.00 70.00 83 ALA C O 1
ATOM 1208 N N . THR B 2 67 ? 113.427 115.141 142.297 1.00 64.22 84 THR C N 1
ATOM 1209 C CA . THR B 2 67 ? 114.201 114.830 141.114 1.00 64.22 84 THR C CA 1
ATOM 1210 C C . THR B 2 67 ? 113.167 114.381 140.110 1.00 64.22 84 THR C C 1
ATOM 1211 O O . THR B 2 67 ? 112.231 113.711 140.536 1.00 64.22 84 THR C O 1
ATOM 1215 N N . LYS B 2 68 ? 113.283 114.787 138.836 1.00 62.27 85 LYS C N 1
ATOM 1216 C CA . LYS B 2 68 ? 112.366 114.432 137.764 1.00 62.27 85 LYS C CA 1
ATOM 1217 C C . LYS B 2 68 ? 113.099 113.678 136.663 1.00 62.27 85 LYS C C 1
ATOM 1218 O O . LYS B 2 68 ? 114.242 113.993 136.325 1.00 62.27 85 LYS C O 1
ATOM 1224 N N . ILE B 2 69 ? 112.427 112.674 136.104 1.00 55.16 86 ILE C N 1
ATOM 1225 C CA . ILE B 2 69 ? 112.955 111.887 134.998 1.00 55.16 86 ILE C CA 1
ATOM 1226 C C . ILE B 2 69 ? 111.933 111.896 133.871 1.00 55.16 86 ILE C C 1
ATOM 1227 O O . ILE B 2 69 ? 110.764 111.555 134.086 1.00 55.16 86 ILE C O 1
ATOM 1232 N N . CYS B 2 70 ? 112.371 112.282 132.675 1.00 49.95 87 CYS C N 1
ATOM 1233 C CA . CYS B 2 70 ? 111.541 112.265 131.478 1.00 49.95 87 CYS C CA 1
ATOM 1234 C C . CYS B 2 70 ? 112.204 111.401 130.419 1.00 49.95 87 CYS C C 1
ATOM 1235 O O . CYS B 2 70 ? 113.398 111.556 130.144 1.00 49.95 87 CYS C O 1
ATOM 1238 N N . VAL B 2 71 ? 111.430 110.497 129.826 1.00 49.41 88 VAL C N 1
ATOM 1239 C CA . VAL B 2 71 ? 111.912 109.614 128.773 1.00 49.41 88 VAL C CA 1
ATOM 1240 C C . VAL B 2 71 ? 111.094 109.882 127.517 1.00 49.41 88 VAL C C 1
ATOM 1241 O O . VAL B 2 71 ? 109.881 110.109 127.594 1.00 49.41 88 VAL C O 1
ATOM 1245 N N . THR B 2 72 ? 111.765 109.890 126.370 1.00 45.56 89 THR C N 1
ATOM 1246 C CA . THR B 2 72 ? 111.129 110.125 125.083 1.00 45.56 89 THR C CA 1
ATOM 1247 C C . THR B 2 72 ? 111.439 108.960 124.157 1.00 45.56 89 THR C C 1
ATOM 1248 O O . THR B 2 72 ? 112.593 108.532 124.059 1.00 45.56 89 THR C O 1
ATOM 1252 N N . GLY B 2 73 ? 110.412 108.447 123.487 1.00 44.16 90 GLY C N 1
ATOM 1253 C CA . GLY B 2 73 ? 110.570 107.395 122.502 1.00 44.16 90 GLY C CA 1
ATOM 1254 C C . GLY B 2 73 ? 110.183 107.898 121.126 1.00 44.16 90 GLY C C 1
ATOM 1255 O O . GLY B 2 73 ? 109.176 108.589 120.965 1.00 44.16 90 GLY C O 1
ATOM 1256 N N . LYS B 2 74 ? 110.993 107.548 120.128 1.00 49.68 91 LYS C N 1
ATOM 1257 C CA . LYS B 2 74 ? 110.766 108.009 118.759 1.00 49.68 91 LYS C CA 1
ATOM 1258 C C . LYS B 2 74 ? 111.065 106.842 117.824 1.00 49.68 91 LYS C C 1
ATOM 1259 O O . LYS B 2 74 ? 112.213 106.658 117.407 1.00 49.68 91 LYS C O 1
ATOM 1265 N N . SER B 2 75 ? 110.035 106.065 117.500 1.00 57.11 92 SER C N 1
ATOM 1266 C CA . SER B 2 75 ? 110.202 104.960 116.567 1.00 57.11 92 SER C CA 1
ATOM 1267 C C . SER B 2 75 ? 108.894 104.654 115.853 1.00 57.11 92 SER C C 1
ATOM 1268 O O . SER B 2 75 ? 108.041 103.945 116.396 1.00 57.11 92 SER C O 1
ATOM 1271 N N . ASN B 2 76 ? 108.721 105.193 114.646 1.00 58.86 93 ASN C N 1
ATOM 1272 C CA . ASN B 2 76 ? 107.533 105.037 113.810 1.00 58.86 93 ASN C CA 1
ATOM 1273 C C . ASN B 2 76 ? 106.310 105.641 114.503 1.00 58.86 93 ASN C C 1
ATOM 1274 O O . ASN B 2 76 ? 105.208 105.614 113.946 1.00 58.86 93 ASN C O 1
ATOM 1279 N N . PHE B 2 77 ? 106.472 106.204 115.696 1.00 57.97 94 PHE C N 1
ATOM 1280 C CA . PHE B 2 77 ? 105.371 106.745 116.479 1.00 57.97 94 PHE C CA 1
ATOM 1281 C C . PHE B 2 77 ? 105.915 107.915 117.284 1.00 57.97 94 PHE C C 1
ATOM 1282 O O . PHE B 2 77 ? 107.088 108.278 117.170 1.00 57.97 94 PHE C O 1
ATOM 1290 N N . GLN B 2 78 ? 105.048 108.499 118.102 1.00 62.12 95 GLN C N 1
ATOM 1291 C CA . GLN B 2 78 ? 105.446 109.491 119.087 1.00 62.12 95 GLN C CA 1
ATOM 1292 C C . GLN B 2 78 ? 104.983 109.050 120.468 1.00 62.12 95 GLN C C 1
ATOM 1293 O O . GLN B 2 78 ? 103.826 108.666 120.661 1.00 62.12 95 GLN C O 1
ATOM 1299 N N . SER B 2 79 ? 105.901 109.111 121.429 1.00 50.61 96 SER C N 1
ATOM 1300 C CA . SER B 2 79 ? 105.595 108.745 122.802 1.00 50.61 96 SER C CA 1
ATOM 1301 C C . SER B 2 79 ? 106.415 109.624 123.731 1.00 50.61 96 SER C C 1
ATOM 1302 O O . SER B 2 79 ? 107.530 110.037 123.403 1.00 50.61 96 SER C O 1
ATOM 1305 N N . TYR B 2 80 ? 105.848 109.905 124.902 1.00 47.29 97 TYR C N 1
ATOM 1306 C CA . TYR B 2 80 ? 106.467 110.851 125.826 1.00 47.29 97 TYR C CA 1
ATOM 1307 C C . TYR B 2 80 ? 105.893 110.602 127.213 1.00 47.29 97 TYR C C 1
ATOM 1308 O O . TYR B 2 80 ? 104.686 110.762 127.418 1.00 47.29 97 TYR C O 1
ATOM 1317 N N . SER B 2 81 ? 106.749 110.211 128.153 1.00 49.18 98 SER C N 1
ATOM 1318 C CA . SER B 2 81 ? 106.347 110.000 129.534 1.00 49.18 98 SER C CA 1
ATOM 1319 C C . SER B 2 81 ? 107.385 110.605 130.466 1.00 49.18 98 SER C C 1
ATOM 1320 O O . SER B 2 81 ? 108.557 110.749 130.108 1.00 49.18 98 SER C O 1
ATOM 1323 N N . CYS B 2 82 ? 106.940 110.958 131.669 1.00 53.44 99 CYS C N 1
ATOM 1324 C CA . CYS B 2 82 ? 107.805 111.534 132.688 1.00 53.44 99 CYS C CA 1
ATOM 1325 C C . CYS B 2 82 ? 107.433 110.977 134.051 1.00 53.44 99 CYS C C 1
ATOM 1326 O O . CYS B 2 82 ? 106.278 110.615 134.288 1.00 53.44 99 CYS C O 1
ATOM 1329 N N . VAL B 2 83 ? 108.387 110.846 134.978 1.00 58.46 100 VAL C N 1
ATOM 1330 C CA . VAL B 2 83 ? 108.148 110.396 136.384 1.00 58.46 100 VAL C CA 1
ATOM 1331 C C . VAL B 2 83 ? 108.981 111.232 137.355 1.00 58.46 100 VAL C C 1
ATOM 1332 O O . VAL B 2 83 ? 110.171 111.403 137.085 1.00 58.46 100 VAL C O 1
ATOM 1336 N N . ARG B 2 84 ? 108.377 111.740 138.432 1.00 66.97 101 ARG C N 1
ATOM 1337 C CA . ARG B 2 84 ? 109.151 112.502 139.449 1.00 66.97 101 ARG C CA 1
ATOM 1338 C C . ARG B 2 84 ? 109.281 111.652 140.718 1.00 66.97 101 ARG C C 1
ATOM 1339 O O . ARG B 2 84 ? 108.279 111.017 141.104 1.00 66.97 101 ARG C O 1
ATOM 1347 N N . CYS B 2 85 ? 110.469 111.631 141.333 1.00 67.90 102 CYS C N 1
ATOM 1348 C CA . CYS B 2 85 ? 110.652 110.783 142.508 1.00 67.90 102 CYS C CA 1
ATOM 1349 C C . CYS B 2 85 ? 110.939 111.736 143.653 1.00 67.90 102 CYS C C 1
ATOM 1350 O O . CYS B 2 85 ? 111.881 112.507 143.518 1.00 67.90 102 CYS C O 1
ATOM 1353 N N . ASN B 2 86 ? 110.173 111.736 144.733 1.00 65.52 103 ASN C N 1
ATOM 1354 C CA . ASN B 2 86 ? 110.416 112.783 145.750 1.00 65.52 103 ASN C CA 1
ATOM 1355 C C . ASN B 2 86 ? 111.401 112.292 146.815 1.00 65.52 103 ASN C C 1
ATOM 1356 O O . ASN B 2 86 ? 111.684 111.096 146.800 1.00 65.52 103 ASN C O 1
ATOM 1361 N N . TYR B 2 87 ? 111.881 113.159 147.693 1.00 75.49 104 TYR C N 1
ATOM 1362 C CA . TYR B 2 87 ? 112.807 112.704 148.745 1.00 75.49 104 TYR C CA 1
ATOM 1363 C C . TYR B 2 87 ? 112.071 112.812 150.074 1.00 75.49 104 TYR C C 1
ATOM 1364 O O . TYR B 2 87 ? 111.363 113.811 150.278 1.00 75.49 104 TYR C O 1
ATOM 1373 N N . THR B 2 88 ? 112.223 111.816 150.942 1.00 83.13 105 THR C N 1
ATOM 1374 C CA . THR B 2 88 ? 111.493 111.741 152.202 1.00 83.13 105 THR C CA 1
ATOM 1375 C C . THR B 2 88 ? 112.024 112.714 153.247 1.00 83.13 105 THR C C 1
ATOM 1376 O O . THR B 2 88 ? 111.240 113.409 153.900 1.00 83.13 105 THR C O 1
ATOM 1380 N N . GLU B 2 89 ? 113.340 112.777 153.421 1.00 93.26 106 GLU C N 1
ATOM 1381 C CA . GLU B 2 89 ? 113.964 113.671 154.383 1.00 93.26 106 GLU C CA 1
ATOM 1382 C C . GLU B 2 89 ? 115.409 113.924 153.972 1.00 93.26 106 GLU C C 1
ATOM 1383 O O . GLU B 2 89 ? 115.971 113.225 153.125 1.00 93.26 106 GLU C O 1
ATOM 1389 N N . ALA B 2 90 ? 116.005 114.945 154.583 1.00 97.75 107 ALA C N 1
ATOM 1390 C CA . ALA B 2 90 ? 117.351 115.365 154.220 1.00 97.75 107 ALA C CA 1
ATOM 1391 C C . ALA B 2 90 ? 118.369 114.274 154.534 1.00 97.75 107 ALA C C 1
ATOM 1392 O O . ALA B 2 90 ? 118.201 113.481 155.464 1.00 97.75 107 ALA C O 1
ATOM 1394 N N . PHE B 2 91 ? 119.435 114.242 153.739 1.00 95.76 108 PHE C N 1
ATOM 1395 C CA . PHE B 2 91 ? 120.493 113.240 153.854 1.00 95.76 108 PHE C CA 1
ATOM 1396 C C . PHE B 2 91 ? 121.836 113.968 153.924 1.00 95.76 108 PHE C C 1
ATOM 1397 O O . PHE B 2 91 ? 122.452 114.276 152.904 1.00 95.76 108 PHE C O 1
ATOM 1405 N N . GLN B 2 92 ? 122.279 114.257 155.147 1.00 105.39 109 GLN C N 1
ATOM 1406 C CA . GLN B 2 92 ? 123.569 114.913 155.334 1.00 105.39 109 GLN C CA 1
ATOM 1407 C C . GLN B 2 92 ? 124.714 113.908 155.247 1.00 105.39 109 GLN C C 1
ATOM 1408 O O . GLN B 2 92 ? 125.819 114.239 154.802 1.00 105.39 109 GLN C O 1
ATOM 1414 N N . THR B 2 93 ? 124.462 112.670 155.670 1.00 109.21 110 THR C N 1
ATOM 1415 C CA . THR B 2 93 ? 125.525 111.683 155.802 1.00 109.21 110 THR C CA 1
ATOM 1416 C C . THR B 2 93 ? 126.068 111.264 154.442 1.00 109.21 110 THR C C 1
ATOM 1417 O O . THR B 2 93 ? 125.317 111.087 153.479 1.00 109.21 110 THR C O 1
ATOM 1421 N N . GLN B 2 94 ? 127.392 111.109 154.372 1.00 114.02 111 GLN C N 1
ATOM 1422 C CA . GLN B 2 94 ? 128.011 110.541 153.180 1.00 114.02 111 GLN C CA 1
ATOM 1423 C C . GLN B 2 94 ? 127.820 109.030 153.129 1.00 114.02 111 GLN C C 1
ATOM 1424 O O . GLN B 2 94 ? 128.041 108.405 152.085 1.00 114.02 111 GLN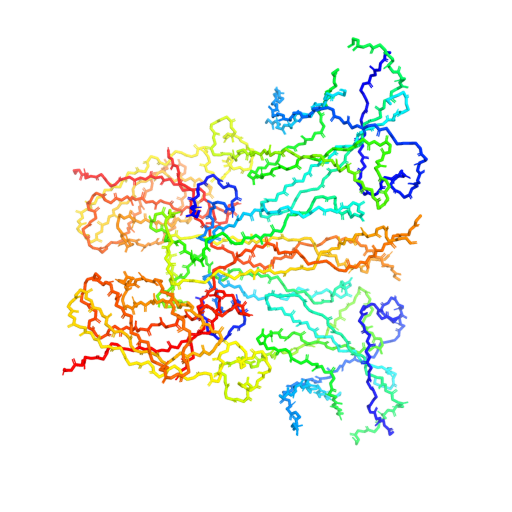 C O 1
ATOM 1430 N N . THR B 2 95 ? 127.421 108.429 154.245 1.00 111.38 112 THR C N 1
ATOM 1431 C CA . THR B 2 95 ? 127.202 106.989 154.314 1.00 111.38 112 THR C CA 1
ATOM 1432 C C . THR B 2 95 ? 125.923 106.592 153.583 1.00 111.38 112 THR C C 1
ATOM 1433 O O . THR B 2 95 ? 125.853 106.647 152.356 1.00 111.38 112 THR C O 1
ATOM 1437 N N . THR B 2 103 ? 123.161 107.588 146.466 1.00 78.50 120 THR C N 1
ATOM 1438 C CA . THR B 2 103 ? 123.068 106.509 145.489 1.00 78.50 120 THR C CA 1
ATOM 1439 C C . THR B 2 103 ? 121.743 105.768 145.624 1.00 78.50 120 THR C C 1
ATOM 1440 O O . THR B 2 103 ? 121.530 105.030 146.586 1.00 78.50 120 THR C O 1
ATOM 1444 N N . PHE B 2 104 ? 120.854 105.966 144.655 1.00 78.88 121 PHE C N 1
ATOM 1445 C CA . PHE B 2 104 ? 119.521 105.382 144.671 1.00 78.88 121 PHE C CA 1
ATOM 1446 C C . PHE B 2 104 ? 119.240 104.685 143.345 1.00 78.88 121 PHE C C 1
ATOM 1447 O O . PHE B 2 104 ? 120.094 104.607 142.459 1.00 78.88 121 PHE C O 1
ATOM 1455 N N . SER B 2 105 ? 118.017 104.172 143.221 1.00 73.84 122 SER C N 1
ATOM 1456 C CA . SER B 2 105 ? 117.580 103.483 142.016 1.00 73.84 122 SER C CA 1
ATOM 1457 C C . SER B 2 105 ? 116.059 103.528 141.952 1.00 73.84 122 SER C C 1
ATOM 1458 O O . SER B 2 105 ? 115.388 103.899 142.918 1.00 73.84 122 SER C O 1
ATOM 1461 N N . TYR B 2 106 ? 115.518 103.147 140.795 1.00 70.71 123 TYR C N 1
ATOM 1462 C CA . TYR B 2 106 ? 114.077 103.175 140.588 1.00 70.71 123 TYR C CA 1
ATOM 1463 C C . TYR B 2 106 ? 113.711 102.303 139.394 1.00 70.71 123 TYR C C 1
ATOM 1464 O O . TYR B 2 106 ? 114.489 102.161 138.447 1.00 70.71 123 TYR C O 1
ATOM 1473 N N . ILE B 2 107 ? 112.513 101.720 139.456 1.00 71.31 124 ILE C N 1
ATOM 1474 C CA . ILE B 2 107 ? 111.970 100.866 138.405 1.00 71.31 124 ILE C CA 1
ATOM 1475 C C . ILE B 2 107 ? 110.614 101.423 137.983 1.00 71.31 124 ILE C C 1
ATOM 1476 O O . ILE B 2 107 ? 109.590 101.100 138.594 1.00 71.31 124 ILE C O 1
ATOM 1481 N N . GLY B 2 108 ? 110.586 102.267 136.950 1.00 66.89 125 GLY C N 1
ATOM 1482 C CA . GLY B 2 108 ? 109.353 102.976 136.658 1.00 66.89 125 GLY C CA 1
ATOM 1483 C C . GLY B 2 108 ? 108.949 103.284 135.227 1.00 66.89 125 GLY C C 1
ATOM 1484 O O . GLY B 2 108 ? 108.131 104.184 135.019 1.00 66.89 125 GLY C O 1
ATOM 1485 N N . PHE B 2 109 ? 109.486 102.579 134.229 1.00 62.40 126 PHE C N 1
ATOM 1486 C CA . PHE B 2 109 ? 109.088 102.869 132.850 1.00 62.40 126 PHE C CA 1
ATOM 1487 C C . PHE B 2 109 ? 108.851 101.597 132.043 1.00 62.40 126 PHE C C 1
ATOM 1488 O O . PHE B 2 109 ? 109.760 100.755 131.934 1.00 62.40 126 PHE C O 1
ATOM 1496 N N . PRO B 2 110 ? 107.661 101.429 131.468 1.00 58.66 127 PRO C N 1
ATOM 1497 C CA . PRO B 2 110 ? 107.431 100.304 130.556 1.00 58.66 127 PRO C CA 1
ATOM 1498 C C . PRO B 2 110 ? 108.105 100.544 129.214 1.00 58.66 127 PRO C C 1
ATOM 1499 O O . PRO B 2 110 ? 107.942 101.595 128.590 1.00 58.66 127 PRO C O 1
ATOM 1503 N N . VAL B 2 111 ? 108.861 99.547 128.769 1.00 58.51 128 VAL C N 1
ATOM 1504 C CA . VAL B 2 111 ? 109.661 99.635 127.554 1.00 58.51 128 VAL C CA 1
ATOM 1505 C C . VAL B 2 111 ? 108.937 98.878 126.449 1.00 58.51 128 VAL C C 1
ATOM 1506 O O . VAL B 2 111 ? 108.521 97.729 126.641 1.00 58.51 128 VAL C O 1
ATOM 1510 N N . GLU B 2 112 ? 108.775 99.523 125.297 1.00 59.28 129 GLU C N 1
ATOM 1511 C CA . GLU B 2 112 ? 108.170 98.884 124.137 1.00 59.28 129 GLU C CA 1
ATOM 1512 C C . GLU B 2 112 ? 109.247 98.133 123.356 1.00 59.28 129 GLU C C 1
ATOM 1513 O O . GLU B 2 112 ? 110.381 97.965 123.813 1.00 59.28 129 GLU C O 1
ATOM 1519 N N . LEU B 2 113 ? 108.905 97.674 122.159 1.00 61.43 130 LEU C N 1
ATOM 1520 C CA . LEU B 2 113 ? 109.836 96.956 121.306 1.00 61.43 130 LEU C CA 1
ATOM 1521 C C . LEU B 2 113 ? 110.234 97.835 120.129 1.00 61.43 130 LEU C C 1
ATOM 1522 O O . LEU B 2 113 ? 109.396 98.493 119.506 1.00 61.43 130 LEU C O 1
ATOM 1527 N N . ASN B 2 114 ? 111.536 97.836 119.834 1.00 60.37 131 ASN C N 1
ATOM 1528 C CA . ASN B 2 114 ? 112.098 98.675 118.776 1.00 60.37 131 ASN C CA 1
ATOM 1529 C C . ASN B 2 114 ? 111.782 100.149 119.020 1.00 60.37 131 ASN C C 1
ATOM 1530 O O . ASN B 2 114 ? 111.039 100.774 118.262 1.00 60.37 131 ASN C O 1
ATOM 1535 N N . THR B 2 115 ? 112.329 100.700 120.102 1.00 54.41 132 THR C N 1
ATOM 1536 C CA . THR B 2 115 ? 112.117 102.093 120.487 1.00 54.41 132 THR C CA 1
ATOM 1537 C C . THR B 2 115 ? 113.407 102.650 121.071 1.00 54.41 132 THR C C 1
ATOM 1538 O O . THR B 2 115 ? 113.949 102.087 122.027 1.00 54.41 132 THR C O 1
ATOM 1542 N N . VAL B 2 116 ? 113.897 103.753 120.499 1.00 49.01 133 VAL C N 1
ATOM 1543 C CA . VAL B 2 116 ? 115.049 104.444 121.068 1.00 49.01 133 VAL C CA 1
ATOM 1544 C C . VAL B 2 116 ? 114.581 105.387 122.167 1.00 49.01 133 VAL C C 1
ATOM 1545 O O . VAL B 2 116 ? 113.527 106.028 122.056 1.00 49.01 133 VAL C O 1
ATOM 1549 N N . TYR B 2 117 ? 115.358 105.472 123.245 1.00 49.93 134 TYR C N 1
ATOM 1550 C CA . TYR B 2 117 ? 114.965 106.235 124.423 1.00 49.93 134 TYR C CA 1
ATOM 1551 C C . TYR B 2 117 ? 116.019 107.283 124.737 1.00 49.93 134 TYR C C 1
ATOM 1552 O O . TYR B 2 117 ? 117.202 106.957 124.876 1.00 49.93 134 TYR C O 1
ATOM 1561 N N . PHE B 2 118 ? 115.586 108.534 124.851 1.00 50.49 135 PHE C N 1
ATOM 1562 C CA . PHE B 2 118 ? 116.426 109.638 125.293 1.00 50.49 135 PHE C CA 1
ATOM 1563 C C . PHE B 2 118 ? 115.938 110.072 126.667 1.00 50.49 135 PHE C C 1
ATOM 1564 O O . PHE B 2 118 ? 114.842 110.628 126.791 1.00 50.49 135 PHE C O 1
ATOM 1572 N N . ILE B 2 119 ? 116.747 109.821 127.692 1.00 52.14 136 ILE C N 1
ATOM 1573 C CA . ILE B 2 119 ? 116.340 109.992 129.082 1.00 52.14 136 ILE C CA 1
ATOM 1574 C C . ILE B 2 119 ? 117.252 111.018 129.741 1.00 52.14 136 ILE C C 1
ATOM 1575 O O . ILE B 2 119 ? 118.481 110.940 129.621 1.00 52.14 136 ILE C O 1
ATOM 1580 N N . GLY B 2 120 ? 116.647 111.994 130.414 1.00 54.90 137 GLY C N 1
ATOM 1581 C CA . GLY B 2 120 ? 117.392 113.030 131.101 1.00 54.90 137 GLY C CA 1
ATOM 1582 C C . GLY B 2 120 ? 116.722 113.472 132.386 1.00 54.90 137 GLY C C 1
ATOM 1583 O O . GLY B 2 120 ? 115.491 113.534 132.458 1.00 54.90 137 GLY C O 1
ATOM 1584 N N . ALA B 2 121 ? 117.515 113.783 133.409 1.00 57.36 138 ALA C N 1
ATOM 1585 C CA . ALA B 2 121 ? 116.995 114.139 134.721 1.00 57.36 138 ALA C CA 1
ATOM 1586 C C . ALA B 2 121 ? 117.611 115.449 135.183 1.00 57.36 138 ALA C C 1
ATOM 1587 O O . ALA B 2 121 ? 118.765 115.745 134.860 1.00 57.36 138 ALA C O 1
ATOM 1589 N N . HIS B 2 122 ? 116.840 116.227 135.938 1.00 67.19 139 HIS C N 1
ATOM 1590 C CA . HIS B 2 122 ? 117.309 117.480 136.507 1.00 67.19 139 HIS C CA 1
ATOM 1591 C C . HIS B 2 122 ? 116.727 117.656 137.902 1.00 67.19 139 HIS C C 1
ATOM 1592 O O . HIS B 2 122 ? 115.583 117.278 138.167 1.00 67.19 139 HIS C O 1
ATOM 1599 N N . ASN B 2 123 ? 117.529 118.232 138.794 1.00 73.46 140 ASN C N 1
ATOM 1600 C CA . ASN B 2 123 ? 117.090 118.479 140.157 1.00 73.46 140 ASN C CA 1
ATOM 1601 C C . ASN B 2 123 ? 116.051 119.598 140.182 1.00 73.46 140 ASN C C 1
ATOM 1602 O O . ASN B 2 123 ? 115.956 120.420 139.267 1.00 73.46 140 ASN C O 1
ATOM 1607 N N . ILE B 2 124 ? 115.259 119.628 141.248 1.00 73.73 141 ILE C N 1
ATOM 1608 C CA . ILE B 2 124 ? 114.200 120.621 141.408 1.00 73.73 141 ILE C CA 1
ATOM 1609 C C . ILE B 2 124 ? 114.377 121.307 142.757 1.00 73.73 141 ILE C C 1
ATOM 1610 O O . ILE B 2 124 ? 114.413 120.627 143.793 1.00 73.73 141 ILE C O 1
ATOM 1615 N N . PRO B 2 125 ? 114.490 122.644 142.804 1.00 82.95 142 PRO C N 1
ATOM 1616 C CA . PRO B 2 125 ? 114.470 123.552 141.651 1.00 82.95 142 PRO C CA 1
ATOM 1617 C C . PRO B 2 125 ? 115.749 123.507 140.820 1.00 82.95 142 PRO C C 1
ATOM 1618 O O . PRO B 2 125 ? 116.781 123.032 141.295 1.00 82.95 142 PRO C O 1
ATOM 1622 N N . ASN B 2 126 ? 115.672 124.000 139.591 1.00 80.53 143 ASN C N 1
ATOM 1623 C CA . ASN B 2 126 ? 116.783 123.976 138.652 1.00 80.53 143 ASN C CA 1
ATOM 1624 C C . ASN B 2 126 ? 117.279 125.404 138.424 1.00 80.53 143 ASN C C 1
ATOM 1625 O O . ASN B 2 126 ? 116.821 126.354 139.066 1.00 80.53 143 ASN C O 1
ATOM 1630 N N . ALA B 2 127 ? 118.234 125.544 137.506 1.00 79.69 144 ALA C N 1
ATOM 1631 C CA . ALA B 2 127 ? 118.826 126.841 137.210 1.00 79.69 144 ALA C CA 1
ATOM 1632 C C . ALA B 2 127 ? 117.770 127.833 136.742 1.00 79.69 144 ALA C C 1
ATOM 1633 O O . ALA B 2 127 ? 116.920 127.514 135.907 1.00 79.69 144 ALA C O 1
ATOM 1635 N N . ASN B 2 128 ? 117.831 129.044 137.290 1.00 80.50 145 ASN C N 1
ATOM 1636 C CA . ASN B 2 128 ? 116.916 130.099 136.890 1.00 80.50 145 ASN C CA 1
ATOM 1637 C C . ASN B 2 128 ? 117.177 130.509 135.441 1.00 80.50 145 ASN C C 1
ATOM 1638 O O . ASN B 2 128 ? 118.269 130.326 134.896 1.00 80.50 145 ASN C O 1
ATOM 1643 N N . MET B 2 129 ? 116.145 131.066 134.816 1.00 74.50 146 MET C N 1
ATOM 1644 C CA . MET B 2 129 ? 116.236 131.490 133.428 1.00 74.50 146 MET C CA 1
ATOM 1645 C C . MET B 2 129 ? 117.208 132.664 133.296 1.00 74.50 146 MET C C 1
ATOM 1646 O O . MET B 2 129 ? 117.425 133.434 134.236 1.00 74.50 146 MET C O 1
ATOM 1651 N N . ASN B 2 130 ? 117.808 132.779 132.106 1.00 76.74 147 ASN C N 1
ATOM 1652 C CA . ASN B 2 130 ? 118.945 133.672 131.856 1.00 76.74 147 ASN C CA 1
ATOM 1653 C C . ASN B 2 130 ? 120.144 133.287 132.723 1.00 76.74 147 ASN C C 1
ATOM 1654 O O . ASN B 2 130 ? 120.805 134.136 133.326 1.00 76.74 147 ASN C O 1
ATOM 1659 N N . GLU B 2 131 ? 120.422 131.989 132.778 1.00 79.20 148 GLU C N 1
ATOM 1660 C CA . GLU B 2 131 ? 121.594 131.468 133.470 1.00 79.20 148 GLU C CA 1
ATOM 1661 C C . GLU B 2 131 ? 121.870 130.079 132.897 1.00 79.20 148 GLU C C 1
ATOM 1662 O O . GLU B 2 131 ? 121.010 129.484 132.239 1.00 79.20 148 GLU C O 1
ATOM 1668 N N . ASP B 2 132 ? 123.070 129.558 133.142 1.00 79.00 149 ASP C N 1
ATOM 1669 C CA . ASP B 2 132 ? 123.561 128.369 132.456 1.00 79.00 149 ASP C CA 1
ATOM 1670 C C . ASP B 2 132 ? 123.708 127.216 133.444 1.00 79.00 149 ASP C C 1
ATOM 1671 O O . ASP B 2 132 ? 123.249 127.281 134.588 1.00 79.00 149 ASP C O 1
ATOM 1676 N N . GLY B 2 133 ? 124.355 126.147 132.985 1.00 77.21 150 GLY C N 1
ATOM 1677 C CA . GLY B 2 133 ? 124.533 124.956 133.782 1.00 77.21 150 GLY C CA 1
ATOM 1678 C C . GLY B 2 133 ? 123.465 123.900 133.564 1.00 77.21 150 GLY C C 1
ATOM 1679 O O . GLY B 2 133 ? 122.800 123.464 134.509 1.00 77.21 150 GLY C O 1
ATOM 1680 N N . PRO B 2 134 ? 123.271 123.469 132.319 1.00 73.19 151 PRO C N 1
ATOM 1681 C CA . PRO B 2 134 ? 122.232 122.476 132.031 1.00 73.19 151 PRO C CA 1
ATOM 1682 C C . PRO B 2 134 ? 122.616 121.103 132.571 1.00 73.19 151 PRO C C 1
ATOM 1683 O O . PRO B 2 134 ? 123.712 120.885 133.088 1.00 73.19 151 PRO C O 1
ATOM 1687 N N . SER B 2 135 ? 121.680 120.169 132.437 1.00 66.26 152 SER C N 1
ATOM 1688 C CA . SER B 2 135 ? 121.890 118.821 132.938 1.00 66.26 152 SER C CA 1
ATOM 1689 C C . SER B 2 135 ? 122.543 117.941 131.874 1.00 66.26 152 SER C C 1
ATOM 1690 O O . SER B 2 135 ? 122.847 118.376 130.761 1.00 66.26 152 SER C O 1
ATOM 1693 N N . MET B 2 136 ? 122.759 116.682 132.239 1.00 66.04 153 MET C N 1
ATOM 1694 C CA . MET B 2 136 ? 123.308 115.672 131.348 1.00 66.04 153 MET C CA 1
ATOM 1695 C C . MET B 2 136 ? 122.327 114.516 131.191 1.00 66.04 153 MET C C 1
ATOM 1696 O O . MET B 2 136 ? 121.410 114.333 131.995 1.00 66.04 153 MET C O 1
ATOM 1701 N N . SER B 2 137 ? 122.532 113.732 130.135 1.00 56.82 154 SER C N 1
ATOM 1702 C CA . SER B 2 137 ? 121.609 112.664 129.786 1.00 56.82 154 SER C CA 1
ATOM 1703 C C . SER B 2 137 ? 122.380 111.443 129.311 1.00 56.82 154 SER C C 1
ATOM 1704 O O . SER B 2 137 ? 123.489 111.554 128.783 1.00 56.82 154 SER C O 1
ATOM 1707 N N . VAL B 2 138 ? 121.774 110.275 129.505 1.00 54.41 155 VAL C N 1
ATOM 1708 C CA . VAL B 2 138 ? 122.306 109.009 129.019 1.00 54.41 155 VAL C CA 1
ATOM 1709 C C . VAL B 2 138 ? 121.332 108.445 127.996 1.00 54.41 155 VAL C C 1
ATOM 1710 O O . VAL B 2 138 ? 120.164 108.845 127.937 1.00 54.41 155 VAL C O 1
ATOM 1714 N N . ASN B 2 139 ? 121.819 107.518 127.175 1.00 50.02 156 ASN C N 1
ATOM 1715 C CA . ASN B 2 139 ? 121.048 107.006 126.054 1.00 50.02 156 ASN C CA 1
ATOM 1716 C C . ASN B 2 139 ? 121.152 105.490 125.994 1.00 50.02 156 ASN C C 1
ATOM 1717 O O . ASN B 2 139 ? 122.117 104.896 126.483 1.00 50.02 156 ASN C O 1
ATOM 1722 N N . PHE B 2 140 ? 120.146 104.872 125.380 1.00 50.56 157 PHE C N 1
ATOM 1723 C CA . PHE B 2 140 ? 120.006 103.423 125.387 1.00 50.56 157 PHE C CA 1
ATOM 1724 C C . PHE B 2 140 ? 118.953 103.032 124.360 1.00 50.56 157 PHE C C 1
ATOM 1725 O O . PHE B 2 140 ? 117.944 103.722 124.196 1.00 50.56 157 PHE C O 1
ATOM 1733 N N . THR B 2 141 ? 119.198 101.918 123.674 1.00 49.28 158 THR C N 1
ATOM 1734 C CA . THR B 2 141 ? 118.297 101.409 122.648 1.00 49.28 158 THR C CA 1
ATOM 1735 C C . THR B 2 141 ? 117.709 100.080 123.099 1.00 49.28 158 THR C C 1
ATOM 1736 O O . THR B 2 141 ? 118.447 99.172 123.494 1.00 49.28 158 THR C O 1
ATOM 1740 N N . SER B 2 142 ? 116.385 99.968 123.027 1.00 54.92 159 SER C N 1
ATOM 1741 C CA . SER B 2 142 ? 115.704 98.773 123.492 1.00 54.92 159 SER C CA 1
ATOM 1742 C C . SER B 2 142 ? 115.991 97.591 122.567 1.00 54.92 159 SER C C 1
ATOM 1743 O O . SER B 2 142 ? 116.172 97.766 121.359 1.00 54.92 159 SER C O 1
ATOM 1746 N N . PRO B 2 143 ? 116.046 96.376 123.114 1.00 57.19 160 PRO C N 1
ATOM 1747 C CA . PRO B 2 143 ? 116.241 95.195 122.265 1.00 57.19 160 PRO C CA 1
ATOM 1748 C C . PRO B 2 143 ? 115.075 95.004 121.307 1.00 57.19 160 PRO C C 1
ATOM 1749 O O . PRO B 2 143 ? 113.930 95.340 121.616 1.00 57.19 160 PRO C O 1
ATOM 1753 N N . GLY B 2 144 ? 115.379 94.456 120.136 1.00 62.22 161 GLY C N 1
ATOM 1754 C CA . GLY B 2 144 ? 114.382 94.229 119.114 1.00 62.22 161 GLY C CA 1
ATOM 1755 C C . GLY B 2 144 ? 113.625 92.932 119.326 1.00 62.22 161 GLY C C 1
ATOM 1756 O O . GLY B 2 144 ? 113.646 92.322 120.395 1.00 62.22 161 GLY C O 1
ATOM 1757 N N . CYS B 2 145 ? 112.923 92.518 118.271 1.00 66.24 162 CYS C N 1
ATOM 1758 C CA . CYS B 2 145 ? 112.181 91.267 118.269 1.00 66.24 162 CYS C CA 1
ATOM 1759 C C . CYS B 2 145 ? 112.967 90.118 117.653 1.00 66.24 162 CYS C C 1
ATOM 1760 O O . CYS B 2 145 ? 112.493 88.977 117.677 1.00 66.24 162 CYS C O 1
ATOM 1763 N N . LEU B 2 146 ? 114.169 90.378 117.140 1.00 68.87 163 LEU C N 1
ATOM 1764 C CA . LEU B 2 146 ? 114.976 89.370 116.469 1.00 68.87 163 LEU C CA 1
ATOM 1765 C C . LEU B 2 146 ? 115.848 88.571 117.432 1.00 68.87 163 LEU C C 1
ATOM 1766 O O . LEU B 2 146 ? 116.607 87.702 116.988 1.00 68.87 163 LEU C O 1
ATOM 1771 N N . ASP B 2 147 ? 115.761 88.841 118.731 1.00 72.36 164 ASP C N 1
ATOM 1772 C CA . ASP B 2 147 ? 116.575 88.154 119.721 1.00 72.36 164 ASP C CA 1
ATOM 1773 C C . ASP B 2 147 ? 115.759 87.076 120.425 1.00 72.36 164 ASP C C 1
ATOM 1774 O O . ASP B 2 147 ? 114.530 87.039 120.334 1.00 72.36 164 ASP C O 1
ATOM 1779 N N . HIS B 2 148 ? 116.467 86.193 121.133 1.00 71.22 165 HIS C N 1
ATOM 1780 C CA . HIS B 2 148 ? 115.825 85.064 121.796 1.00 71.22 165 HIS C CA 1
ATOM 1781 C C . HIS B 2 148 ? 115.152 85.449 123.108 1.00 71.22 165 HIS C C 1
ATOM 1782 O O . HIS B 2 148 ? 114.198 84.780 123.517 1.00 71.22 165 HIS C O 1
ATOM 1789 N N . ILE B 2 149 ? 115.632 86.495 123.782 1.00 70.41 166 ILE C N 1
ATOM 1790 C CA . ILE B 2 149 ? 115.093 86.844 125.093 1.00 70.41 166 ILE C CA 1
ATOM 1791 C C . ILE B 2 149 ? 113.658 87.350 124.974 1.00 70.41 166 ILE C C 1
ATOM 1792 O O . ILE B 2 149 ? 112.763 86.890 125.694 1.00 70.41 166 ILE C O 1
ATOM 1797 N N . MET B 2 150 ? 113.410 88.283 124.056 1.00 70.95 167 MET C N 1
ATOM 1798 C CA . 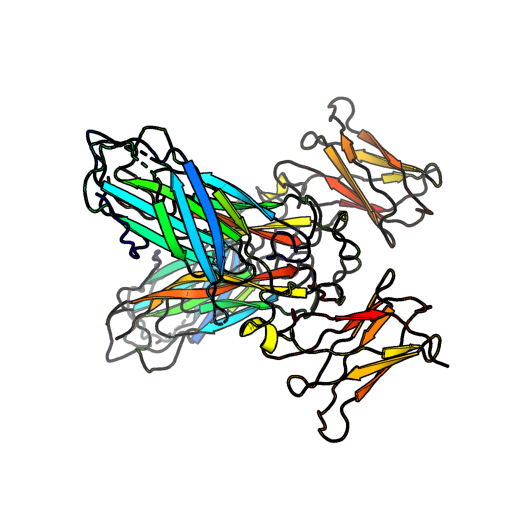MET B 2 150 ? 112.088 88.868 123.829 1.00 70.95 167 MET C CA 1
ATOM 1799 C C . MET B 2 150 ? 111.414 88.340 122.569 1.00 70.95 167 MET C C 1
ATOM 1800 O O . MET B 2 150 ? 110.741 89.096 121.863 1.00 70.95 167 MET C O 1
ATOM 1805 N N . LYS B 2 151 ? 111.566 87.056 122.253 1.00 68.06 168 LYS C N 1
ATOM 1806 C CA . LYS B 2 151 ? 110.854 86.477 121.122 1.00 68.06 168 LYS C CA 1
ATOM 1807 C C . LYS B 2 151 ? 109.520 85.858 121.518 1.00 68.06 168 LYS C C 1
ATOM 1808 O O . LYS B 2 151 ? 108.781 85.405 120.639 1.00 68.06 168 LYS C O 1
ATOM 1814 N N . TYR B 2 152 ? 109.191 85.832 122.809 1.00 62.04 169 TYR C N 1
ATOM 1815 C CA . TYR B 2 152 ? 107.934 85.272 123.289 1.00 62.04 169 TYR C CA 1
ATOM 1816 C C . TYR B 2 152 ? 106.895 86.345 123.584 1.00 62.04 169 TYR C C 1
ATOM 1817 O O . TYR B 2 152 ? 105.869 86.045 124.203 1.00 62.04 169 TYR C O 1
ATOM 1826 N N . LYS B 2 153 ? 107.134 87.582 123.161 1.00 69.81 170 LYS C N 1
ATOM 1827 C CA . LYS B 2 153 ? 106.212 88.666 123.451 1.00 69.81 170 LYS C CA 1
ATOM 1828 C C . LYS B 2 153 ? 104.891 88.458 122.717 1.00 69.81 170 LYS C C 1
ATOM 1829 O O . LYS B 2 153 ? 104.800 87.707 121.744 1.00 69.81 170 LYS C O 1
ATOM 1835 N N . LYS B 2 154 ? 103.852 89.138 123.207 1.00 74.59 171 LYS C N 1
ATOM 1836 C CA . LYS B 2 154 ? 102.520 88.996 122.630 1.00 74.59 171 LYS C CA 1
ATOM 1837 C C . LYS B 2 154 ? 102.507 89.433 121.170 1.00 74.59 171 LYS C C 1
ATOM 1838 O O . LYS B 2 154 ? 101.895 88.784 120.314 1.00 74.59 171 LYS C O 1
ATOM 1844 N N . LYS B 2 155 ? 103.180 90.546 120.872 1.00 76.63 172 LYS C N 1
ATOM 1845 C CA . LYS B 2 155 ? 103.252 91.025 119.496 1.00 76.63 172 LYS C CA 1
ATOM 1846 C C . LYS B 2 155 ? 104.070 90.093 118.611 1.00 76.63 172 LYS C C 1
ATOM 1847 O O . LYS B 2 155 ? 103.665 89.800 117.480 1.00 76.63 172 LYS C O 1
ATOM 1853 N N . CYS B 2 156 ? 105.215 89.617 119.105 1.00 75.26 173 CYS C N 1
ATOM 1854 C CA . CYS B 2 156 ? 106.162 88.911 118.246 1.00 75.26 173 CYS C CA 1
ATOM 1855 C C . CYS B 2 156 ? 105.603 87.576 117.764 1.00 75.26 173 CYS C C 1
ATOM 1856 O O . CYS B 2 156 ? 105.707 87.244 116.578 1.00 75.26 173 CYS C O 1
ATOM 1859 N N . VAL B 2 157 ? 105.010 86.791 118.669 1.00 73.19 174 VAL C N 1
ATOM 1860 C CA . VAL B 2 157 ? 104.507 85.474 118.281 1.00 73.19 174 VAL C CA 1
ATOM 1861 C C . VAL B 2 157 ? 103.363 85.611 117.283 1.00 73.19 174 VAL C C 1
ATOM 1862 O O . VAL B 2 157 ? 103.281 84.860 116.303 1.00 73.19 174 VAL C O 1
ATOM 1866 N N . LYS B 2 158 ? 102.466 86.574 117.510 1.00 74.59 175 LYS C N 1
ATOM 1867 C CA . LYS B 2 158 ? 101.390 86.819 116.557 1.00 74.59 175 LYS C CA 1
ATOM 1868 C C . LYS B 2 158 ? 101.935 87.345 115.235 1.00 74.59 175 LYS C C 1
ATOM 1869 O O . LYS B 2 158 ? 101.321 87.147 114.179 1.00 74.59 175 LYS C O 1
ATOM 1875 N N . ALA B 2 159 ? 103.081 88.020 115.270 1.00 70.80 176 ALA C N 1
ATOM 1876 C CA . ALA B 2 159 ? 103.718 88.529 114.065 1.00 70.80 176 ALA C CA 1
ATOM 1877 C C . ALA B 2 159 ? 104.557 87.479 113.351 1.00 70.80 176 ALA C C 1
ATOM 1878 O O . ALA B 2 159 ? 105.023 87.734 112.236 1.00 70.80 176 ALA C O 1
ATOM 1880 N N . GLY B 2 160 ? 104.766 86.315 113.961 1.00 70.81 177 GLY C N 1
ATOM 1881 C CA . GLY B 2 160 ? 105.471 85.220 113.315 1.00 70.81 177 GLY C CA 1
ATOM 1882 C C . GLY B 2 160 ? 106.826 84.884 113.905 1.00 70.81 177 GLY C C 1
ATOM 1883 O O . GLY B 2 160 ? 107.664 84.320 113.188 1.00 70.81 177 GLY C O 1
ATOM 1884 N N . SER B 2 161 ? 107.095 85.198 115.173 1.00 71.27 178 SER C N 1
ATOM 1885 C CA . SER B 2 161 ? 108.418 84.933 115.727 1.00 71.27 178 SER C CA 1
ATOM 1886 C C . SER B 2 161 ? 108.618 83.457 116.054 1.00 71.27 178 SER C C 1
ATOM 1887 O O . SER B 2 161 ? 109.734 82.942 115.921 1.00 71.27 178 SER C O 1
ATOM 1890 N N . LEU B 2 162 ? 107.563 82.761 116.481 1.00 72.94 179 LEU C N 1
ATOM 1891 C CA . LEU B 2 162 ? 107.667 81.350 116.839 1.00 72.94 179 LEU C CA 1
ATOM 1892 C C . LEU B 2 162 ? 107.453 80.402 115.667 1.00 72.94 179 LEU C C 1
ATOM 1893 O O . LEU B 2 162 ? 107.833 79.230 115.768 1.00 72.94 179 LEU C O 1
ATOM 1898 N N . TRP B 2 163 ? 106.857 80.865 114.571 1.00 71.43 180 TRP C N 1
ATOM 1899 C CA . TRP B 2 163 ? 106.580 79.978 113.450 1.00 71.43 180 TRP C CA 1
ATOM 1900 C C . TRP B 2 163 ? 107.880 79.524 112.798 1.00 71.43 180 TRP C C 1
ATOM 1901 O O . TRP B 2 163 ? 108.799 80.318 112.583 1.00 71.43 180 TRP C O 1
ATOM 1912 N N . ASP B 2 164 ? 107.952 78.231 112.483 1.00 76.87 181 ASP C N 1
ATOM 1913 C CA . ASP B 2 164 ? 109.122 77.643 111.840 1.00 76.87 181 ASP C CA 1
ATOM 1914 C C . ASP B 2 164 ? 108.737 77.176 110.442 1.00 76.87 181 ASP C C 1
ATOM 1915 O O . ASP B 2 164 ? 108.201 76.068 110.285 1.00 76.87 181 ASP C O 1
ATOM 1920 N N . PRO B 2 165 ? 108.973 77.980 109.402 1.00 76.30 182 PRO C N 1
ATOM 1921 C CA . PRO B 2 165 ? 108.583 77.560 108.047 1.00 76.30 182 PRO C CA 1
ATOM 1922 C C . PRO B 2 165 ? 109.268 76.291 107.572 1.00 76.30 182 PRO C C 1
ATOM 1923 O O . PRO B 2 165 ? 108.634 75.486 106.877 1.00 76.30 182 PRO C O 1
ATOM 1927 N N . ASN B 2 166 ? 110.536 76.084 107.932 1.00 84.11 183 ASN C N 1
ATOM 1928 C CA . ASN B 2 166 ? 111.321 74.947 107.445 1.00 84.11 183 ASN C CA 1
ATOM 1929 C C . ASN B 2 166 ? 111.303 74.884 105.918 1.00 84.11 183 ASN C C 1
ATOM 1930 O O . ASN B 2 166 ? 110.838 73.912 105.319 1.00 84.11 183 ASN C O 1
ATOM 1935 N N . ILE B 2 167 ? 111.815 75.941 105.284 1.00 82.49 184 ILE C N 1
ATOM 1936 C CA . ILE B 2 167 ? 111.769 76.047 103.831 1.00 82.49 184 ILE C CA 1
ATOM 1937 C C . ILE B 2 167 ? 112.681 75.006 103.204 1.00 82.49 184 ILE C C 1
ATOM 1938 O O . ILE B 2 167 ? 113.847 74.866 103.588 1.00 82.49 184 ILE C O 1
ATOM 1943 N N . THR B 2 168 ? 112.148 74.270 102.230 1.00 89.31 185 THR C N 1
ATOM 1944 C CA . THR B 2 168 ? 112.919 73.319 101.429 1.00 89.31 185 THR C CA 1
ATOM 1945 C C . THR B 2 168 ? 112.547 73.546 99.966 1.00 89.31 185 THR C C 1
ATOM 1946 O O . THR B 2 168 ? 111.601 72.936 99.460 1.00 89.31 185 THR C O 1
ATOM 1950 N N . ALA B 2 169 ? 113.294 74.411 99.285 1.00 91.74 186 ALA C N 1
ATOM 1951 C CA . ALA B 2 169 ? 113.003 74.794 97.910 1.00 91.74 186 ALA C CA 1
ATOM 1952 C C . ALA B 2 169 ? 113.917 74.029 96.965 1.00 91.74 186 ALA C C 1
ATOM 1953 O O . ALA B 2 169 ? 115.140 74.032 97.139 1.00 91.74 186 ALA C O 1
ATOM 1955 N N . CYS B 2 170 ? 113.321 73.382 95.965 1.00 96.57 187 CYS C N 1
ATOM 1956 C CA . CYS B 2 170 ? 114.046 72.562 95.005 1.00 96.57 187 CYS C CA 1
ATOM 1957 C C . CYS B 2 170 ? 113.939 73.185 93.622 1.00 96.57 187 CYS C C 1
ATOM 1958 O O . CYS B 2 170 ? 112.835 73.472 93.149 1.00 96.57 187 CYS C O 1
ATOM 1961 N N . LYS B 2 171 ? 115.086 73.388 92.974 1.00 96.48 188 LYS C N 1
ATOM 1962 C CA . LYS B 2 171 ? 115.109 73.951 91.630 1.00 96.48 188 LYS C CA 1
ATOM 1963 C C . LYS B 2 171 ? 114.757 72.886 90.599 1.00 96.48 188 LYS C C 1
ATOM 1964 O O . LYS B 2 171 ? 115.561 71.989 90.327 1.00 96.48 188 LYS C O 1
ATOM 1970 N N . LYS B 2 172 ? 113.553 72.974 90.027 1.00 96.89 189 LYS C N 1
ATOM 1971 C CA . LYS B 2 172 ? 113.125 71.986 89.041 1.00 96.89 189 LYS C CA 1
ATOM 1972 C C . LYS B 2 172 ? 113.996 72.038 87.792 1.00 96.89 189 LYS C C 1
ATOM 1973 O O . LYS B 2 172 ? 114.526 71.012 87.349 1.00 96.89 189 LYS C O 1
ATOM 1979 N N . ASN B 2 173 ? 114.157 73.222 87.213 1.00 94.60 190 ASN C N 1
ATOM 1980 C CA . ASN B 2 173 ? 114.955 73.400 86.007 1.00 94.60 190 ASN C CA 1
ATOM 1981 C C . ASN B 2 173 ? 115.393 74.859 85.936 1.00 94.60 190 ASN C C 1
ATOM 1982 O O . ASN B 2 173 ? 115.270 75.609 86.910 1.00 94.60 190 ASN C O 1
ATOM 1987 N N . GLU B 2 174 ? 115.908 75.262 84.773 1.00 93.11 191 GLU C N 1
ATOM 1988 C CA . GLU B 2 174 ? 116.437 76.614 84.623 1.00 93.11 191 GLU C CA 1
ATOM 1989 C C . GLU B 2 174 ? 115.337 77.663 84.726 1.00 93.11 191 GLU C C 1
ATOM 1990 O O . GLU B 2 174 ? 115.579 78.778 85.203 1.00 93.11 191 GLU C O 1
ATOM 1996 N N . GLU B 2 175 ? 114.124 77.332 84.283 1.00 92.59 192 GLU C N 1
ATOM 1997 C CA . GLU B 2 175 ? 113.047 78.312 84.236 1.00 92.59 192 GLU C CA 1
ATOM 1998 C C . GLU B 2 175 ? 112.105 78.247 85.430 1.00 92.59 192 GLU C C 1
ATOM 1999 O O . GLU B 2 175 ? 111.508 79.270 85.780 1.00 92.59 192 GLU C O 1
ATOM 2005 N N . THR B 2 176 ? 111.954 77.087 86.062 1.00 95.76 193 THR C N 1
ATOM 2006 C CA . THR B 2 176 ? 110.987 76.910 87.134 1.00 95.76 193 THR C CA 1
ATOM 2007 C C . THR B 2 176 ? 111.680 76.475 88.418 1.00 95.76 193 THR C C 1
ATOM 2008 O O . THR B 2 176 ? 112.671 75.739 88.393 1.00 95.76 193 THR C O 1
ATOM 2012 N N . VAL B 2 177 ? 111.145 76.943 89.545 1.00 93.92 194 VAL C N 1
ATOM 2013 C CA . VAL B 2 177 ? 111.629 76.580 90.871 1.00 93.92 194 VAL C CA 1
ATOM 2014 C C . VAL B 2 177 ? 110.437 76.143 91.712 1.00 93.92 194 VAL C C 1
ATOM 2015 O O . VAL B 2 177 ? 109.425 76.850 91.774 1.00 93.92 194 VAL C O 1
ATOM 2019 N N . GLU B 2 178 ? 110.555 74.983 92.353 1.00 95.93 195 GLU C N 1
ATOM 2020 C CA . GLU B 2 178 ? 109.502 74.436 93.201 1.00 95.93 195 GLU C CA 1
ATOM 2021 C C . GLU B 2 178 ? 109.890 74.632 94.662 1.00 95.93 195 GLU C C 1
ATOM 2022 O O . GLU B 2 178 ? 110.961 74.188 95.089 1.00 95.93 195 GLU C O 1
ATOM 2028 N N . VAL B 2 179 ? 109.018 75.288 95.425 1.00 93.60 196 VAL C N 1
ATOM 2029 C CA . VAL B 2 179 ? 109.298 75.665 96.806 1.00 93.60 196 VAL C CA 1
ATOM 2030 C C . VAL B 2 179 ? 108.344 74.918 97.729 1.00 93.60 196 VAL C C 1
ATOM 2031 O O . VAL B 2 179 ? 107.126 74.918 97.508 1.00 93.60 196 VAL C O 1
ATOM 2035 N N . ASN B 2 180 ? 108.899 74.283 98.759 1.00 91.17 197 ASN C N 1
ATOM 2036 C CA . ASN B 2 180 ? 108.132 73.629 99.811 1.00 91.17 197 ASN C CA 1
ATOM 2037 C C . ASN B 2 180 ? 108.281 74.429 101.097 1.00 91.17 197 ASN C C 1
ATOM 2038 O O . ASN B 2 180 ? 109.403 74.738 101.511 1.00 91.17 197 ASN C O 1
ATOM 2043 N N . PHE B 2 181 ? 107.157 74.761 101.729 1.00 78.39 198 PHE C N 1
ATOM 2044 C CA . PHE B 2 181 ? 107.184 75.427 103.023 1.00 78.39 198 PHE C CA 1
ATOM 2045 C C . PHE B 2 181 ? 105.967 75.013 103.837 1.00 78.39 198 PHE C C 1
ATOM 2046 O O . PHE B 2 181 ? 104.867 74.848 103.303 1.00 78.39 198 PHE C O 1
ATOM 2054 N N . THR B 2 182 ? 106.181 74.842 105.140 1.00 77.16 199 THR C N 1
ATOM 2055 C CA . THR B 2 182 ? 105.101 74.465 106.041 1.00 77.16 199 THR C CA 1
ATOM 2056 C C . THR B 2 182 ? 104.202 75.664 106.312 1.00 77.16 199 THR C C 1
ATOM 2057 O O . THR B 2 182 ? 104.684 76.768 106.582 1.00 77.16 199 THR C O 1
ATOM 2061 N N . THR B 2 183 ? 102.892 75.447 106.243 1.00 72.97 200 THR C N 1
ATOM 2062 C CA . THR B 2 183 ? 101.930 76.524 106.392 1.00 72.97 200 THR C CA 1
ATOM 2063 C C . THR B 2 183 ? 101.583 76.742 107.864 1.00 72.97 200 THR C C 1
ATOM 2064 O O . THR B 2 183 ? 102.112 76.087 108.764 1.00 72.97 200 THR C O 1
ATOM 2068 N N . THR B 2 184 ? 100.680 77.684 108.105 1.00 73.63 201 THR C N 1
ATOM 2069 C CA . THR B 2 184 ? 100.204 78.006 109.441 1.00 73.63 201 THR C CA 1
ATOM 2070 C C . THR B 2 184 ? 98.757 78.455 109.329 1.00 73.63 201 THR C C 1
ATOM 2071 O O . THR B 2 184 ? 98.338 78.954 108.277 1.00 73.63 201 THR C O 1
ATOM 2075 N N . PRO B 2 185 ? 97.957 78.270 110.383 1.00 75.16 202 PRO C N 1
ATOM 2076 C CA . PRO B 2 185 ? 96.558 78.724 110.316 1.00 75.16 202 PRO C CA 1
ATOM 2077 C C . PRO B 2 185 ? 96.407 80.227 110.154 1.00 75.16 202 PRO C C 1
ATOM 2078 O O . PRO B 2 185 ? 95.337 80.697 109.747 1.00 75.16 202 PRO C O 1
ATOM 2082 N N . LEU B 2 186 ? 97.450 81.000 110.472 1.00 77.22 203 LEU C N 1
ATOM 2083 C CA . LEU B 2 186 ? 97.325 82.454 110.473 1.00 77.22 203 LEU C CA 1
ATOM 2084 C C . LEU B 2 186 ? 97.089 83.019 109.077 1.00 77.22 203 LEU C C 1
ATOM 2085 O O . LEU B 2 186 ? 96.245 83.906 108.906 1.00 77.22 203 LEU C O 1
ATOM 2090 N N . GLY B 2 187 ? 97.812 82.527 108.070 1.00 81.22 204 GLY C N 1
ATOM 2091 C CA . GLY B 2 187 ? 97.782 83.129 106.757 1.00 81.22 204 GLY C CA 1
ATOM 2092 C C . GLY B 2 187 ? 97.385 82.140 105.679 1.00 81.22 204 GLY C C 1
ATOM 2093 O O . GLY B 2 187 ? 97.469 80.923 105.850 1.00 81.22 204 GLY C O 1
ATOM 2094 N N . ASN B 2 188 ? 96.942 82.697 104.548 1.00 82.34 205 ASN C N 1
ATOM 2095 C CA . ASN B 2 188 ? 96.555 81.913 103.385 1.00 82.34 205 ASN C CA 1
ATOM 2096 C C . ASN B 2 188 ? 97.260 82.320 102.099 1.00 82.34 205 ASN C C 1
ATOM 2097 O O . ASN B 2 188 ? 97.342 81.499 101.180 1.00 82.34 205 ASN C O 1
ATOM 2102 N N . ARG B 2 189 ? 97.764 83.548 102.005 1.00 82.69 206 ARG C N 1
ATOM 2103 C CA . ARG B 2 189 ? 98.498 84.022 100.840 1.00 82.69 206 ARG C CA 1
ATOM 2104 C C . ARG B 2 189 ? 99.895 84.454 101.265 1.00 82.69 206 ARG C C 1
ATOM 2105 O O . ARG B 2 189 ? 100.102 84.924 102.387 1.00 82.69 206 ARG C O 1
ATOM 2113 N N . TYR B 2 190 ? 100.859 84.284 100.361 1.00 80.98 207 TYR C N 1
ATOM 2114 C CA . TYR B 2 190 ? 102.271 84.448 100.701 1.00 80.98 207 TYR C CA 1
ATOM 2115 C C . TYR B 2 190 ? 102.985 85.165 99.563 1.00 80.98 207 TYR C C 1
ATOM 2116 O O . TYR B 2 190 ? 102.646 84.965 98.393 1.00 80.98 207 TYR C O 1
ATOM 2125 N N . MET B 2 191 ? 103.964 86.003 99.906 1.00 86.82 208 MET C N 1
ATOM 2126 C CA . MET B 2 191 ? 104.850 86.578 98.903 1.00 86.82 208 MET C CA 1
ATOM 2127 C C . MET B 2 191 ? 105.882 85.545 98.471 1.00 86.82 208 MET C C 1
ATOM 2128 O O . MET B 2 191 ? 105.915 84.423 98.983 1.00 86.82 208 MET C O 1
ATOM 2133 N N . ALA B 2 192 ? 106.734 85.934 97.527 1.00 85.39 209 ALA C N 1
ATOM 2134 C CA . ALA B 2 192 ? 107.886 85.135 97.142 1.00 85.39 209 ALA C CA 1
ATOM 2135 C C . ALA B 2 192 ? 108.915 86.021 96.454 1.00 85.39 209 ALA C C 1
ATOM 2136 O O . ALA B 2 192 ? 108.591 86.778 95.535 1.00 85.39 209 ALA C O 1
ATOM 2138 N N . LEU B 2 193 ? 110.162 85.920 96.911 1.00 82.43 210 LEU C N 1
ATOM 2139 C CA . LEU B 2 193 ? 111.251 86.714 96.360 1.00 82.43 210 LEU C CA 1
ATOM 2140 C C . LEU B 2 193 ? 112.462 85.819 96.145 1.00 82.43 210 LEU C C 1
ATOM 2141 O O . LEU B 2 193 ? 112.716 84.906 96.935 1.00 82.43 210 LEU C O 1
ATOM 2146 N N . ILE B 2 194 ? 113.204 86.088 95.074 1.00 86.62 211 ILE C N 1
ATOM 2147 C CA . ILE B 2 194 ? 114.437 85.373 94.749 1.00 86.62 211 ILE C CA 1
ATOM 2148 C C . ILE B 2 194 ? 115.455 86.430 94.339 1.00 86.62 211 ILE C C 1
ATOM 2149 O O . ILE B 2 194 ? 115.358 87.005 93.248 1.00 86.62 211 ILE C O 1
ATOM 2154 N N . GLN B 2 195 ? 116.431 86.691 95.205 1.00 81.88 212 GLN C N 1
ATOM 2155 C CA . GLN B 2 195 ? 117.412 87.749 94.999 1.00 81.88 212 GLN C CA 1
ATOM 2156 C C . GLN B 2 195 ? 118.818 87.174 95.111 1.00 81.88 212 GLN C C 1
ATOM 2157 O O . GLN B 2 195 ? 119.207 86.678 96.174 1.00 81.88 212 GLN C O 1
ATOM 2163 N N . HIS B 2 196 ? 119.575 87.241 94.015 1.00 81.77 213 HIS C N 1
ATOM 2164 C CA . HIS B 2 196 ? 120.992 86.896 94.039 1.00 81.77 213 HIS C CA 1
ATOM 2165 C C . HIS B 2 196 ? 121.832 88.135 93.763 1.00 81.77 213 HIS C C 1
ATOM 2166 O O . HIS B 2 196 ? 122.691 88.509 94.568 1.00 81.77 213 HIS C O 1
ATOM 2173 N N . SER B 2 197 ? 121.586 88.775 92.621 1.00 77.64 214 SER C N 1
ATOM 2174 C CA . SER B 2 197 ? 122.156 90.073 92.287 1.00 77.64 214 SER C CA 1
ATOM 2175 C C . SER B 2 197 ? 121.075 91.088 91.941 1.00 77.64 214 SER C C 1
ATOM 2176 O O . SER B 2 197 ? 121.145 92.246 92.362 1.00 77.64 214 SER C O 1
ATOM 2179 N N . THR B 2 198 ? 120.071 90.665 91.178 1.00 79.87 215 THR C N 1
ATOM 2180 C CA . THR B 2 198 ? 118.893 91.459 90.871 1.00 79.87 215 THR C CA 1
ATOM 2181 C C . THR B 2 198 ? 117.659 90.587 91.074 1.00 79.87 215 THR C C 1
ATOM 2182 O O . THR B 2 198 ? 117.748 89.440 91.522 1.00 79.87 215 THR C O 1
ATOM 2186 N N . ILE B 2 199 ? 116.495 91.136 90.735 1.00 79.19 216 ILE C N 1
ATOM 2187 C CA . ILE B 2 199 ? 115.247 90.396 90.887 1.00 79.19 216 ILE C CA 1
ATOM 2188 C C . ILE B 2 199 ? 115.057 89.495 89.674 1.00 79.19 216 ILE C C 1
ATOM 2189 O O . ILE B 2 199 ? 115.032 89.966 88.531 1.00 79.19 216 ILE C O 1
ATOM 2194 N N . ILE B 2 200 ? 114.924 88.192 89.917 1.00 83.55 217 ILE C N 1
ATOM 2195 C CA . ILE B 2 200 ? 114.714 87.231 88.839 1.00 83.55 217 ILE C CA 1
ATOM 2196 C C . ILE B 2 200 ? 113.423 86.461 89.083 1.00 83.55 217 ILE C C 1
ATOM 2197 O O . ILE B 2 200 ? 112.910 85.790 88.181 1.00 83.55 217 ILE C O 1
ATOM 2202 N N . GLY B 2 201 ? 112.890 86.550 90.299 1.00 83.21 218 GLY C N 1
ATOM 2203 C CA . GLY B 2 201 ? 111.667 85.845 90.632 1.00 83.21 218 GLY C CA 1
ATOM 2204 C C . GLY B 2 201 ? 110.719 86.628 91.516 1.00 83.21 218 GLY C C 1
ATOM 2205 O O . GLY B 2 201 ? 111.092 87.061 92.610 1.00 83.21 218 GLY C O 1
ATOM 2206 N N . PHE B 2 202 ? 109.486 86.817 91.050 1.00 82.04 219 PHE C N 1
ATOM 2207 C CA . PHE B 2 202 ? 108.436 87.465 91.826 1.00 82.04 219 PHE C CA 1
ATOM 2208 C C . PHE B 2 202 ? 107.106 86.810 91.491 1.00 82.04 219 PHE C C 1
ATOM 2209 O O . PHE B 2 202 ? 106.733 86.728 90.316 1.00 82.04 219 PHE C O 1
ATOM 2217 N N . SER B 2 203 ? 106.396 86.345 92.516 1.00 82.27 220 SER C N 1
ATOM 2218 C CA . SER B 2 203 ? 105.121 85.671 92.336 1.00 82.27 220 SER C CA 1
ATOM 2219 C C . SER B 2 203 ? 104.235 85.890 93.553 1.00 82.27 220 SER C C 1
ATOM 2220 O O . SER B 2 203 ? 104.702 86.248 94.637 1.00 82.27 220 SER C O 1
ATOM 2223 N N . GLN B 2 204 ? 102.938 85.667 93.354 1.00 84.15 221 GLN C N 1
ATOM 2224 C CA . GLN B 2 204 ? 101.952 85.746 94.420 1.00 84.15 221 GLN C CA 1
ATOM 2225 C C . GLN B 2 204 ? 101.052 84.523 94.339 1.00 84.15 221 GLN C C 1
ATOM 2226 O O . GLN B 2 204 ? 100.600 84.139 93.257 1.00 84.15 221 GLN C O 1
ATOM 2232 N N . VAL B 2 205 ? 100.795 83.912 95.495 1.00 84.88 222 VAL C N 1
ATOM 2233 C CA . VAL B 2 205 ? 100.066 82.651 95.559 1.00 84.88 222 VAL C CA 1
ATOM 2234 C C . VAL B 2 205 ? 98.991 82.733 96.632 1.00 84.88 222 VAL C C 1
ATOM 2235 O O . VAL B 2 205 ? 99.045 83.573 97.535 1.00 84.88 222 VAL C O 1
ATOM 2239 N N . PHE B 2 206 ? 98.004 81.847 96.518 1.00 85.15 223 PHE C N 1
ATOM 2240 C CA . PHE B 2 206 ? 96.970 81.661 97.525 1.00 85.15 223 PHE C CA 1
ATOM 2241 C C . PHE B 2 206 ? 96.838 80.174 97.816 1.00 85.15 223 PHE C C 1
ATOM 2242 O O . PHE B 2 206 ? 96.810 79.358 96.888 1.00 85.15 223 PHE C O 1
ATOM 2250 N N . GLU B 2 207 ? 96.758 79.822 99.098 1.00 86.46 224 GLU C N 1
ATOM 2251 C CA . GLU B 2 207 ? 96.623 78.433 99.506 1.00 86.46 224 GLU C CA 1
ATOM 2252 C C . GLU B 2 207 ? 95.633 78.333 100.660 1.00 86.46 224 GLU C C 1
ATOM 2253 O O . GLU B 2 207 ? 95.746 79.089 101.642 1.00 86.46 224 GLU C O 1
ATOM 2259 N N . PRO B 2 208 ? 94.654 77.432 100.587 1.00 84.62 225 PRO C N 1
ATOM 2260 C CA . PRO B 2 208 ? 93.793 77.186 101.750 1.00 84.62 225 PRO C CA 1
ATOM 2261 C C . PRO B 2 208 ? 94.474 76.285 102.767 1.00 84.62 225 PRO C C 1
ATOM 2262 O O . PRO B 2 208 ? 95.155 75.324 102.394 1.00 84.62 225 PRO C O 1
ATOM 2266 N N . HIS B 2 209 ? 94.303 76.583 104.052 1.00 83.20 226 HIS C N 1
ATOM 2267 C CA . HIS B 2 209 ? 94.930 75.775 105.088 1.00 83.20 226 HIS C CA 1
ATOM 2268 C C . HIS B 2 209 ? 94.166 74.472 105.291 1.00 83.20 226 HIS C C 1
ATOM 2269 O O . HIS B 2 209 ? 92.935 74.453 105.382 1.00 83.20 226 HIS C O 1
ATOM 2276 N N . GLN B 2 210 ? 94.912 73.372 105.362 1.00 86.25 227 GLN C N 1
ATOM 2277 C CA . GLN B 2 210 ? 94.347 72.047 105.593 1.00 86.25 227 GLN C CA 1
ATOM 2278 C C . GLN B 2 210 ? 95.008 71.440 106.819 1.00 86.25 227 GLN C C 1
ATOM 2279 O O . GLN B 2 210 ? 96.227 71.549 106.987 1.00 86.25 227 GLN C O 1
ATOM 2285 N N . LYS B 2 211 ? 94.205 70.812 107.679 1.00 91.23 228 LYS C N 1
ATOM 2286 C CA . LYS B 2 211 ? 94.765 70.124 108.837 1.00 91.23 228 LYS C CA 1
ATOM 2287 C C . LYS B 2 211 ? 95.401 68.799 108.435 1.00 91.23 228 LYS C C 1
ATOM 2288 O O . LYS B 2 211 ? 96.404 68.378 109.024 1.00 91.23 228 LYS C O 1
ATOM 2294 N N . LYS B 2 212 ? 94.825 68.123 107.438 1.00 91.29 229 LYS C N 1
ATOM 2295 C CA . LYS B 2 212 ? 95.374 66.846 106.992 1.00 91.29 229 LYS C CA 1
ATOM 2296 C C . LYS B 2 212 ? 96.751 67.020 106.363 1.00 91.29 229 LYS C C 1
ATOM 2297 O O . LYS B 2 212 ? 97.680 66.261 106.665 1.00 91.29 229 LYS C O 1
ATOM 2303 N N . GLN B 2 213 ? 96.903 68.012 105.489 1.00 88.77 230 GLN C N 1
ATOM 2304 C CA . GLN B 2 213 ? 98.151 68.261 104.781 1.00 88.77 230 GLN C CA 1
ATOM 2305 C C . GLN B 2 213 ? 98.609 69.683 105.064 1.00 88.77 230 GLN C C 1
ATOM 2306 O O . GLN B 2 213 ? 97.833 70.632 104.922 1.00 88.77 230 GLN C O 1
ATOM 2312 N N . THR B 2 214 ? 99.873 69.829 105.450 1.00 85.78 231 THR C N 1
ATOM 2313 C CA . THR B 2 214 ? 100.374 71.109 105.940 1.00 85.78 231 THR C CA 1
ATOM 2314 C C . THR B 2 214 ? 101.697 71.472 105.265 1.00 85.78 231 THR C C 1
ATOM 2315 O O . THR B 2 214 ? 102.573 72.106 105.856 1.00 85.78 231 THR C O 1
ATOM 2319 N N . ARG B 2 215 ? 101.849 71.097 103.997 1.00 89.35 232 ARG C N 1
ATOM 2320 C CA . ARG B 2 215 ? 103.030 71.465 103.225 1.00 89.35 232 ARG C CA 1
ATOM 2321 C C . ARG B 2 215 ? 102.592 72.026 101.881 1.00 89.35 232 ARG C C 1
ATOM 2322 O O . ARG B 2 215 ? 101.655 71.509 101.265 1.00 89.35 232 ARG C O 1
ATOM 2330 N N . ALA B 2 216 ? 103.270 73.078 101.433 1.00 87.62 233 ALA C N 1
ATOM 2331 C CA . ALA B 2 216 ? 102.879 73.776 100.219 1.00 87.62 233 ALA C CA 1
ATOM 2332 C C . ALA B 2 216 ? 103.820 73.447 99.064 1.00 87.62 233 ALA C C 1
ATOM 2333 O O . ALA B 2 216 ? 104.948 72.985 99.252 1.00 87.62 233 ALA C O 1
ATOM 2335 N N . SER B 2 217 ? 103.332 73.697 97.850 1.00 93.95 234 SER C N 1
ATOM 2336 C CA . SER B 2 217 ? 104.093 73.492 96.618 1.00 93.95 234 SER C CA 1
ATOM 2337 C C . SER B 2 217 ? 103.804 74.667 95.690 1.00 93.95 234 SER C C 1
ATOM 2338 O O . SER B 2 217 ? 102.687 74.804 95.182 1.00 93.95 234 SER C O 1
ATOM 2341 N N . VAL B 2 218 ? 104.807 75.513 95.470 1.00 94.61 235 VAL C N 1
ATOM 2342 C CA . VAL B 2 218 ? 104.673 76.711 94.651 1.00 94.61 235 VAL C CA 1
ATOM 2343 C C . VAL B 2 218 ? 105.639 76.621 93.478 1.00 94.61 235 VAL C C 1
ATOM 2344 O O . VAL B 2 218 ? 106.827 76.330 93.658 1.00 94.61 235 VAL C O 1
ATOM 2348 N N . VAL B 2 219 ? 105.125 76.872 92.276 1.00 94.09 236 VAL C N 1
ATOM 2349 C CA . VAL B 2 219 ? 105.923 76.894 91.054 1.00 94.09 236 VAL C CA 1
ATOM 2350 C C . VAL B 2 219 ? 106.002 78.337 90.577 1.00 94.09 236 VAL C C 1
ATOM 2351 O O . VAL B 2 219 ? 104.971 78.993 90.383 1.00 94.09 236 VAL C O 1
ATOM 2355 N N . ILE B 2 220 ? 107.222 78.833 90.388 1.00 90.96 237 ILE C N 1
ATOM 2356 C CA . ILE B 2 220 ? 107.472 80.223 90.032 1.00 90.96 237 ILE C CA 1
ATOM 2357 C C . ILE B 2 220 ? 108.422 80.242 88.840 1.00 90.96 237 ILE C C 1
ATOM 2358 O O . ILE B 2 220 ? 109.445 79.558 88.869 1.00 90.96 237 ILE C O 1
ATOM 2363 N N . PRO B 2 221 ? 108.126 80.997 87.785 1.00 88.69 238 PRO C N 1
ATOM 2364 C CA . PRO B 2 221 ? 109.101 81.155 86.703 1.00 88.69 238 PRO C CA 1
ATOM 2365 C C . PRO B 2 221 ? 110.210 82.116 87.098 1.00 88.69 238 PRO C C 1
ATOM 2366 O O . PRO B 2 221 ? 109.987 83.109 87.795 1.00 88.69 238 PRO C O 1
ATOM 2370 N N . VAL B 2 222 ? 111.422 81.808 86.641 1.00 89.62 239 VAL C N 1
ATOM 2371 C CA . VAL B 2 222 ? 112.594 82.623 86.932 1.00 89.62 239 VAL C CA 1
ATOM 2372 C C . VAL B 2 222 ? 113.322 82.930 85.631 1.00 89.62 239 VAL C C 1
ATOM 2373 O O . VAL B 2 222 ? 113.357 82.113 84.706 1.00 89.62 239 VAL C O 1
ATOM 2377 N N . THR B 2 223 ? 113.896 84.129 85.562 1.00 85.43 240 THR C N 1
ATOM 2378 C CA . THR B 2 223 ? 114.651 84.581 84.399 1.00 85.43 240 THR C CA 1
ATOM 2379 C C . THR B 2 223 ? 116.136 84.531 84.739 1.00 85.43 240 THR C C 1
ATOM 2380 O O . THR B 2 223 ? 116.607 85.273 85.607 1.00 85.43 240 THR C O 1
ATOM 2384 N N . GLY B 2 224 ? 116.871 83.659 84.056 1.00 88.78 241 GLY C N 1
ATOM 2385 C CA . GLY B 2 224 ? 118.289 83.483 84.303 1.00 88.78 241 GLY C CA 1
ATOM 2386 C C . GLY B 2 224 ? 118.565 82.300 85.210 1.00 88.78 241 GLY C C 1
ATOM 2387 O O . GLY B 2 224 ? 117.663 81.633 85.726 1.00 88.78 241 GLY C O 1
ATOM 2388 N N . ASP B 2 225 ? 119.857 82.041 85.401 1.00 93.43 242 ASP C N 1
ATOM 2389 C CA . ASP B 2 225 ? 120.285 80.933 86.246 1.00 93.43 242 ASP C CA 1
ATOM 2390 C C . ASP B 2 225 ? 120.083 81.290 87.713 1.00 93.43 242 ASP C C 1
ATOM 2391 O O . ASP B 2 225 ? 120.668 82.258 88.212 1.00 93.43 242 ASP C O 1
ATOM 2396 N N . SER B 2 226 ? 119.256 80.509 88.403 1.00 96.01 243 SER C N 1
ATOM 2397 C CA . SER B 2 226 ? 118.950 80.740 89.808 1.00 96.01 243 SER C CA 1
ATOM 2398 C C . SER B 2 226 ? 119.734 79.833 90.748 1.00 96.01 243 SER C C 1
ATOM 2399 O O . SER B 2 226 ? 119.428 79.797 91.944 1.00 96.01 243 SER C O 1
ATOM 2402 N N . GLU B 2 227 ? 120.720 79.096 90.240 1.00 97.30 244 GLU C N 1
ATOM 2403 C CA . GLU B 2 227 ? 121.496 78.202 91.089 1.00 97.30 244 GLU C CA 1
ATOM 2404 C C . GLU B 2 227 ? 122.250 78.989 92.154 1.00 97.30 244 GLU C C 1
ATOM 2405 O O . GLU B 2 227 ? 122.916 79.986 91.862 1.00 97.30 244 GLU C O 1
ATOM 2411 N N . GLY B 2 228 ? 122.141 78.532 93.400 1.00 88.17 245 GLY C N 1
ATOM 2412 C CA . GLY B 2 228 ? 122.816 79.184 94.502 1.00 88.17 245 GLY C CA 1
ATOM 2413 C C . GLY B 2 228 ? 122.223 80.504 94.931 1.00 88.17 245 GLY C C 1
ATOM 2414 O O . GLY B 2 228 ? 122.891 81.267 95.635 1.00 88.17 245 GLY C O 1
ATOM 2415 N N . ALA B 2 229 ? 120.987 80.799 94.535 1.00 85.15 246 ALA C N 1
ATOM 2416 C CA . ALA B 2 229 ? 120.364 82.065 94.883 1.00 85.15 246 ALA C CA 1
ATOM 2417 C C . ALA B 2 229 ? 119.884 82.038 96.332 1.00 85.15 246 ALA C C 1
ATOM 2418 O O . ALA B 2 229 ? 120.126 81.092 97.086 1.00 85.15 246 ALA C O 1
ATOM 2420 N N . THR B 2 230 ? 119.190 83.102 96.725 1.00 86.04 247 THR C N 1
ATOM 2421 C CA . THR B 2 230 ? 118.626 83.231 98.060 1.00 86.04 247 THR C CA 1
ATOM 2422 C C . THR B 2 230 ? 117.111 83.312 97.949 1.00 86.04 247 THR C C 1
ATOM 2423 O O . THR B 2 230 ? 116.585 84.105 97.161 1.00 86.04 247 THR C O 1
ATOM 2427 N N . VAL B 2 231 ? 116.417 82.493 98.734 1.00 79.84 248 VAL C N 1
ATOM 2428 C CA . VAL B 2 231 ? 114.959 82.444 98.745 1.00 79.84 248 VAL C CA 1
ATOM 2429 C C . VAL B 2 231 ? 114.481 83.179 99.988 1.00 79.84 248 VAL C C 1
ATOM 2430 O O . VAL B 2 231 ? 114.932 82.890 101.102 1.00 79.84 248 VAL C O 1
ATOM 2434 N N . GLN B 2 232 ? 113.575 84.133 99.800 1.00 77.98 249 GLN C N 1
ATOM 2435 C CA . GLN B 2 232 ? 113.076 84.967 100.882 1.00 77.98 249 GLN C CA 1
ATOM 2436 C C . GLN B 2 232 ? 111.559 84.862 100.927 1.00 77.98 249 GLN C C 1
ATOM 2437 O O . GLN B 2 232 ? 110.885 85.143 99.931 1.00 77.98 249 GLN C O 1
ATOM 2443 N N . LEU B 2 233 ? 111.029 84.458 102.078 1.00 75.66 250 LEU C N 1
ATOM 2444 C CA . LEU B 2 233 ? 109.608 84.182 102.240 1.00 75.66 250 LEU C CA 1
ATOM 2445 C C . LEU B 2 233 ? 108.972 85.270 103.091 1.00 75.66 250 LEU C C 1
ATOM 2446 O O . LEU B 2 233 ? 109.392 85.496 104.230 1.00 75.66 250 LEU C O 1
ATOM 2451 N N . THR B 2 234 ? 107.961 85.936 102.538 1.00 75.38 251 THR C N 1
ATOM 2452 C CA . THR B 2 234 ? 107.247 86.981 103.251 1.00 75.38 251 THR C CA 1
ATOM 2453 C C . THR B 2 234 ? 105.768 86.618 103.301 1.00 75.38 251 THR C C 1
ATOM 2454 O O . THR B 2 234 ? 105.089 86.642 102.262 1.00 75.38 251 THR C O 1
ATOM 2458 N N . PRO B 2 235 ? 105.235 86.274 104.466 1.00 73.99 252 PRO C N 1
ATOM 2459 C CA . PRO B 2 235 ? 103.812 85.949 104.570 1.00 73.99 252 PRO C CA 1
ATOM 2460 C C . PRO B 2 235 ? 102.935 87.190 104.670 1.00 73.99 252 PRO C C 1
ATOM 2461 O O . PRO B 2 235 ? 103.349 88.252 105.139 1.00 73.99 252 PRO C O 1
ATOM 2465 N N . TYR B 2 236 ? 101.698 87.030 104.211 1.00 81.72 253 TYR C N 1
ATOM 2466 C CA . TYR B 2 236 ? 100.671 88.062 104.315 1.00 81.72 253 TYR C CA 1
ATOM 2467 C C . TYR B 2 236 ? 99.799 87.786 105.536 1.00 81.72 253 TYR C C 1
ATOM 2468 O O . TYR B 2 236 ? 98.663 87.320 105.426 1.00 81.72 253 TYR C O 1
ATOM 2477 N N . PHE B 2 237 ? 100.340 88.072 106.713 1.00 76.31 254 PHE C N 1
ATOM 2478 C CA . PHE B 2 237 ? 99.477 87.974 107.886 1.00 76.31 254 PHE C CA 1
ATOM 2479 C C . PHE B 2 237 ? 98.738 89.290 108.094 1.00 76.31 254 PHE C C 1
ATOM 2480 O O . PHE B 2 237 ? 99.376 90.349 108.131 1.00 76.31 254 PHE C O 1
ATOM 2488 N N . PRO B 2 238 ? 97.408 89.263 108.217 1.00 76.98 255 PRO C N 1
ATOM 2489 C CA . PRO B 2 238 ? 96.649 90.516 108.365 1.00 76.98 255 PRO C CA 1
ATOM 2490 C C . PRO B 2 238 ? 97.060 91.360 109.561 1.00 76.98 255 PRO C C 1
ATOM 2491 O O . PRO B 2 238 ? 96.872 92.583 109.518 1.00 76.98 255 PRO C O 1
ATOM 2495 N N . THR B 2 239 ? 97.608 90.762 110.616 1.00 80.04 256 THR C N 1
ATOM 2496 C CA . THR B 2 239 ? 97.942 91.500 111.826 1.00 80.04 256 THR C CA 1
ATOM 2497 C C . THR B 2 239 ? 99.251 92.275 111.723 1.00 80.04 256 THR C C 1
ATOM 2498 O O . THR B 2 239 ? 99.494 93.157 112.554 1.00 80.04 256 THR C O 1
ATOM 2502 N N . CYS B 2 240 ? 100.094 91.977 110.734 1.00 80.17 257 CYS C N 1
ATOM 2503 C CA . CYS B 2 240 ? 101.362 92.672 110.560 1.00 80.17 257 CYS C CA 1
ATOM 2504 C C . CYS B 2 240 ? 101.517 93.321 109.191 1.00 80.17 257 CYS C C 1
ATOM 2505 O O . CYS B 2 240 ? 102.613 93.789 108.866 1.00 80.17 257 CYS C O 1
ATOM 2508 N N . GLY B 2 241 ? 100.456 93.372 108.389 1.00 77.24 258 GLY C N 1
ATOM 2509 C CA . GLY B 2 241 ? 100.496 94.148 107.158 1.00 77.24 258 GLY C CA 1
ATOM 2510 C C . GLY B 2 241 ? 101.435 93.554 106.127 1.00 77.24 258 GLY C C 1
ATOM 2511 O O . GLY B 2 241 ? 101.497 92.335 105.934 1.00 77.24 258 GLY C O 1
ATOM 2512 N N . SER B 2 242 ? 102.173 94.428 105.445 1.00 75.53 259 SER C N 1
ATOM 2513 C CA . SER B 2 242 ? 103.118 94.029 104.411 1.00 75.53 259 SER C CA 1
ATOM 2514 C C . SER B 2 242 ? 104.567 94.082 104.878 1.00 75.53 259 SER C C 1
ATOM 2515 O O . SER B 2 242 ? 105.453 93.624 104.151 1.00 75.53 259 SER C O 1
ATOM 2518 N N . ASP B 2 243 ? 104.824 94.616 106.070 1.00 71.87 260 ASP C N 1
ATOM 2519 C CA . ASP B 2 243 ? 106.165 94.708 106.632 1.00 71.87 260 ASP C CA 1
ATOM 2520 C C . ASP B 2 243 ? 106.471 93.562 107.586 1.00 71.87 260 ASP C C 1
ATOM 2521 O O . ASP B 2 243 ? 107.179 93.764 108.577 1.00 71.87 260 ASP C O 1
ATOM 2526 N N . CYS B 2 244 ? 105.950 92.371 107.309 1.00 71.55 261 CYS C N 1
ATOM 2527 C CA . CYS B 2 244 ? 106.015 91.275 108.263 1.00 71.55 261 CYS C CA 1
ATOM 2528 C C . CYS B 2 244 ? 107.418 90.677 108.297 1.00 71.55 261 CYS C C 1
ATOM 2529 O O . CYS B 2 244 ? 108.261 90.960 107.443 1.00 71.55 261 CYS C O 1
ATOM 2532 N N . ILE B 2 245 ? 107.663 89.840 109.307 1.00 64.10 262 ILE C N 1
ATOM 2533 C CA . ILE B 2 245 ? 108.974 89.224 109.475 1.00 64.10 262 ILE C CA 1
ATOM 2534 C C . ILE B 2 245 ? 109.224 88.253 108.332 1.00 64.10 262 ILE C C 1
ATOM 2535 O O . ILE B 2 245 ? 108.283 87.719 107.735 1.00 64.10 262 ILE C O 1
ATOM 2540 N N . ARG B 2 246 ? 110.495 88.028 108.014 1.00 67.52 263 ARG C N 1
ATOM 2541 C CA . ARG B 2 246 ? 110.892 87.186 106.897 1.00 67.52 263 ARG C CA 1
ATOM 2542 C C . ARG B 2 246 ? 111.808 86.063 107.366 1.00 67.52 263 ARG C C 1
ATOM 2543 O O . ARG B 2 246 ? 112.453 86.149 108.414 1.00 67.52 263 ARG C O 1
ATOM 2551 N N . HIS B 2 247 ? 111.860 85.002 106.563 1.00 72.34 264 HIS C N 1
ATOM 2552 C CA . HIS B 2 247 ? 112.651 83.820 106.869 1.00 72.34 264 HIS C CA 1
ATOM 2553 C C . HIS B 2 247 ? 113.549 83.479 105.689 1.00 72.34 264 HIS C C 1
ATOM 2554 O O . HIS B 2 247 ? 113.161 83.606 104.525 1.00 72.34 264 HIS C O 1
ATOM 2561 N N . LYS B 2 248 ? 114.758 83.030 106.009 1.00 75.14 265 LYS C N 1
ATOM 2562 C CA . LYS B 2 248 ? 115.798 82.778 105.025 1.00 75.14 265 LYS C CA 1
ATOM 2563 C C . LYS B 2 248 ? 115.564 81.458 104.305 1.00 75.14 265 LYS C C 1
ATOM 2564 O O . LYS B 2 248 ? 115.059 80.491 104.883 1.00 75.14 265 LYS C O 1
ATOM 2570 N N . GLY B 2 249 ? 115.939 81.434 103.036 1.00 77.74 266 GLY C N 1
ATOM 2571 C CA . GLY B 2 249 ? 115.950 80.205 102.267 1.00 77.74 266 GLY C CA 1
ATOM 2572 C C . GLY B 2 249 ? 116.993 80.288 101.175 1.00 77.74 266 GLY C C 1
ATOM 2573 O O . GLY B 2 249 ? 117.303 81.366 100.664 1.00 77.74 266 GLY C O 1
ATOM 2574 N N . THR B 2 250 ? 117.542 79.130 100.824 1.00 82.55 267 THR C N 1
ATOM 2575 C CA . THR B 2 250 ? 118.541 79.032 99.773 1.00 82.55 267 THR C CA 1
ATOM 2576 C C . THR B 2 250 ? 118.111 77.974 98.769 1.00 82.55 267 THR C C 1
ATOM 2577 O O . THR B 2 250 ? 117.397 77.025 99.102 1.00 82.55 267 THR C O 1
ATOM 2581 N N . VAL B 2 251 ? 118.550 78.154 97.521 1.00 88.44 268 VAL C N 1
ATOM 2582 C CA . VAL B 2 251 ? 118.231 77.183 96.485 1.00 88.44 268 VAL C CA 1
ATOM 2583 C C . VAL B 2 251 ? 118.941 75.872 96.785 1.00 88.44 268 VAL C C 1
ATOM 2584 O O . VAL B 2 251 ? 120.176 75.804 96.833 1.00 88.44 268 VAL C O 1
ATOM 2588 N N . VAL B 2 252 ? 118.156 74.821 96.994 1.00 93.92 269 VAL C N 1
ATOM 2589 C CA . VAL B 2 252 ? 118.673 73.491 97.291 1.00 93.92 269 VAL C CA 1
ATOM 2590 C C . VAL B 2 252 ? 118.322 72.593 96.114 1.00 93.92 269 VAL C C 1
ATOM 2591 O O . VAL B 2 252 ? 117.141 72.335 95.849 1.00 93.92 269 VAL C O 1
ATOM 2595 N N . LEU B 2 253 ? 119.341 72.117 95.405 1.00 97.28 270 LEU C N 1
ATOM 2596 C CA . LEU B 2 253 ? 119.110 71.215 94.286 1.00 97.28 270 LEU C CA 1
ATOM 2597 C C . LEU B 2 253 ? 118.620 69.867 94.800 1.00 97.28 270 LEU C C 1
ATOM 2598 O O . LEU B 2 253 ? 119.225 69.275 95.699 1.00 97.28 270 LEU C O 1
ATOM 2603 N N . CYS B 2 254 ? 117.521 69.381 94.227 1.00 104.93 271 CYS C N 1
ATOM 2604 C CA . CYS B 2 254 ? 116.911 68.140 94.671 1.00 104.93 271 CYS C CA 1
ATOM 2605 C C . CYS B 2 254 ? 116.879 67.129 93.537 1.00 104.93 271 CYS C C 1
ATOM 2606 O O . CYS B 2 254 ? 116.318 67.420 92.472 1.00 104.93 271 CYS C O 1
ATOM 2609 N N . PRO B 2 255 ? 117.465 65.937 93.721 1.00 105.38 272 PRO C N 1
ATOM 2610 C CA . PRO B 2 255 ? 117.468 64.878 92.705 1.00 105.38 272 PRO C CA 1
ATOM 2611 C C . PRO B 2 255 ? 116.080 64.290 92.471 1.00 105.38 272 PRO C C 1
ATOM 2612 O O . PRO B 2 255 ? 115.844 63.146 92.860 1.00 105.38 272 PRO C O 1
ATOM 2616 N N . CYS C 1 49 ? 100.114 103.274 90.826 1.00 85.09 74 CYS B N 1
ATOM 2617 C CA . CYS C 1 49 ? 101.408 102.872 91.362 1.00 85.09 74 CYS B CA 1
ATOM 2618 C C . CYS C 1 49 ? 102.525 103.331 90.428 1.00 85.09 74 CYS B C 1
ATOM 2619 O O . CYS C 1 49 ? 103.191 102.516 89.791 1.00 85.09 74 CYS B O 1
ATOM 2622 N N . ARG C 1 50 ? 102.722 104.647 90.353 1.00 84.12 75 ARG B N 1
ATOM 2623 C CA . ARG C 1 50 ? 103.683 105.242 89.438 1.00 84.12 75 ARG B CA 1
ATOM 2624 C C . ARG C 1 50 ? 104.205 106.538 90.043 1.00 84.12 75 ARG B C 1
ATOM 2625 O O . ARG C 1 50 ? 103.570 107.128 90.920 1.00 84.12 75 ARG B O 1
ATOM 2633 N N . ALA C 1 51 ? 105.370 106.974 89.569 1.00 79.01 76 ALA B N 1
ATOM 2634 C CA . ALA C 1 51 ? 105.991 108.214 90.016 1.00 79.01 76 ALA B CA 1
ATOM 2635 C C . ALA C 1 51 ? 106.113 109.178 88.843 1.00 79.01 76 ALA B C 1
ATOM 2636 O O . ALA C 1 51 ? 106.682 108.828 87.803 1.00 79.01 76 ALA B O 1
ATOM 2638 N N . SER C 1 52 ? 105.583 110.387 89.015 1.00 79.26 77 SER B N 1
ATOM 2639 C CA . SER C 1 52 ? 105.641 111.419 87.990 1.00 79.26 77 SER B CA 1
ATOM 2640 C C . SER C 1 52 ? 106.793 112.375 88.310 1.00 79.26 77 SER B C 1
ATOM 2641 O O . SER C 1 52 ? 107.558 112.150 89.250 1.00 79.26 77 SER B O 1
ATOM 2644 N N . GLU C 1 53 ? 106.920 113.461 87.546 1.00 77.85 78 GLU B N 1
ATOM 2645 C CA . GLU C 1 53 ? 108.065 114.359 87.661 1.00 77.85 78 GLU B CA 1
ATOM 2646 C C . GLU C 1 53 ? 107.702 115.685 88.315 1.00 77.85 78 GLU B C 1
ATOM 2647 O O . GLU C 1 53 ? 108.493 116.207 89.106 1.00 77.85 78 GLU B O 1
ATOM 2653 N N . ASP C 1 54 ? 106.544 116.265 87.991 1.00 85.34 79 ASP B N 1
ATOM 2654 C CA . ASP C 1 54 ? 106.173 117.550 88.577 1.00 85.34 79 ASP B CA 1
ATOM 2655 C C . ASP C 1 54 ? 105.946 117.425 90.080 1.00 85.34 79 ASP B C 1
ATOM 2656 O O . ASP C 1 54 ? 106.372 118.287 90.857 1.00 85.34 79 ASP B O 1
ATOM 2661 N N . GLY C 1 55 ? 105.272 116.360 90.508 1.00 81.78 80 GLY B N 1
ATOM 2662 C CA . GLY C 1 55 ? 105.046 116.117 91.914 1.00 81.78 80 GLY B CA 1
ATOM 2663 C C . GLY C 1 55 ? 103.606 116.349 92.323 1.00 81.78 80 GLY B C 1
ATOM 2664 O O . GLY C 1 55 ? 102.667 115.936 91.634 1.00 81.78 80 GLY B O 1
ATOM 2665 N N . PRO C 1 56 ? 103.402 117.034 93.459 1.00 81.18 81 PRO B N 1
ATOM 2666 C CA . PRO C 1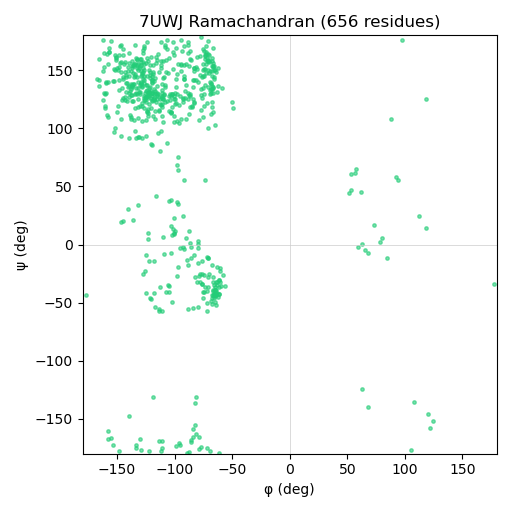 56 ? 104.504 117.429 94.344 1.00 81.18 81 PRO B CA 1
ATOM 2667 C C . PRO C 1 56 ? 104.820 116.389 95.418 1.00 81.18 81 PRO B C 1
ATOM 2668 O O . PRO C 1 56 ? 104.026 116.230 96.347 1.00 81.18 81 PRO B O 1
ATOM 2672 N N . LEU C 1 57 ? 105.947 115.686 95.284 1.00 75.64 82 LEU B N 1
ATOM 2673 C CA . LEU C 1 57 ? 106.515 114.857 96.346 1.00 75.64 82 LEU B CA 1
ATOM 2674 C C . LEU C 1 57 ? 105.629 113.670 96.713 1.00 75.64 82 LEU B C 1
ATOM 2675 O O . LEU C 1 57 ? 106.024 112.826 97.524 1.00 75.64 82 LEU B O 1
ATOM 2680 N N . ASN C 1 58 ? 104.440 113.583 96.122 1.00 72.79 83 ASN B N 1
ATOM 2681 C CA . ASN C 1 58 ? 103.527 112.486 96.413 1.00 72.79 83 ASN B CA 1
ATOM 2682 C C . ASN C 1 58 ? 103.512 111.526 95.235 1.00 72.79 83 ASN B C 1
ATOM 2683 O O . ASN C 1 58 ? 103.390 110.310 95.409 1.00 72.79 83 ASN B O 1
ATOM 2688 N N . SER C 1 59 ? 103.636 112.076 94.032 1.00 76.82 84 SER B N 1
ATOM 2689 C CA . SER C 1 59 ? 103.874 111.300 92.827 1.00 76.82 84 SER B CA 1
ATOM 2690 C C . SER C 1 59 ? 105.336 111.323 92.411 1.00 76.82 84 SER B C 1
ATOM 2691 O O . SER C 1 59 ? 105.636 111.109 91.234 1.00 76.82 84 SER B O 1
ATOM 2694 N N . ARG C 1 60 ? 106.248 111.597 93.344 1.00 74.55 85 ARG B N 1
ATOM 2695 C CA . ARG C 1 60 ? 107.672 111.701 93.058 1.00 74.55 85 ARG B CA 1
ATOM 2696 C C . ARG C 1 60 ? 108.511 110.775 93.928 1.00 74.55 85 ARG B C 1
ATOM 2697 O O . ARG C 1 60 ? 109.714 110.631 93.685 1.00 74.55 85 ARG B O 1
ATOM 2705 N N . ALA C 1 61 ? 107.908 110.142 94.930 1.00 63.38 86 ALA B N 1
ATOM 2706 C CA . ALA C 1 61 ? 108.610 109.256 95.843 1.00 63.38 86 ALA B CA 1
ATOM 2707 C C . ALA C 1 61 ? 108.647 107.848 95.266 1.00 63.38 86 ALA B C 1
ATOM 2708 O O . ALA C 1 61 ? 107.858 107.487 94.389 1.00 63.38 86 ALA B O 1
ATOM 2710 N N . ILE C 1 62 ? 109.589 107.049 95.773 1.00 57.22 87 ILE B N 1
ATOM 2711 C CA . ILE C 1 62 ? 109.744 105.681 95.298 1.00 57.22 87 ILE B CA 1
ATOM 2712 C C . ILE C 1 62 ? 108.536 104.820 95.651 1.00 57.22 87 ILE B C 1
ATOM 2713 O O . ILE C 1 62 ? 108.146 103.945 94.872 1.00 57.22 87 ILE B O 1
ATOM 2718 N N . SER C 1 63 ? 107.919 105.052 96.808 1.00 55.65 88 SER B N 1
ATOM 2719 C CA . SER C 1 63 ? 106.708 104.346 97.218 1.00 55.65 88 SER B CA 1
ATOM 2720 C C . SER C 1 63 ? 105.600 105.376 97.400 1.00 55.65 88 SER B C 1
ATOM 2721 O O . SER C 1 63 ? 105.362 105.863 98.513 1.00 55.65 88 SER B O 1
ATOM 2724 N N . PRO C 1 64 ? 104.904 105.730 96.321 1.00 56.14 89 PRO B N 1
ATOM 2725 C CA . PRO C 1 64 ? 103.928 106.822 96.400 1.00 56.14 89 PRO B CA 1
ATOM 2726 C C . PRO C 1 64 ? 102.750 106.465 97.288 1.00 56.14 89 PRO B C 1
ATOM 2727 O O . PRO C 1 64 ? 102.578 105.315 97.697 1.00 56.14 89 PRO B O 1
ATOM 2731 N N . TRP C 1 65 ? 101.937 107.474 97.585 1.00 54.13 90 TRP B N 1
ATOM 2732 C CA . TRP C 1 65 ? 100.754 107.320 98.417 1.00 54.13 90 TRP B CA 1
ATOM 2733 C C . TRP C 1 65 ? 99.696 108.323 97.984 1.00 54.13 90 TRP B C 1
ATOM 2734 O O . TRP C 1 65 ? 100.023 109.408 97.492 1.00 54.13 90 TRP B O 1
ATOM 2745 N N . ARG C 1 66 ? 98.436 107.956 98.171 1.00 60.79 91 ARG B N 1
ATOM 2746 C CA . ARG C 1 66 ? 97.303 108.794 97.822 1.00 60.79 91 ARG B CA 1
ATOM 2747 C C . ARG C 1 66 ? 96.608 109.247 99.100 1.00 60.79 91 ARG B C 1
ATOM 2748 O O . ARG C 1 66 ? 96.679 108.588 100.140 1.00 60.79 91 ARG B O 1
ATOM 2756 N N . TYR C 1 67 ? 95.929 110.385 99.009 1.00 66.09 92 TYR B N 1
ATOM 2757 C CA . TYR C 1 67 ? 95.291 111.023 100.153 1.00 66.09 92 TYR B CA 1
ATOM 2758 C C . TYR C 1 67 ? 93.811 110.668 100.145 1.00 66.09 92 TYR B C 1
ATOM 2759 O O . TYR C 1 67 ? 93.104 110.964 99.176 1.00 66.09 92 TYR B O 1
ATOM 2768 N N . GLU C 1 68 ? 93.343 110.053 101.227 1.00 66.91 93 GLU B N 1
ATOM 2769 C CA . GLU C 1 68 ? 91.964 109.605 101.344 1.00 66.91 93 GLU B CA 1
ATOM 2770 C C . GLU C 1 68 ? 91.222 110.458 102.364 1.00 66.91 93 GLU B C 1
ATOM 2771 O O . GLU C 1 68 ? 91.829 111.086 103.234 1.00 66.91 93 GLU B O 1
ATOM 2777 N N . LEU C 1 69 ? 89.898 110.474 102.249 1.00 75.64 94 LEU B N 1
ATOM 2778 C CA . LEU C 1 69 ? 89.062 111.421 102.977 1.00 75.64 94 LEU B CA 1
ATOM 2779 C C . LEU C 1 69 ? 88.469 110.782 104.228 1.00 75.64 94 LEU B C 1
ATOM 2780 O O . LEU C 1 69 ? 88.099 109.603 104.219 1.00 75.64 94 LEU B O 1
ATOM 2785 N N . ASP C 1 70 ? 88.388 111.570 105.299 1.00 85.87 95 ASP B N 1
ATOM 2786 C CA . ASP C 1 70 ? 87.775 111.185 106.570 1.00 85.87 95 ASP B CA 1
ATOM 2787 C C . ASP C 1 70 ? 86.954 112.387 107.037 1.00 85.87 95 ASP B C 1
ATOM 2788 O O . ASP C 1 70 ? 87.507 113.419 107.423 1.00 85.87 95 ASP B O 1
ATOM 2793 N N . ARG C 1 71 ? 85.631 112.247 107.000 1.00 94.97 96 ARG B N 1
ATOM 2794 C CA . ARG C 1 71 ? 84.726 113.352 107.288 1.00 94.97 96 ARG B CA 1
ATOM 2795 C C . ARG C 1 71 ? 84.020 113.139 108.621 1.00 94.97 96 ARG B C 1
ATOM 2796 O O . ARG C 1 71 ? 83.693 112.005 108.986 1.00 94.97 96 ARG B O 1
ATOM 2804 N N . ASP C 1 72 ? 83.792 114.234 109.343 1.00 97.20 97 ASP B N 1
ATOM 2805 C CA . ASP C 1 72 ? 83.007 114.242 110.567 1.00 97.20 97 ASP B CA 1
ATOM 2806 C C . ASP C 1 72 ? 82.275 115.572 110.666 1.00 97.20 97 ASP B C 1
ATOM 2807 O O . ASP C 1 72 ? 82.690 116.570 110.069 1.00 97.20 97 ASP B O 1
ATOM 2812 N N . LEU C 1 73 ? 81.179 115.585 111.428 1.00 101.06 98 LEU B N 1
ATOM 2813 C CA . LEU C 1 73 ? 80.321 116.762 111.522 1.00 101.06 98 LEU B CA 1
ATOM 2814 C C . LEU C 1 73 ? 80.545 117.545 112.810 1.00 101.06 98 LEU B C 1
ATOM 2815 O O . LEU C 1 73 ? 79.786 118.473 113.107 1.00 101.06 98 LEU B O 1
ATOM 2820 N N . ASN C 1 74 ? 81.572 117.187 113.590 1.00 100.59 99 ASN B N 1
ATOM 2821 C CA . ASN C 1 74 ? 81.890 117.962 114.784 1.00 100.59 99 ASN B CA 1
ATOM 2822 C C . ASN C 1 74 ? 83.396 118.124 114.988 1.00 100.59 99 ASN B C 1
ATOM 2823 O O . ASN C 1 74 ? 83.841 118.218 116.138 1.00 100.59 99 ASN B O 1
ATOM 2828 N N . ARG C 1 75 ? 84.186 118.162 113.917 1.00 92.81 100 ARG B N 1
ATOM 2829 C CA . ARG C 1 75 ? 85.637 118.212 114.003 1.00 92.81 100 ARG B CA 1
ATOM 2830 C C . ARG C 1 75 ? 86.169 119.443 113.281 1.00 92.81 100 ARG B C 1
ATOM 2831 O O . ARG C 1 75 ? 85.570 119.926 112.317 1.00 92.81 100 ARG B O 1
ATOM 2839 N N . LEU C 1 76 ? 87.298 119.946 113.764 1.00 97.22 101 LEU B N 1
ATOM 2840 C CA . LEU C 1 76 ? 88.043 121.008 113.091 1.00 97.22 101 LEU B CA 1
ATOM 2841 C C . LEU C 1 76 ? 89.434 120.476 112.779 1.00 97.22 101 LEU B C 1
ATOM 2842 O O . LEU C 1 76 ? 90.187 120.141 113.717 1.00 97.22 101 LEU B O 1
ATOM 2847 N N . PRO C 1 77 ? 89.828 120.382 111.500 1.00 96.15 102 PRO B N 1
ATOM 2848 C CA . PRO C 1 77 ? 89.054 120.734 110.304 1.00 96.15 102 PRO B CA 1
ATOM 2849 C C . PRO C 1 77 ? 87.913 119.762 110.017 1.00 96.15 102 PRO B C 1
ATOM 2850 O O . PRO C 1 77 ? 87.882 118.669 110.580 1.00 96.15 102 PRO B O 1
ATOM 2854 N N . GLN C 1 78 ? 86.973 120.173 109.165 1.00 95.83 103 GLN B N 1
ATOM 2855 C CA . GLN C 1 78 ? 85.923 119.260 108.730 1.00 95.83 103 GLN B CA 1
ATOM 2856 C C . GLN C 1 78 ? 86.477 118.125 107.880 1.00 95.83 103 GLN B C 1
ATOM 2857 O O . GLN C 1 78 ? 86.035 116.979 108.020 1.00 95.83 103 GLN B O 1
ATOM 2863 N N . ASP C 1 79 ? 87.435 118.417 107.005 1.00 88.90 104 ASP B N 1
ATOM 2864 C CA . ASP C 1 79 ? 88.016 117.428 106.108 1.00 88.90 104 ASP B CA 1
ATOM 2865 C C . ASP C 1 79 ? 89.459 117.159 106.509 1.00 88.90 104 ASP B C 1
ATOM 2866 O O . ASP C 1 79 ? 90.295 118.068 106.479 1.00 88.90 104 ASP B O 1
ATOM 2871 N N . LEU C 1 80 ? 89.746 115.917 106.879 1.00 78.68 105 LEU B N 1
ATOM 2872 C CA . LEU C 1 80 ? 91.103 115.456 107.139 1.00 78.68 105 LEU B CA 1
ATOM 2873 C C . LEU C 1 80 ? 91.507 114.459 106.061 1.00 78.68 105 LEU B C 1
ATOM 2874 O O . LEU C 1 80 ? 90.671 113.764 105.479 1.00 78.68 105 LEU B O 1
ATOM 2879 N N . TYR C 1 81 ? 92.809 114.393 105.797 1.00 73.74 106 TYR B N 1
ATOM 2880 C CA . TYR C 1 81 ? 93.325 113.582 104.702 1.00 73.74 106 TYR B CA 1
ATOM 2881 C C . TYR C 1 81 ? 94.522 112.793 105.201 1.00 73.74 106 TYR B C 1
ATOM 2882 O O . TYR C 1 81 ? 95.638 113.318 105.248 1.00 73.74 106 TYR B O 1
ATOM 2891 N N . HIS C 1 82 ? 94.288 111.540 105.571 1.00 64.99 107 HIS B N 1
ATOM 2892 C CA . HIS C 1 82 ? 95.351 110.653 106.009 1.00 64.99 107 HIS B CA 1
ATOM 2893 C C . HIS C 1 82 ? 96.202 110.237 104.818 1.00 64.99 107 HIS B C 1
ATOM 2894 O O . HIS C 1 82 ? 95.814 110.414 103.660 1.00 64.99 107 HIS B O 1
ATOM 2901 N N . ALA C 1 83 ? 97.371 109.679 105.111 1.00 56.45 108 ALA B N 1
ATOM 2902 C CA . ALA C 1 83 ? 98.230 109.137 104.068 1.00 56.45 108 ALA B CA 1
ATOM 2903 C C . ALA C 1 83 ? 97.980 107.640 103.940 1.00 56.45 108 ALA B C 1
ATOM 2904 O O . ALA C 1 83 ? 98.026 106.909 104.935 1.00 56.45 108 ALA B O 1
ATOM 2906 N N . ARG C 1 84 ? 97.712 107.187 102.720 1.00 56.54 109 ARG B N 1
ATOM 2907 C CA . ARG C 1 84 ? 97.480 105.781 102.425 1.00 56.54 109 ARG B CA 1
ATOM 2908 C C . ARG C 1 84 ? 98.457 105.318 101.356 1.00 56.54 109 ARG B C 1
ATOM 2909 O O . ARG C 1 84 ? 98.399 105.778 100.211 1.00 56.54 109 ARG B O 1
ATOM 2917 N N . CYS C 1 85 ? 99.350 104.405 101.728 1.00 53.10 110 CYS B N 1
ATOM 2918 C CA . CYS C 1 85 ? 100.391 103.930 100.825 1.00 53.10 110 CYS B CA 1
ATOM 2919 C C . CYS C 1 85 ? 99.744 103.131 99.701 1.00 53.10 110 CYS B C 1
ATOM 2920 O O . CYS C 1 85 ? 99.038 102.150 99.957 1.00 53.10 110 CYS B O 1
ATOM 2923 N N . LEU C 1 86 ? 99.988 103.552 98.459 1.00 57.43 111 LEU B N 1
ATOM 2924 C CA . LEU C 1 86 ? 99.356 102.904 97.314 1.00 57.43 111 LEU B CA 1
ATOM 2925 C C . LEU C 1 86 ? 100.180 101.727 96.807 1.00 57.43 111 LEU B C 1
ATOM 2926 O O . LEU C 1 86 ? 99.671 100.604 96.719 1.00 57.43 111 LEU B O 1
ATOM 2931 N N . CYS C 1 87 ? 101.447 101.960 96.473 1.00 63.37 112 CYS B N 1
ATOM 2932 C CA . CYS C 1 87 ? 102.302 100.908 95.941 1.00 63.37 112 CYS B CA 1
ATOM 2933 C C . CYS C 1 87 ? 102.656 99.930 97.054 1.00 63.37 112 CYS B C 1
ATOM 2934 O O . CYS C 1 87 ? 103.212 100.338 98.082 1.00 63.37 112 CYS B O 1
ATOM 2937 N N . PRO C 1 88 ? 102.340 98.644 96.899 1.00 64.33 113 PRO B N 1
ATOM 2938 C CA . PRO C 1 88 ? 102.712 97.669 97.937 1.00 64.33 113 PRO B CA 1
ATOM 2939 C C . PRO C 1 88 ? 104.209 97.582 98.163 1.00 64.33 113 PRO B C 1
ATOM 2940 O O . PRO C 1 88 ? 104.647 97.332 99.294 1.00 64.33 113 PRO B O 1
ATOM 2944 N N . HIS C 1 89 ? 105.010 97.782 97.121 1.00 63.50 114 HIS B N 1
ATOM 2945 C CA . HIS C 1 89 ? 106.459 97.777 97.222 1.00 63.50 114 HIS B CA 1
ATOM 2946 C C . HIS C 1 89 ? 107.041 98.929 96.412 1.00 63.50 114 HIS B C 1
ATOM 2947 O O . HIS C 1 89 ? 106.414 99.461 95.492 1.00 63.50 114 HIS B O 1
ATOM 2954 N N . CYS C 1 90 ? 108.262 99.308 96.776 1.00 61.73 115 CYS B N 1
ATOM 2955 C CA . CYS C 1 90 ? 108.913 100.478 96.215 1.00 61.73 115 CYS B CA 1
ATOM 2956 C C . CYS C 1 90 ? 109.280 100.242 94.748 1.00 61.73 115 CYS B C 1
ATOM 2957 O O . CYS C 1 90 ? 109.551 99.119 94.317 1.00 61.73 115 CYS B O 1
ATOM 2960 N N . VAL C 1 91 ? 109.283 101.325 93.972 1.00 64.73 116 VAL B N 1
ATOM 2961 C CA . VAL C 1 91 ? 109.478 101.264 92.526 1.00 64.73 116 VAL B CA 1
ATOM 2962 C C . VAL C 1 91 ? 110.968 101.328 92.226 1.00 64.73 116 VAL B C 1
ATOM 2963 O O . VAL C 1 91 ? 111.774 101.688 93.091 1.00 64.73 116 VAL B O 1
ATOM 2967 N N . SER C 1 92 ? 111.332 100.966 91.001 1.00 69.73 117 SER B N 1
ATOM 2968 C CA . SER C 1 92 ? 112.718 101.076 90.574 1.00 69.73 117 SER B CA 1
ATOM 2969 C C . SER C 1 92 ? 113.007 102.489 90.083 1.00 69.73 117 SER B C 1
ATOM 2970 O O . SER C 1 92 ? 112.215 103.076 89.340 1.00 69.73 117 SER B O 1
ATOM 2973 N N . LEU C 1 93 ? 114.148 103.037 90.504 1.00 65.48 118 LEU B N 1
ATOM 2974 C CA . LEU C 1 93 ? 114.573 104.342 90.015 1.00 65.48 118 LEU B CA 1
ATOM 2975 C C . LEU C 1 93 ? 115.034 104.301 88.565 1.00 65.48 118 LEU B C 1
ATOM 2976 O O . LEU C 1 93 ? 115.236 105.365 87.970 1.00 65.48 118 LEU B O 1
ATOM 2981 N N . GLN C 1 94 ? 115.209 103.109 87.989 1.00 68.74 119 GLN B N 1
ATOM 2982 C CA . GLN C 1 94 ? 115.538 103.008 86.571 1.00 68.74 119 GLN B CA 1
ATOM 2983 C C . GLN C 1 94 ? 114.436 103.607 85.708 1.00 68.74 119 GLN B C 1
ATOM 2984 O O . GLN C 1 94 ? 114.717 104.314 84.733 1.00 68.74 119 GLN B O 1
ATOM 2990 N N . THR C 1 95 ? 113.180 103.333 86.048 1.00 71.25 120 THR B N 1
ATOM 2991 C CA . THR C 1 95 ? 112.040 103.847 85.302 1.00 71.25 120 THR B CA 1
ATOM 2992 C C . THR C 1 95 ? 111.150 104.747 86.142 1.00 71.25 120 THR B C 1
ATOM 2993 O O . THR C 1 95 ? 110.695 105.790 85.656 1.00 71.25 120 THR B O 1
ATOM 2997 N N . GLY C 1 96 ? 110.888 104.377 87.393 1.00 75.42 121 GLY B N 1
ATOM 2998 C CA . GLY C 1 96 ? 109.931 105.092 88.207 1.00 75.42 121 GLY B CA 1
ATOM 2999 C C . GLY C 1 96 ? 108.487 104.743 87.933 1.00 75.42 121 GLY B C 1
ATOM 3000 O O . GLY C 1 96 ? 107.593 105.380 88.505 1.00 75.42 121 GLY B O 1
ATOM 3001 N N . SER C 1 97 ? 108.227 103.753 87.074 1.00 77.96 122 SER B N 1
ATOM 3002 C CA . SER C 1 97 ? 106.860 103.433 86.684 1.00 77.96 122 SER B CA 1
ATOM 3003 C C . SER C 1 97 ? 106.355 102.160 87.354 1.00 77.96 122 SER B C 1
ATOM 3004 O O . SER C 1 97 ? 105.197 102.103 87.783 1.00 77.96 122 SER B O 1
ATOM 3007 N N . HIS C 1 98 ? 107.195 101.131 87.454 1.00 72.29 123 HIS B N 1
ATOM 3008 C CA . HIS C 1 98 ? 106.775 99.833 87.964 1.00 72.29 123 HIS B CA 1
ATOM 3009 C C . HIS C 1 98 ? 107.492 99.523 89.271 1.00 72.29 123 HIS B C 1
ATOM 3010 O O . HIS C 1 98 ? 108.555 100.080 89.557 1.00 72.29 123 HIS B O 1
ATOM 3017 N N . MET C 1 99 ? 106.904 98.621 90.053 1.00 68.84 124 MET B N 1
ATOM 3018 C CA . MET C 1 99 ? 107.350 98.346 91.408 1.00 68.84 124 MET B CA 1
ATOM 3019 C C . MET C 1 99 ? 108.324 97.168 91.447 1.00 68.84 124 MET B C 1
ATOM 3020 O O . MET C 1 99 ? 108.325 96.292 90.579 1.00 68.84 124 MET B O 1
ATOM 3025 N N . ASP C 1 100 ? 109.156 97.158 92.481 1.00 74.44 125 ASP B N 1
ATOM 3026 C CA . ASP C 1 100 ? 110.096 96.087 92.775 1.00 74.44 125 ASP B CA 1
ATOM 3027 C C . ASP C 1 100 ? 109.937 95.664 94.225 1.00 74.44 125 ASP B C 1
ATOM 3028 O O . ASP C 1 100 ? 109.768 96.502 95.116 1.00 74.44 125 ASP B O 1
ATOM 3033 N N . PRO C 1 101 ? 109.996 94.361 94.501 1.00 71.51 126 PRO B N 1
ATOM 3034 C CA . PRO C 1 101 ? 109.695 93.856 95.854 1.00 71.51 126 PRO B CA 1
ATOM 3035 C C . PRO C 1 101 ? 110.822 93.979 96.877 1.00 71.51 126 PRO B C 1
ATOM 3036 O O . PRO C 1 101 ? 110.636 93.513 98.006 1.00 71.51 126 PRO B O 1
ATOM 3040 N N . ARG C 1 102 ? 111.960 94.577 96.533 1.00 72.51 127 ARG B N 1
ATOM 3041 C CA . ARG C 1 102 ? 113.117 94.596 97.420 1.00 72.51 127 ARG B CA 1
ATOM 3042 C C . ARG C 1 102 ? 112.934 95.498 98.632 1.00 72.51 127 ARG B C 1
ATOM 3043 O O . ARG C 1 102 ? 113.745 95.434 99.560 1.00 72.51 127 ARG B O 1
ATOM 3051 N N . GLY C 1 103 ? 111.895 96.336 98.652 1.00 66.28 128 GLY B N 1
ATOM 3052 C CA . GLY C 1 103 ? 111.674 97.246 99.751 1.00 66.28 128 GLY B CA 1
ATOM 3053 C C . GLY C 1 103 ? 110.295 97.044 100.355 1.00 66.28 128 GLY B C 1
ATOM 3054 O O . GLY C 1 103 ? 109.477 96.272 99.849 1.00 66.28 128 GLY B O 1
ATOM 3055 N N . ASN C 1 104 ? 110.054 97.756 101.449 1.00 58.56 129 ASN B N 1
ATOM 3056 C CA . ASN C 1 104 ? 108.803 97.655 102.180 1.00 58.56 129 ASN B CA 1
ATOM 3057 C C . ASN C 1 104 ? 108.159 99.029 102.303 1.00 58.56 129 ASN B C 1
ATOM 3058 O O . ASN C 1 104 ? 108.835 100.052 102.440 1.00 58.56 129 ASN B O 1
ATOM 3063 N N . SER C 1 105 ? 106.829 99.040 102.253 1.00 56.86 130 SER B N 1
ATOM 3064 C CA . SER C 1 105 ? 106.039 100.253 102.419 1.00 56.86 130 SER B CA 1
ATOM 3065 C C . SER C 1 105 ? 105.504 100.285 103.841 1.00 56.86 130 SER B C 1
ATOM 3066 O O . SER C 1 105 ? 104.573 99.543 104.173 1.00 56.86 130 SER B O 1
ATOM 3069 N N . GLU C 1 106 ? 106.085 101.142 104.676 1.00 57.21 131 GLU B N 1
ATOM 3070 C CA . GLU C 1 106 ? 105.694 101.257 106.072 1.00 57.21 131 GLU B CA 1
ATOM 3071 C C . GLU C 1 106 ? 105.208 102.669 106.346 1.00 57.21 131 GLU B C 1
ATOM 3072 O O . GLU C 1 106 ? 105.902 103.644 106.044 1.00 57.21 131 GLU B O 1
ATOM 3078 N N . LEU C 1 107 ? 104.012 102.774 106.917 1.00 54.62 132 LEU B N 1
ATOM 3079 C CA . LEU C 1 107 ? 103.458 104.072 107.256 1.00 54.62 132 LEU B CA 1
ATOM 3080 C C . LEU C 1 107 ? 104.203 104.683 108.438 1.00 54.62 132 LEU B C 1
ATOM 3081 O O . LEU C 1 107 ? 104.844 103.993 109.234 1.00 54.62 132 LEU B O 1
ATOM 3086 N N . LEU C 1 108 ? 104.113 106.004 108.541 1.00 57.33 133 LEU B N 1
ATOM 3087 C CA . LEU C 1 108 ? 104.538 106.737 109.720 1.00 57.33 133 LEU B CA 1
ATOM 3088 C C . LEU C 1 108 ? 103.332 107.453 110.307 1.00 57.33 133 LEU B C 1
ATOM 3089 O O . LEU C 1 108 ? 102.363 107.754 109.605 1.00 57.33 133 LEU B O 1
ATOM 3094 N N . TYR C 1 109 ? 103.394 107.726 111.605 1.00 62.69 134 TYR B N 1
ATOM 3095 C CA . TYR C 1 109 ? 102.277 108.344 112.297 1.00 62.69 134 TYR B CA 1
ATOM 3096 C C . TYR C 1 109 ? 102.777 109.435 113.233 1.00 62.69 134 TYR B C 1
ATOM 3097 O O . TYR C 1 109 ? 103.905 109.395 113.730 1.00 62.69 134 TYR B O 1
ATOM 3106 N N . HIS C 1 110 ? 101.909 110.416 113.460 1.00 64.82 135 HIS B N 1
ATOM 3107 C CA . HIS C 1 110 ? 102.131 111.475 114.433 1.00 64.82 135 HIS B CA 1
ATOM 3108 C C . HIS C 1 110 ? 100.773 111.818 115.033 1.00 64.82 135 HIS B C 1
ATOM 3109 O O . HIS C 1 110 ? 99.726 111.469 114.481 1.00 64.82 135 HIS B O 1
ATOM 3116 N N . ASN C 1 111 ? 100.777 112.504 116.169 1.00 67.28 136 ASN B N 1
ATOM 3117 C CA . ASN C 1 111 ? 99.550 112.867 116.864 1.00 67.28 136 ASN B CA 1
ATOM 3118 C C . ASN C 1 111 ? 99.222 114.322 116.557 1.00 67.28 136 ASN B C 1
ATOM 3119 O O . ASN C 1 111 ? 100.054 115.209 116.777 1.00 67.28 136 ASN B O 1
ATOM 3124 N N . GLN C 1 112 ? 98.013 114.562 116.057 1.00 77.04 137 GLN B N 1
ATOM 3125 C CA . GLN C 1 112 ? 97.576 115.887 115.643 1.00 77.04 137 GLN B CA 1
ATOM 3126 C C . GLN C 1 112 ? 96.520 116.410 116.606 1.00 77.04 137 GLN B C 1
ATOM 3127 O O . GLN C 1 112 ? 95.690 115.646 117.108 1.00 77.04 137 GLN B O 1
ATOM 3133 N N . THR C 1 113 ? 96.558 117.716 116.861 1.00 81.83 138 THR B N 1
ATOM 3134 C CA . THR C 1 113 ? 95.648 118.355 117.809 1.00 81.83 138 THR B CA 1
ATOM 3135 C C . THR C 1 113 ? 94.327 118.648 117.108 1.00 81.83 138 THR B C 1
ATOM 3136 O O . THR C 1 113 ? 94.288 119.350 116.095 1.00 81.83 138 THR B O 1
ATOM 3140 N N . VAL C 1 114 ? 93.238 118.105 117.647 1.00 87.72 139 VAL B N 1
ATOM 3141 C CA . VAL C 1 114 ? 91.905 118.321 117.103 1.00 87.72 139 VAL B CA 1
ATOM 3142 C C . VAL C 1 114 ? 90.976 118.768 118.224 1.00 87.72 139 VAL B C 1
ATOM 3143 O O . VAL C 1 114 ? 91.229 118.543 119.411 1.00 87.72 139 VAL B O 1
ATOM 3147 N N . PHE C 1 115 ? 89.872 119.400 117.829 1.00 95.67 140 PHE B N 1
ATOM 3148 C CA . PHE C 1 115 ? 88.855 119.888 118.752 1.00 95.67 140 PHE B CA 1
ATOM 3149 C C . PHE C 1 115 ? 87.517 119.235 118.434 1.00 95.67 140 PHE B C 1
ATOM 3150 O O . PHE C 1 115 ? 87.045 119.285 117.294 1.00 95.67 140 PHE B O 1
ATOM 3158 N N . TYR C 1 116 ? 86.907 118.629 119.450 1.00 98.86 141 TYR B N 1
ATOM 3159 C CA . TYR C 1 116 ? 85.652 117.907 119.310 1.00 98.86 141 TYR B CA 1
ATOM 3160 C C . TYR C 1 116 ? 84.529 118.647 120.026 1.00 98.86 141 TYR B C 1
ATOM 3161 O O . TYR C 1 116 ? 84.675 119.069 121.177 1.00 98.86 141 TYR B O 1
ATOM 3170 N N . ARG C 1 117 ? 83.403 118.795 119.335 1.00 110.25 142 ARG B N 1
ATOM 3171 C CA . ARG C 1 117 ? 82.223 119.457 119.895 1.00 110.25 142 ARG B CA 1
ATOM 3172 C C . ARG C 1 117 ? 81.294 118.437 120.551 1.00 110.25 142 ARG B C 1
ATOM 3173 O O . ARG C 1 117 ? 80.110 118.328 120.229 1.00 110.25 142 ARG B O 1
ATOM 3181 N N . ARG C 1 118 ? 81.853 117.679 121.483 1.00 114.23 143 ARG B N 1
ATOM 3182 C CA . ARG C 1 118 ? 81.076 116.681 122.211 1.00 114.23 143 ARG B CA 1
ATOM 3183 C C . ARG C 1 118 ? 80.049 117.372 123.099 1.00 114.23 143 ARG B C 1
ATOM 3184 O O . ARG C 1 118 ? 80.395 118.342 123.786 1.00 114.23 143 ARG B O 1
ATOM 3192 N N . PRO C 1 119 ? 78.783 116.923 123.114 1.00 110.18 144 PRO B N 1
ATOM 3193 C CA . PRO C 1 119 ? 77.705 117.489 123.935 1.00 110.18 144 PRO B CA 1
ATOM 3194 C C . PRO C 1 119 ? 78.084 117.660 125.404 1.00 110.18 144 PRO B C 1
ATOM 3195 O O . PRO C 1 119 ? 77.298 118.233 126.158 1.00 110.18 144 PRO B O 1
ATOM 3199 N N . TYR C 1 130 ? 76.978 123.890 123.579 1.00 118.77 155 TYR B N 1
ATOM 3200 C CA . TYR C 1 130 ? 77.686 122.616 123.610 1.00 118.77 155 TYR B CA 1
ATOM 3201 C C . TYR C 1 130 ? 79.024 122.773 124.323 1.00 118.77 155 TYR B C 1
ATOM 3202 O O . TYR C 1 130 ? 79.282 123.801 124.949 1.00 118.77 155 TYR B O 1
ATOM 3211 N N . CYS C 1 131 ? 79.874 121.753 124.225 1.00 114.22 156 CYS B N 1
ATOM 3212 C CA . CYS C 1 131 ? 81.168 121.779 124.892 1.00 114.22 156 CYS B CA 1
ATOM 3213 C C . CYS C 1 131 ? 82.246 121.352 123.907 1.00 114.22 156 CYS B C 1
ATOM 3214 O O . CYS C 1 131 ? 82.027 120.490 123.052 1.00 114.22 156 CYS B O 1
ATOM 3217 N N . LEU C 1 132 ? 83.414 121.970 124.041 1.00 107.11 157 LEU B N 1
ATOM 3218 C CA . LEU C 1 132 ? 84.561 121.619 123.220 1.00 107.11 157 LEU B CA 1
ATOM 3219 C C . LEU C 1 132 ? 85.406 120.557 123.919 1.00 107.11 157 LEU B C 1
ATOM 3220 O O . LEU C 1 132 ? 85.408 120.430 125.146 1.00 107.11 157 LEU B O 1
ATOM 3225 N N . GLU C 1 133 ? 86.139 119.787 123.118 1.00 96.81 158 GLU B N 1
ATOM 3226 C CA . GLU C 1 133 ? 86.986 118.730 123.650 1.00 96.81 158 GLU B CA 1
ATOM 3227 C C . GLU C 1 133 ? 88.329 118.787 122.940 1.00 96.81 158 GLU B C 1
ATOM 3228 O O . GLU C 1 133 ? 88.414 119.158 121.768 1.00 96.81 158 GLU B O 1
ATOM 3234 N N . ARG C 1 134 ? 89.380 118.418 123.669 1.00 91.28 159 ARG B N 1
ATOM 3235 C CA . ARG C 1 134 ? 90.743 118.406 123.140 1.00 91.28 159 ARG B CA 1
ATOM 3236 C C . ARG C 1 134 ? 91.354 117.036 123.416 1.00 91.28 159 ARG B C 1
ATOM 3237 O O . ARG C 1 134 ? 91.702 116.722 124.558 1.00 91.28 159 ARG B O 1
ATOM 3245 N N . ARG C 1 135 ? 91.482 116.225 122.369 1.00 84.98 160 ARG B N 1
ATOM 3246 C CA . ARG C 1 135 ? 92.104 114.911 122.461 1.00 84.98 160 ARG B CA 1
ATOM 3247 C C . ARG C 1 135 ? 93.130 114.794 121.346 1.00 84.98 160 ARG B C 1
ATOM 3248 O O . ARG C 1 135 ? 92.989 115.440 120.303 1.00 84.98 160 ARG B O 1
ATOM 3256 N N . LEU C 1 136 ? 94.162 113.983 121.567 1.00 75.06 161 LEU B N 1
ATOM 3257 C CA . LEU C 1 136 ? 95.113 113.686 120.507 1.00 75.06 161 LEU B CA 1
ATOM 3258 C C . LEU C 1 136 ? 94.440 112.857 119.421 1.00 75.06 161 LEU B C 1
ATOM 3259 O O . LEU C 1 136 ? 93.577 112.018 119.696 1.00 75.06 161 LEU B O 1
ATOM 3264 N N . TYR C 1 137 ? 94.836 113.098 118.175 1.00 73.38 162 TYR B N 1
ATOM 3265 C CA . TYR C 1 137 ? 94.269 112.395 117.035 1.00 73.38 162 TYR B CA 1
ATOM 3266 C C . TYR C 1 137 ? 95.391 111.775 116.214 1.00 73.38 162 TYR B C 1
ATOM 3267 O O . TYR C 1 137 ? 96.534 112.234 116.238 1.00 73.38 162 TYR B O 1
ATOM 3276 N N . ARG C 1 138 ? 95.045 110.726 115.479 1.00 64.33 163 ARG B N 1
ATOM 3277 C CA . ARG C 1 138 ? 96.011 109.885 114.776 1.00 64.33 163 ARG B CA 1
ATOM 3278 C C . ARG C 1 138 ? 95.866 110.111 113.273 1.00 64.33 163 ARG B C 1
ATOM 3279 O O . ARG C 1 138 ? 94.907 109.647 112.652 1.00 64.33 163 ARG B O 1
ATOM 3287 N N . VAL C 1 139 ? 96.821 110.832 112.693 1.00 62.94 164 VAL B N 1
ATOM 3288 C CA . VAL C 1 139 ? 96.864 111.029 111.248 1.00 62.94 164 VAL B CA 1
ATOM 3289 C C . VAL C 1 139 ? 98.206 110.552 110.716 1.00 62.94 164 VAL B C 1
ATOM 3290 O O . VAL C 1 139 ? 99.267 110.959 111.205 1.00 62.94 164 VAL B O 1
ATOM 3294 N N . SER C 1 140 ? 98.168 109.686 109.708 1.00 57.92 165 SER B N 1
ATOM 3295 C CA . SER C 1 140 ? 99.385 109.197 109.070 1.00 57.92 165 SER B CA 1
ATOM 3296 C C . SER C 1 140 ? 99.926 110.290 108.156 1.00 57.92 165 SER B C 1
ATOM 3297 O O . SER C 1 140 ? 99.203 110.809 107.301 1.00 57.92 165 SER B O 1
ATOM 3300 N N . LEU C 1 141 ? 101.199 110.647 108.339 1.00 57.35 166 LEU B N 1
ATOM 3301 C CA . LEU C 1 141 ? 101.768 111.758 107.584 1.00 57.35 166 LEU B CA 1
ATOM 3302 C C . LEU C 1 141 ? 102.252 111.310 106.209 1.00 57.35 166 LEU B C 1
ATOM 3303 O O . LEU C 1 141 ? 101.852 111.877 105.186 1.00 57.35 166 LEU B O 1
ATOM 3308 N N . ALA C 1 142 ? 103.112 110.295 106.162 1.00 54.68 167 ALA B N 1
ATOM 3309 C CA . ALA C 1 142 ? 103.680 109.851 104.896 1.00 54.68 167 ALA B CA 1
ATOM 3310 C C . ALA C 1 142 ? 104.226 108.441 105.053 1.00 54.68 167 ALA B C 1
ATOM 3311 O O . ALA C 1 142 ? 104.405 107.943 106.167 1.00 54.68 167 ALA B O 1
ATOM 3313 N N . CYS C 1 143 ? 104.486 107.803 103.915 1.00 54.05 168 CYS B N 1
ATOM 3314 C CA . CYS C 1 143 ? 105.114 106.493 103.897 1.00 54.05 168 CYS B CA 1
ATOM 3315 C C . CYS C 1 143 ? 106.620 106.631 103.671 1.00 54.05 168 CYS B C 1
ATOM 3316 O O . CYS C 1 143 ? 107.106 107.616 103.109 1.00 54.05 168 CYS B O 1
ATOM 3319 N N . VAL C 1 144 ? 107.364 105.625 104.122 1.00 52.01 169 VAL B N 1
ATOM 3320 C CA . VAL C 1 144 ? 108.806 105.562 103.903 1.00 52.01 169 VAL B CA 1
ATOM 3321 C C . VAL C 1 144 ? 109.156 104.166 103.417 1.00 52.01 169 VAL B C 1
ATOM 3322 O O . VAL C 1 144 ? 108.441 103.199 103.693 1.00 52.01 169 VAL B O 1
ATOM 3326 N N . CYS C 1 145 ? 110.262 104.066 102.686 1.00 55.27 170 CYS B N 1
ATOM 3327 C CA . CYS C 1 145 ? 110.725 102.783 102.176 1.00 55.27 170 CYS B CA 1
ATOM 3328 C C . CYS C 1 145 ? 111.803 102.246 103.109 1.00 55.27 170 CYS B C 1
ATOM 3329 O O . CYS C 1 145 ? 112.935 102.738 103.108 1.00 55.27 170 CYS B O 1
ATOM 3332 N N . VAL C 1 146 ? 111.453 101.235 103.903 1.00 53.22 171 VAL B N 1
ATOM 3333 C CA . VAL C 1 146 ? 112.327 100.717 104.945 1.00 53.22 171 VAL B CA 1
ATOM 3334 C C . VAL C 1 146 ? 112.863 99.358 104.513 1.00 53.22 171 VAL B C 1
ATOM 3335 O O . VAL C 1 146 ? 112.211 98.607 103.784 1.00 53.22 171 VAL B O 1
ATOM 3339 N N . ARG C 1 147 ? 114.102 99.055 104.959 1.00 49.84 172 ARG B N 1
ATOM 3340 C CA . ARG C 1 147 ? 114.626 97.763 104.553 1.00 49.84 172 ARG B CA 1
ATOM 3341 C C . ARG C 1 147 ? 114.052 96.654 105.434 1.00 49.84 172 ARG B C 1
ATOM 3342 O O . ARG C 1 147 ? 113.706 96.891 106.596 1.00 49.84 172 ARG B O 1
ATOM 3350 N N . PRO C 1 148 ? 113.928 95.438 104.900 1.00 56.41 173 PRO B N 1
ATOM 3351 C CA . PRO C 1 148 ? 113.180 94.395 105.612 1.00 56.41 173 PRO B CA 1
ATOM 3352 C C . PRO C 1 148 ? 113.938 93.843 106.811 1.00 56.41 173 PRO B C 1
ATOM 3353 O O . PRO C 1 148 ? 115.151 94.013 106.946 1.00 56.41 173 PRO B O 1
ATOM 3357 N N . ARG C 1 149 ? 113.194 93.167 107.686 1.00 58.28 174 ARG B N 1
ATOM 3358 C CA . ARG C 1 149 ? 113.752 92.388 108.785 1.00 58.28 174 ARG B CA 1
ATOM 3359 C C . ARG C 1 149 ? 113.755 90.924 108.375 1.00 58.28 174 ARG B C 1
ATOM 3360 O O . ARG C 1 149 ? 112.736 90.408 107.903 1.00 58.28 174 ARG B O 1
ATOM 3368 N N . VAL C 1 150 ? 114.892 90.258 108.550 1.00 63.73 175 VAL B N 1
ATOM 3369 C CA . VAL C 1 150 ? 115.033 88.846 108.213 1.00 63.73 175 VAL B CA 1
ATOM 3370 C C . VAL C 1 150 ? 115.555 88.125 109.453 1.00 63.73 175 VAL B C 1
ATOM 3371 O O . VAL C 1 150 ? 116.569 88.518 110.044 1.00 63.73 175 VAL B O 1
ATOM 3375 N N . MET C 1 151 ? 114.829 87.097 109.885 1.00 65.99 176 MET B N 1
ATOM 3376 C CA . MET C 1 151 ? 115.222 86.302 111.039 1.00 65.99 176 MET B CA 1
ATOM 3377 C C . MET C 1 151 ? 116.028 85.100 110.537 1.00 65.99 176 MET B C 1
ATOM 3378 O O . MET C 1 151 ? 116.037 84.805 109.339 1.00 65.99 176 MET B O 1
ATOM 3383 N N . GLY C 1 152 ? 116.713 84.394 111.431 1.00 62.57 177 GLY B N 1
ATOM 3384 C CA . GLY C 1 152 ? 117.498 83.236 111.045 1.00 62.57 177 GLY B CA 1
ATOM 3385 C C . GLY C 1 152 ? 118.900 83.234 111.619 1.00 62.57 177 GLY B C 1
ATOM 3386 O O . GLY C 1 152 ? 119.556 82.194 111.680 1.00 62.57 177 GLY B O 1
ATOM 3387 N N . GLU D 2 2 ? 69.491 143.431 96.627 1.00 153.28 19 GLU D N 1
ATOM 3388 C CA . GLU D 2 2 ? 70.749 143.878 96.041 1.00 153.28 19 GLU D CA 1
ATOM 3389 C C . GLU D 2 2 ? 71.925 143.537 96.951 1.00 153.28 19 GLU D C 1
ATOM 3390 O O . GLU D 2 2 ? 72.427 144.399 97.672 1.00 153.28 19 GLU D O 1
ATOM 3396 N N . PRO D 2 3 ? 72.365 142.277 96.917 1.00 151.65 20 PRO D N 1
ATOM 3397 C CA . PRO D 2 3 ? 73.479 141.865 97.779 1.00 151.65 20 PRO D CA 1
ATOM 3398 C C . PRO D 2 3 ? 74.836 142.194 97.179 1.00 151.65 20 PRO D C 1
ATOM 3399 O O . PRO D 2 3 ? 74.986 142.256 95.954 1.00 151.65 20 PRO D O 1
ATOM 3403 N N . THR D 2 4 ? 75.832 142.406 98.036 1.00 148.33 21 THR D N 1
ATOM 3404 C CA . THR D 2 4 ? 77.186 142.705 97.592 1.00 148.33 21 THR D CA 1
ATOM 3405 C C . THR D 2 4 ? 78.151 141.775 98.313 1.00 148.33 21 THR D C 1
ATOM 3406 O O . THR D 2 4 ? 77.834 141.204 99.359 1.00 148.33 21 THR D O 1
ATOM 3410 N N . VAL D 2 5 ? 79.338 141.622 97.735 1.00 145.20 22 VAL D N 1
ATOM 3411 C CA . VAL D 2 5 ? 80.332 140.700 98.268 1.00 145.20 22 VAL D CA 1
ATOM 3412 C C . VAL D 2 5 ? 81.266 141.435 99.220 1.00 145.20 22 VAL D C 1
ATOM 3413 O O . VAL D 2 5 ? 81.913 142.425 98.856 1.00 145.20 22 VAL D O 1
ATOM 3417 N N . GLN D 2 6 ? 81.339 140.946 100.457 1.00 141.06 23 GLN D N 1
ATOM 3418 C CA . GLN D 2 6 ? 82.337 141.401 101.422 1.00 141.06 23 GLN D CA 1
ATOM 3419 C C . GLN D 2 6 ? 82.882 140.168 102.128 1.00 141.06 23 GLN D C 1
ATOM 3420 O O . GLN D 2 6 ? 82.119 139.259 102.473 1.00 141.06 23 GLN D O 1
ATOM 3426 N N . CYS D 2 7 ? 84.199 140.117 102.313 1.00 133.87 24 CYS D N 1
ATOM 3427 C CA . CYS D 2 7 ? 84.853 138.968 102.922 1.00 133.87 24 CYS D CA 1
ATOM 3428 C C . CYS D 2 7 ? 85.992 139.438 103.814 1.00 133.87 24 CYS D C 1
ATOM 3429 O O . CYS D 2 7 ? 86.661 140.430 103.511 1.00 133.87 24 CYS D O 1
ATOM 3432 N N . GLY D 2 8 ? 86.208 138.719 104.912 1.00 126.78 25 GLY D N 1
ATOM 3433 C CA . GLY D 2 8 ? 87.249 139.040 105.871 1.00 126.78 25 GLY D CA 1
ATOM 3434 C C . GLY D 2 8 ? 88.252 137.907 105.979 1.00 126.78 25 GLY D C 1
ATOM 3435 O O . GLY D 2 8 ? 88.762 137.398 104.982 1.00 126.78 25 GLY D O 1
ATOM 3436 N N . SER D 2 9 ? 88.542 137.520 107.220 1.00 122.86 26 SER D N 1
ATOM 3437 C CA . SER D 2 9 ? 89.458 136.423 107.507 1.00 122.86 26 SER D CA 1
ATOM 3438 C C . SER D 2 9 ? 89.228 135.938 108.929 1.00 122.86 26 SER D C 1
ATOM 3439 O O . SER D 2 9 ? 89.199 136.745 109.863 1.00 122.86 26 SER D O 1
ATOM 3442 N N . GLU D 2 10 ? 89.070 134.625 109.092 1.00 120.84 27 GLU D N 1
ATOM 3443 C CA . GLU D 2 10 ? 88.894 134.036 110.418 1.00 120.84 27 GLU D CA 1
ATOM 3444 C C . GLU D 2 10 ? 89.228 132.557 110.340 1.00 120.84 27 GLU D C 1
ATOM 3445 O O . GLU D 2 10 ? 88.706 131.851 109.472 1.00 120.84 27 GLU D O 1
ATOM 3451 N N . THR D 2 11 ? 90.081 132.086 111.248 1.00 117.38 28 THR D N 1
ATOM 3452 C CA . THR D 2 11 ? 90.441 130.677 111.339 1.00 117.38 28 THR D CA 1
ATOM 3453 C C . THR D 2 11 ? 90.082 130.169 112.729 1.00 117.38 28 THR D C 1
ATOM 3454 O O . THR D 2 11 ? 90.328 130.853 113.729 1.00 117.38 28 THR D O 1
ATOM 3458 N N . GLY D 2 12 ? 89.478 128.984 112.788 1.00 116.68 29 GLY D N 1
ATOM 3459 C CA . GLY D 2 12 ? 89.069 128.397 114.040 1.00 116.68 29 GLY D CA 1
ATOM 3460 C C . GLY D 2 12 ? 87.593 128.056 114.057 1.00 116.68 29 GLY D C 1
ATOM 3461 O O . GLY D 2 12 ? 86.981 127.785 113.019 1.00 116.68 29 GLY D O 1
ATOM 3462 N N . PRO D 2 13 ? 86.989 128.060 115.245 1.00 116.27 30 PRO D N 1
ATOM 3463 C CA . PRO D 2 13 ? 85.553 127.773 115.340 1.00 116.27 30 PRO D CA 1
ATOM 3464 C C . PRO D 2 13 ? 84.693 129.014 115.152 1.00 116.27 30 PRO D C 1
ATOM 3465 O O . PRO D 2 13 ? 84.927 130.048 115.786 1.00 116.27 30 PRO D O 1
ATOM 3469 N N . SER D 2 14 ? 83.701 128.920 114.271 1.00 114.23 31 SER D N 1
ATOM 3470 C CA . SER D 2 14 ? 82.801 130.036 114.037 1.00 114.23 31 SER D CA 1
ATOM 3471 C C . SER D 2 14 ? 81.879 130.242 115.240 1.00 114.23 31 SER D C 1
ATOM 3472 O O . SER D 2 14 ? 81.559 129.291 115.958 1.00 114.23 31 SER D O 1
ATOM 3475 N N . PRO D 2 15 ? 81.451 131.482 115.494 1.00 115.69 32 PRO D N 1
ATOM 3476 C CA . PRO D 2 15 ? 80.506 131.728 116.596 1.00 115.69 32 PRO D CA 1
ATOM 3477 C C . PRO D 2 15 ? 79.184 130.993 116.446 1.00 115.69 32 PRO D C 1
ATOM 3478 O O . PRO D 2 15 ? 78.479 130.817 117.449 1.00 115.69 32 PRO D O 1
ATOM 3482 N N . GLU D 2 16 ? 78.819 130.569 115.235 1.00 119.04 33 GLU D N 1
ATOM 3483 C CA . GLU D 2 16 ? 77.614 129.774 115.034 1.00 119.04 33 GLU D CA 1
ATOM 3484 C C . GLU D 2 16 ? 77.869 128.278 115.157 1.00 119.04 33 GLU D C 1
ATOM 3485 O O . GLU D 2 16 ? 76.912 127.501 115.252 1.00 119.04 33 GLU D O 1
ATOM 3491 N N . TRP D 2 17 ? 79.137 127.860 115.147 1.00 113.35 34 TRP D N 1
ATOM 3492 C CA . TRP D 2 17 ? 79.474 126.446 115.282 1.00 113.35 34 TRP D CA 1
ATOM 3493 C C . TRP D 2 17 ? 79.013 125.895 116.627 1.00 113.35 34 TRP D C 1
ATOM 3494 O O . TRP D 2 17 ? 78.434 124.806 116.706 1.00 113.35 34 TRP D O 1
ATOM 3505 N N . MET D 2 18 ? 79.264 126.644 117.702 1.00 121.83 35 MET D N 1
ATOM 3506 C CA . MET D 2 18 ? 78.880 126.180 119.031 1.00 121.83 35 MET D CA 1
ATOM 3507 C C . MET D 2 18 ? 77.378 126.300 119.249 1.00 121.83 35 MET D C 1
ATOM 3508 O O . MET D 2 18 ? 76.755 125.409 119.839 1.00 121.83 35 MET D O 1
ATOM 3513 N N . LEU D 2 19 ? 76.778 127.392 118.782 1.00 126.08 36 LEU D N 1
ATOM 3514 C CA . LEU D 2 19 ? 75.361 127.636 118.997 1.00 126.08 36 LEU D CA 1
ATOM 3515 C C . LEU D 2 19 ? 74.521 126.708 118.122 1.00 126.08 36 LEU D C 1
ATOM 3516 O O . LEU D 2 19 ? 75.004 126.101 117.161 1.00 126.08 36 LEU D O 1
ATOM 3521 N N . GLN D 2 20 ? 73.241 126.597 118.461 1.00 128.20 37 GLN D N 1
ATOM 3522 C CA . GLN D 2 20 ? 72.290 125.774 117.731 1.00 128.20 37 GLN D CA 1
ATOM 3523 C C . GLN D 2 20 ? 71.240 126.662 117.077 1.00 128.20 37 GLN D C 1
ATOM 3524 O O . GLN D 2 20 ? 71.078 127.835 117.423 1.00 128.20 37 GLN D O 1
ATOM 3526 N N . HIS D 2 21 ? 70.521 126.085 116.116 1.00 130.48 38 HIS D N 1
ATOM 3527 C CA . HIS D 2 21 ? 69.509 126.827 115.368 1.00 130.48 38 HIS D CA 1
ATOM 3528 C C . HIS D 2 21 ? 68.340 125.892 115.093 1.00 130.48 38 HIS D C 1
ATOM 3529 O O . HIS D 2 21 ? 68.535 124.798 114.556 1.00 130.48 38 HIS D O 1
ATOM 3536 N N . ASP D 2 22 ? 67.132 126.323 115.467 1.00 135.23 39 ASP D N 1
ATOM 3537 C CA . ASP D 2 22 ? 65.946 125.509 115.219 1.00 135.23 39 ASP D CA 1
ATOM 3538 C C . ASP D 2 22 ? 65.705 125.323 113.726 1.00 135.23 39 ASP D C 1
ATOM 3539 O O . ASP D 2 22 ? 65.373 124.220 113.275 1.00 135.23 39 ASP D O 1
ATOM 3544 N N . LEU D 2 23 ? 65.867 126.388 112.945 1.00 136.79 40 LEU D N 1
ATOM 3545 C CA . LEU D 2 23 ? 65.695 126.344 111.501 1.00 136.79 40 LEU D CA 1
ATOM 3546 C C . LEU D 2 23 ? 67.051 126.473 110.825 1.00 136.79 40 LEU D C 1
ATOM 3547 O O . LEU D 2 23 ? 67.827 127.382 111.136 1.00 136.79 40 LEU D O 1
ATOM 3552 N N . ILE D 2 24 ? 67.332 125.561 109.899 1.00 134.58 41 ILE D N 1
ATOM 3553 C CA . ILE D 2 24 ? 68.623 125.521 109.217 1.00 134.58 41 ILE D CA 1
ATOM 3554 C C . ILE D 2 24 ? 68.411 125.753 107.725 1.00 134.58 41 ILE D C 1
ATOM 3555 O O . ILE D 2 24 ? 67.565 125.089 107.109 1.00 134.58 41 ILE D O 1
ATOM 3560 N N . PRO D 2 25 ? 69.148 126.679 107.105 1.00 135.10 42 PRO D N 1
ATOM 3561 C CA . PRO D 2 25 ? 69.001 126.895 105.659 1.00 135.10 42 PRO D CA 1
ATOM 3562 C C . PRO D 2 25 ? 69.536 125.732 104.838 1.00 135.10 42 PRO D C 1
ATOM 3563 O O . PRO D 2 25 ? 69.989 124.725 105.392 1.00 135.10 42 PRO D O 1
ATOM 3567 N N . GLY D 2 26 ? 69.493 125.863 103.514 1.00 129.74 43 GLY D N 1
ATOM 3568 C CA . GLY D 2 26 ? 69.945 124.802 102.636 1.00 129.74 43 GLY D CA 1
ATOM 3569 C C . GLY D 2 26 ? 71.445 124.789 102.429 1.00 129.74 43 GLY D C 1
ATOM 3570 O O . GLY D 2 26 ? 72.211 124.947 103.385 1.00 129.74 43 GLY D O 1
ATOM 3571 N N . ASP D 2 27 ? 71.879 124.604 101.185 1.00 131.27 44 ASP D N 1
ATOM 3572 C CA . ASP D 2 27 ? 73.298 124.538 100.876 1.00 131.27 44 ASP D CA 1
ATOM 3573 C C . ASP D 2 27 ? 73.550 125.165 99.512 1.00 131.27 44 ASP D C 1
ATOM 3574 O O . ASP D 2 27 ? 72.620 125.450 98.754 1.00 131.27 44 ASP D O 1
ATOM 3579 N N . LEU D 2 28 ? 74.829 125.381 99.215 1.00 130.24 45 LEU D N 1
ATOM 3580 C CA . LEU D 2 28 ? 75.228 125.950 97.934 1.00 130.24 45 LEU D CA 1
ATOM 3581 C C . LEU D 2 28 ? 74.949 124.953 96.816 1.00 130.24 45 LEU D C 1
ATOM 3582 O O . LEU D 2 28 ? 75.272 123.767 96.938 1.00 130.24 45 LEU D O 1
ATOM 3587 N N . ARG D 2 29 ? 74.346 125.434 95.727 1.00 133.11 46 ARG D N 1
ATOM 3588 C CA . ARG D 2 29 ? 74.019 124.545 94.616 1.00 133.11 46 ARG D CA 1
ATOM 3589 C C . ARG D 2 29 ? 75.267 124.123 93.849 1.00 133.11 46 ARG D C 1
ATOM 3590 O O . ARG D 2 29 ? 75.387 122.962 93.439 1.00 133.11 46 ARG D O 1
ATOM 3598 N N . ASP D 2 30 ? 76.207 125.045 93.645 1.00 130.09 47 ASP D N 1
ATOM 3599 C CA . ASP D 2 30 ? 77.429 124.746 92.912 1.00 130.09 47 ASP D CA 1
ATOM 3600 C C . ASP D 2 30 ? 78.567 125.619 93.422 1.00 130.09 47 ASP D C 1
ATOM 3601 O O . ASP D 2 30 ? 78.355 126.730 93.916 1.00 130.09 47 ASP D O 1
ATOM 3606 N N . LEU D 2 31 ? 79.786 125.097 93.294 1.00 128.30 48 LEU D N 1
ATOM 3607 C CA . LEU D 2 31 ? 80.988 125.847 93.627 1.00 128.30 48 LEU D CA 1
ATOM 3608 C C . LEU D 2 31 ? 82.135 125.363 92.751 1.00 128.30 48 LEU D C 1
ATOM 3609 O O . LEU D 2 31 ? 82.598 124.226 92.872 1.00 128.30 48 LEU D O 1
ATOM 3614 N N . ARG D 2 32 ? 82.604 126.255 91.883 1.00 127.91 49 ARG D N 1
ATOM 3615 C CA . ARG D 2 32 ? 83.723 125.979 90.992 1.00 127.91 49 ARG D CA 1
ATOM 3616 C C . ARG D 2 32 ? 84.863 126.931 91.316 1.00 127.91 49 ARG D C 1
ATOM 3617 O O . ARG D 2 32 ? 84.657 128.138 91.474 1.00 127.91 49 ARG D O 1
ATOM 3625 N N . VAL D 2 33 ? 86.068 126.373 91.408 1.00 126.37 50 VAL D N 1
ATOM 3626 C CA . VAL D 2 33 ? 87.269 127.130 91.741 1.00 126.37 50 VAL D CA 1
ATOM 3627 C C . VAL D 2 33 ? 88.265 126.994 90.597 1.00 126.37 50 VAL D C 1
ATOM 3628 O O . VAL D 2 33 ? 88.506 125.893 90.089 1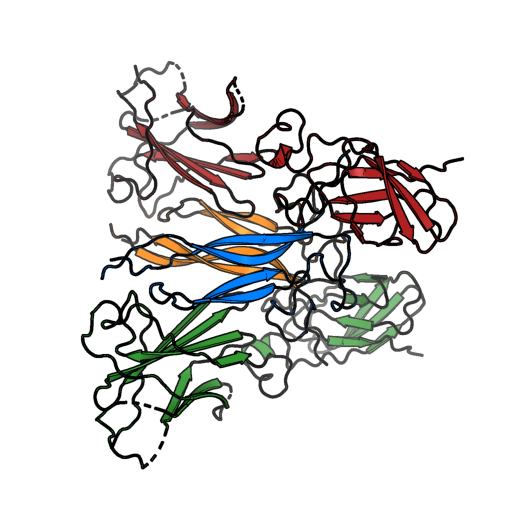.00 126.37 50 VAL D O 1
ATOM 3632 N N . GLU D 2 34 ? 88.817 128.125 90.167 1.00 129.15 51 GLU D N 1
ATOM 3633 C CA . GLU D 2 34 ? 89.740 128.186 89.045 1.00 129.15 51 GLU D CA 1
ATOM 3634 C C . GLU D 2 34 ? 90.913 129.085 89.408 1.00 129.15 51 GLU D C 1
ATOM 3635 O O . GLU D 2 34 ? 90.785 129.952 90.279 1.00 129.15 51 GLU D O 1
ATOM 3641 N N . PRO D 2 35 ? 92.072 128.891 88.771 1.00 128.38 52 PRO D N 1
ATOM 3642 C CA . PRO D 2 35 ? 93.207 129.783 89.034 1.00 128.38 52 PRO D CA 1
ATOM 3643 C C . PRO D 2 35 ? 93.231 130.988 88.106 1.00 128.38 52 PRO D C 1
ATOM 3644 O O . PRO D 2 35 ? 92.996 130.858 86.901 1.00 128.38 52 PRO D O 1
ATOM 3648 N N . VAL D 2 36 ? 93.514 132.167 88.657 1.00 134.11 53 VAL D N 1
ATOM 3649 C CA . VAL D 2 36 ? 93.600 133.405 87.891 1.00 134.11 53 VAL D CA 1
ATOM 3650 C C . VAL D 2 36 ? 94.922 134.082 88.222 1.00 134.11 53 VAL D C 1
ATOM 3651 O O . VAL D 2 36 ? 95.404 133.995 89.358 1.00 134.11 53 VAL D O 1
ATOM 3655 N N . THR D 2 37 ? 95.511 134.744 87.230 1.00 142.68 54 THR D N 1
ATOM 3656 C CA . THR D 2 37 ? 96.792 135.416 87.380 1.00 142.68 54 THR D CA 1
ATOM 3657 C C . THR D 2 37 ? 96.600 136.926 87.326 1.00 142.68 54 THR D C 1
ATOM 3658 O O . THR D 2 37 ? 95.944 137.447 86.418 1.00 142.68 54 THR D O 1
ATOM 3662 N N . THR D 2 38 ? 97.173 137.623 88.304 1.00 144.51 55 THR D N 1
ATOM 3663 C CA . THR D 2 38 ? 97.113 139.076 88.359 1.00 144.51 55 THR D CA 1
ATOM 3664 C C . THR D 2 38 ? 98.315 139.675 87.639 1.00 144.51 55 THR D C 1
ATOM 3665 O O . THR D 2 38 ? 99.456 139.254 87.852 1.00 144.51 55 THR D O 1
ATOM 3669 N N . SER D 2 39 ? 98.049 140.656 86.780 1.00 147.98 56 SER D N 1
ATOM 3670 C CA . SER D 2 39 ? 99.110 141.291 86.012 1.00 147.98 56 SER D CA 1
ATOM 3671 C C . SER D 2 39 ? 100.059 142.059 86.926 1.00 147.98 56 SER D C 1
ATOM 3672 O O . SER D 2 39 ? 99.648 142.681 87.909 1.00 147.98 56 SER D O 1
ATOM 3675 N N . VAL D 2 40 ? 101.344 142.007 86.589 1.00 149.01 57 VAL D N 1
ATOM 3676 C CA . VAL D 2 40 ? 102.370 142.687 87.369 1.00 149.01 57 VAL D CA 1
ATOM 3677 C C . VAL D 2 40 ? 102.442 144.159 86.982 1.00 149.01 57 VAL D C 1
ATOM 3678 O O . VAL D 2 40 ? 101.898 144.568 85.956 1.00 149.01 57 VAL D O 1
ATOM 3682 N N . TYR D 2 45 ? 105.350 137.991 89.667 1.00 140.22 62 TYR D N 1
ATOM 3683 C CA . TYR D 2 45 ? 103.929 137.746 89.454 1.00 140.22 62 TYR D CA 1
ATOM 3684 C C . TYR D 2 45 ? 103.263 137.200 90.711 1.00 140.22 62 TYR D C 1
ATOM 3685 O O . TYR D 2 45 ? 103.936 136.800 91.661 1.00 140.22 62 TYR D O 1
ATOM 3694 N N . SER D 2 46 ? 101.932 137.188 90.707 1.00 132.97 63 SER D N 1
ATOM 3695 C CA . SER D 2 46 ? 101.153 136.646 91.809 1.00 132.97 63 SER D CA 1
ATOM 3696 C C . SER D 2 46 ? 100.130 135.664 91.258 1.00 132.97 63 SER D C 1
ATOM 3697 O O . SER D 2 46 ? 99.506 135.909 90.223 1.00 132.97 63 SER D O 1
ATOM 3700 N N . ILE D 2 47 ? 99.965 134.548 91.963 1.00 123.39 64 ILE D N 1
ATOM 3701 C CA . ILE D 2 47 ? 99.025 133.501 91.583 1.00 123.39 64 ILE D CA 1
ATOM 3702 C C . ILE D 2 47 ? 97.981 133.373 92.684 1.00 123.39 64 ILE D C 1
ATOM 3703 O O . ILE D 2 47 ? 98.325 133.204 93.860 1.00 123.39 64 ILE D O 1
ATOM 3708 N N . LEU D 2 48 ? 96.709 133.477 92.305 1.00 124.71 65 LEU D N 1
ATOM 3709 C CA . LEU D 2 48 ? 95.600 133.484 93.250 1.00 124.71 65 LEU D CA 1
ATOM 3710 C C . LEU D 2 48 ? 94.470 132.628 92.700 1.00 124.71 65 LEU D C 1
ATOM 3711 O O . LEU D 2 48 ? 94.117 132.745 91.523 1.00 124.71 65 LEU D O 1
ATOM 3716 N N . MET D 2 49 ? 93.908 131.769 93.546 1.00 120.10 66 MET D N 1
ATOM 3717 C CA . MET D 2 49 ? 92.746 130.986 93.152 1.00 120.10 66 MET D CA 1
ATOM 3718 C C . MET D 2 49 ? 91.513 131.877 93.085 1.00 120.10 66 MET D C 1
ATOM 3719 O O . MET D 2 49 ? 91.387 132.846 93.838 1.00 120.10 66 MET D O 1
ATOM 3724 N N . ASN D 2 50 ? 90.605 131.548 92.172 1.00 128.73 67 ASN D N 1
ATOM 3725 C CA . ASN D 2 50 ? 89.339 132.254 92.037 1.00 128.73 67 ASN D CA 1
ATOM 3726 C C . ASN D 2 50 ? 88.234 131.405 92.645 1.00 128.73 67 ASN D C 1
ATOM 3727 O O . ASN D 2 50 ? 87.920 130.326 92.131 1.00 128.73 67 ASN D O 1
ATOM 3732 N N . VAL D 2 51 ? 87.641 131.897 93.728 1.00 125.77 68 VAL D N 1
ATOM 3733 C CA . VAL D 2 51 ? 86.576 131.198 94.433 1.00 125.77 68 VAL D CA 1
ATOM 3734 C C . VAL D 2 51 ? 85.252 131.838 94.050 1.00 125.77 68 VAL D C 1
ATOM 3735 O O . VAL D 2 51 ? 85.032 133.026 94.313 1.00 125.77 68 VAL D O 1
ATOM 3739 N N . SER D 2 52 ? 84.375 131.053 93.431 1.00 126.53 69 SER D N 1
ATOM 3740 C CA . SER D 2 52 ? 83.050 131.505 93.038 1.00 126.53 69 SER D CA 1
ATOM 3741 C C . SER D 2 52 ? 82.047 130.395 93.307 1.00 126.53 69 SER D C 1
ATOM 3742 O O . SER D 2 52 ? 82.230 129.261 92.854 1.00 126.53 69 SER D O 1
ATOM 3745 N N . TRP D 2 53 ? 80.990 130.722 94.046 1.00 126.36 70 TRP D N 1
ATOM 3746 C CA . TRP D 2 53 ? 79.970 129.743 94.387 1.00 126.36 70 TRP D CA 1
ATOM 3747 C C . TRP D 2 53 ? 78.621 130.210 93.862 1.00 126.36 70 TRP D C 1
ATOM 3748 O O . TRP D 2 53 ? 78.313 131.404 93.869 1.00 126.36 70 TRP D O 1
ATOM 3759 N N . VAL D 2 54 ? 77.825 129.251 93.397 1.00 131.14 71 VAL D N 1
ATOM 3760 C CA . VAL D 2 54 ? 76.476 129.510 92.908 1.00 131.14 71 VAL D CA 1
ATOM 3761 C C . VAL D 2 54 ? 75.486 129.143 94.002 1.00 131.14 71 VAL D C 1
ATOM 3762 O O . VAL D 2 54 ? 75.443 127.994 94.461 1.00 131.14 71 VAL D O 1
ATOM 3766 N N . LEU D 2 55 ? 74.689 130.118 94.422 1.00 133.12 72 LEU D N 1
ATOM 3767 C CA . LEU D 2 55 ? 73.734 129.912 95.502 1.00 133.12 72 LEU D CA 1
ATOM 3768 C C . LEU D 2 55 ? 72.361 129.568 94.935 1.00 133.12 72 LEU D C 1
ATOM 3769 O O . LEU D 2 55 ? 72.247 128.786 93.991 1.00 133.12 72 LEU D O 1
ATOM 3774 N N . ILE D 2 61 ? 65.980 129.515 102.730 1.00 131.67 78 ILE D N 1
ATOM 3775 C CA . ILE D 2 61 ? 66.819 130.386 101.918 1.00 131.67 78 ILE D CA 1
ATOM 3776 C C . ILE D 2 61 ? 66.657 131.833 102.377 1.00 131.67 78 ILE D C 1
ATOM 3777 O O . ILE D 2 61 ? 67.610 132.613 102.350 1.00 131.67 78 ILE D O 1
ATOM 3782 N N . ARG D 2 62 ? 65.444 132.181 102.814 1.00 131.10 79 ARG D N 1
ATOM 3783 C CA . ARG D 2 62 ? 65.187 133.546 103.262 1.00 131.10 79 ARG D CA 1
ATOM 3784 C C . ARG D 2 62 ? 66.013 133.888 104.496 1.00 131.10 79 ARG D C 1
ATOM 3785 O O . ARG D 2 62 ? 66.410 135.044 104.686 1.00 131.10 79 ARG D O 1
ATOM 3793 N N . LEU D 2 63 ? 66.280 132.901 105.349 1.00 135.09 80 LEU D N 1
ATOM 3794 C CA . LEU D 2 63 ? 67.169 133.091 106.494 1.00 135.09 80 LEU D CA 1
ATOM 3795 C C . LEU D 2 63 ? 68.527 132.505 106.122 1.00 135.09 80 LEU D C 1
ATOM 3796 O O . LEU D 2 63 ? 68.687 131.298 105.941 1.00 135.09 80 LEU D O 1
ATOM 3801 N N . LEU D 2 64 ? 69.509 133.389 105.951 1.00 133.68 81 LEU D N 1
ATOM 3802 C CA . LEU D 2 64 ? 70.858 132.998 105.570 1.00 133.68 81 LEU D CA 1
ATOM 3803 C C . LEU D 2 64 ? 71.785 134.179 105.815 1.00 133.68 81 LEU D C 1
ATOM 3804 O O . LEU D 2 64 ? 71.404 135.329 105.582 1.00 133.68 81 LEU D O 1
ATOM 3809 N N . LYS D 2 65 ? 72.996 133.894 106.284 1.00 133.61 82 LYS D N 1
ATOM 3810 C CA . LYS D 2 65 ? 73.927 134.953 106.653 1.00 133.61 82 LYS D CA 1
ATOM 3811 C C . LYS D 2 65 ? 75.199 134.980 105.821 1.00 133.61 82 LYS D C 1
ATOM 3812 O O . LYS D 2 65 ? 75.527 136.024 105.252 1.00 133.61 82 LYS D O 1
ATOM 3818 N N . ALA D 2 66 ? 75.929 133.870 105.727 1.00 129.98 83 ALA D N 1
ATOM 3819 C CA . ALA D 2 66 ? 77.246 133.892 105.105 1.00 129.98 83 ALA D CA 1
ATOM 3820 C C . ALA D 2 66 ? 77.671 132.476 104.734 1.00 129.98 83 ALA D C 1
ATOM 3821 O O . ALA D 2 66 ? 76.978 131.495 105.022 1.00 129.98 83 ALA D O 1
ATOM 3823 N N . THR D 2 67 ? 78.830 132.385 104.084 1.00 127.28 84 THR D N 1
ATOM 3824 C CA . THR D 2 67 ? 79.451 131.106 103.749 1.00 127.28 84 THR D CA 1
ATOM 3825 C C . THR D 2 67 ? 80.954 131.263 103.925 1.00 127.28 84 THR D C 1
ATOM 3826 O O . THR D 2 67 ? 81.513 132.295 103.542 1.00 127.28 84 THR D O 1
ATOM 3830 N N . LYS D 2 68 ? 81.603 130.253 104.495 1.00 119.67 85 LYS D N 1
ATOM 3831 C CA . LYS D 2 68 ? 83.022 130.313 104.817 1.00 119.67 85 LYS D CA 1
ATOM 3832 C C . LYS D 2 68 ? 83.847 129.623 103.736 1.00 119.67 85 LYS D C 1
ATOM 3833 O O . LYS D 2 68 ? 83.407 128.648 103.124 1.00 119.67 85 LYS D O 1
ATOM 3839 N N . ILE D 2 69 ? 85.050 130.145 103.503 1.00 114.79 86 ILE D N 1
ATOM 3840 C CA . ILE D 2 69 ? 85.985 129.595 102.526 1.00 114.79 86 ILE D CA 1
ATOM 3841 C C . ILE D 2 69 ? 87.273 129.222 103.246 1.00 114.79 86 ILE D C 1
ATOM 3842 O O . ILE D 2 69 ? 87.833 130.038 103.986 1.00 114.79 86 ILE D O 1
ATOM 3847 N N . CYS D 2 70 ? 87.741 127.996 103.027 1.00 111.06 87 CYS D N 1
ATOM 3848 C CA . CYS D 2 70 ? 88.974 127.497 103.620 1.00 111.06 87 CYS D CA 1
ATOM 3849 C C . CYS D 2 70 ? 89.881 126.959 102.523 1.00 111.06 87 CYS D C 1
ATOM 3850 O O . CYS D 2 70 ? 89.397 126.486 101.489 1.00 111.06 87 CYS D O 1
ATOM 3853 N N . VAL D 2 71 ? 91.191 127.036 102.748 1.00 97.35 88 VAL D N 1
ATOM 3854 C CA . VAL D 2 71 ? 92.190 126.556 101.802 1.00 97.35 88 VAL D CA 1
ATOM 3855 C C . VAL D 2 71 ? 93.082 125.547 102.509 1.00 97.35 88 VAL D C 1
ATOM 3856 O O . VAL D 2 71 ? 93.828 125.907 103.427 1.00 97.35 88 VAL D O 1
ATOM 3860 N N . THR D 2 72 ? 93.010 124.290 102.073 1.00 87.87 89 THR D N 1
ATOM 3861 C CA . THR D 2 72 ? 93.743 123.190 102.687 1.00 87.87 89 THR D CA 1
ATOM 3862 C C . THR D 2 72 ? 94.323 122.283 101.609 1.00 87.87 89 THR D C 1
ATOM 3863 O O . THR D 2 72 ? 93.603 121.842 100.709 1.00 87.87 89 THR D O 1
ATOM 3867 N N . GLY D 2 73 ? 95.622 122.015 101.703 1.00 80.40 90 GLY D N 1
ATOM 3868 C CA . GLY D 2 73 ? 96.298 121.067 100.836 1.00 80.40 90 GLY D CA 1
ATOM 3869 C C . GLY D 2 73 ? 97.537 120.541 101.535 1.00 80.40 90 GLY D C 1
ATOM 3870 O O . GLY D 2 73 ? 97.893 121.009 102.619 1.00 80.40 90 GLY D O 1
ATOM 3871 N N . LYS D 2 74 ? 98.213 119.579 100.906 1.00 68.82 91 LYS D N 1
ATOM 3872 C CA . LYS D 2 74 ? 99.352 118.934 101.560 1.00 68.82 91 LYS D CA 1
ATOM 3873 C C . LYS D 2 74 ? 100.361 118.508 100.498 1.00 68.82 91 LYS D C 1
ATOM 3874 O O . LYS D 2 74 ? 100.038 117.708 99.615 1.00 68.82 91 LYS D O 1
ATOM 3880 N N . SER D 2 75 ? 101.574 119.054 100.592 1.00 75.00 92 SER D N 1
ATOM 3881 C CA . SER D 2 75 ? 102.731 118.537 99.870 1.00 75.00 92 SER D CA 1
ATOM 3882 C C . SER D 2 75 ? 104.001 118.994 100.576 1.00 75.00 92 SER D C 1
ATOM 3883 O O . SER D 2 75 ? 104.325 120.186 100.561 1.00 75.00 92 SER D O 1
ATOM 3886 N N . ASN D 2 76 ? 104.706 118.060 101.219 1.00 70.25 93 ASN D N 1
ATOM 3887 C CA . ASN D 2 76 ? 105.889 118.294 102.047 1.00 70.25 93 ASN D CA 1
ATOM 3888 C C . ASN D 2 76 ? 105.542 119.061 103.320 1.00 70.25 93 ASN D C 1
ATOM 3889 O O . ASN D 2 76 ? 106.379 119.155 104.220 1.00 70.25 93 ASN D O 1
ATOM 3894 N N . PHE D 2 77 ? 104.309 119.539 103.451 1.00 68.88 94 PHE D N 1
ATOM 3895 C CA . PHE D 2 77 ? 103.873 120.505 104.450 1.00 68.88 94 PHE D CA 1
ATOM 3896 C C . PHE D 2 77 ? 102.380 120.306 104.643 1.00 68.88 94 PHE D C 1
ATOM 3897 O O . PHE D 2 77 ? 101.802 119.310 104.198 1.00 68.88 94 PHE D O 1
ATOM 3905 N N . GLN D 2 78 ? 101.761 121.274 105.303 1.00 69.54 95 GLN D N 1
ATOM 3906 C CA . GLN D 2 78 ? 100.316 121.414 105.316 1.00 69.54 95 GLN D CA 1
ATOM 3907 C C . GLN D 2 78 ? 99.962 122.839 104.917 1.00 69.54 95 GLN D C 1
ATOM 3908 O O . GLN D 2 78 ? 100.819 123.726 104.905 1.00 69.54 95 GLN D O 1
ATOM 3914 N N . SER D 2 79 ? 98.694 123.052 104.582 1.00 77.73 96 SER D N 1
ATOM 3915 C CA . SER D 2 79 ? 98.192 124.394 104.336 1.00 77.73 96 SER D CA 1
ATOM 3916 C C . SER D 2 79 ? 96.843 124.530 105.021 1.00 77.73 96 SER D C 1
ATOM 3917 O O . SER D 2 79 ? 96.011 123.621 104.977 1.00 77.73 96 SER D O 1
ATOM 3920 N N . TYR D 2 80 ? 96.633 125.679 105.660 1.00 96.80 97 TYR D N 1
ATOM 3921 C CA . TYR D 2 80 ? 95.402 125.890 106.416 1.00 96.80 97 TYR D CA 1
ATOM 3922 C C . TYR D 2 80 ? 95.169 127.385 106.577 1.00 96.80 97 TYR D C 1
ATOM 3923 O O . TYR D 2 80 ? 95.922 128.056 107.290 1.00 96.80 97 TYR D O 1
ATOM 3932 N N . SER D 2 81 ? 94.133 127.896 105.917 1.00 104.85 98 SER D N 1
ATOM 3933 C CA . SER D 2 81 ? 93.670 129.262 106.101 1.00 104.85 98 SER D CA 1
ATOM 3934 C C . SER D 2 81 ? 92.189 129.326 105.761 1.00 104.85 98 SER D C 1
ATOM 3935 O O . SER D 2 81 ? 91.727 128.690 104.810 1.00 104.85 98 SER D O 1
ATOM 3938 N N . CYS D 2 82 ? 91.446 130.104 106.545 1.00 113.47 99 CYS D N 1
ATOM 3939 C CA . CYS D 2 82 ? 90.009 130.234 106.363 1.00 113.47 99 CYS D CA 1
ATOM 3940 C C . CYS D 2 82 ? 89.614 131.699 106.443 1.00 113.47 99 CYS D C 1
ATOM 3941 O O . CYS D 2 82 ? 90.204 132.469 107.207 1.00 113.47 99 CYS D O 1
ATOM 3944 N N . VAL D 2 83 ? 88.621 132.079 105.643 1.00 118.43 100 VAL D N 1
ATOM 3945 C CA . VAL D 2 83 ? 88.064 133.426 105.644 1.00 118.43 100 VAL D CA 1
ATOM 3946 C C . VAL D 2 83 ? 86.546 133.321 105.603 1.00 118.43 100 VAL D C 1
ATOM 3947 O O . VAL D 2 83 ? 85.996 132.333 105.103 1.00 118.43 100 VAL D O 1
ATOM 3951 N N . ARG D 2 84 ? 85.873 134.337 106.135 1.00 124.06 101 ARG D N 1
ATOM 3952 C CA . ARG D 2 84 ? 84.422 134.407 106.070 1.00 124.06 101 ARG D CA 1
ATOM 3953 C C . ARG D 2 84 ? 83.994 135.318 104.922 1.00 124.06 101 ARG D C 1
ATOM 3954 O O . ARG D 2 84 ? 84.800 136.043 104.333 1.00 124.06 101 ARG D O 1
ATOM 3962 N N . CYS D 2 85 ? 82.700 135.287 104.604 1.00 132.23 102 CYS D N 1
ATOM 3963 C CA . CYS D 2 85 ? 82.156 136.141 103.554 1.00 132.23 102 CYS D CA 1
ATOM 3964 C C . CYS D 2 85 ? 80.727 136.553 103.887 1.00 132.23 102 CYS D C 1
ATOM 3965 O O . CYS D 2 85 ? 79.775 135.841 103.549 1.00 132.23 102 CYS D O 1
ATOM 3968 N N . ASN D 2 86 ? 80.568 137.706 104.533 1.00 132.75 103 ASN D N 1
ATOM 3969 C CA . ASN D 2 86 ? 79.250 138.160 104.957 1.00 132.75 103 ASN D CA 1
ATOM 3970 C C . ASN D 2 86 ? 78.416 138.606 103.762 1.00 132.75 103 ASN D C 1
ATOM 3971 O O . ASN D 2 86 ? 78.953 138.931 102.699 1.00 132.75 103 ASN D O 1
ATOM 3976 N N . TYR D 2 87 ? 77.097 138.606 103.940 1.00 139.78 104 TYR D N 1
ATOM 3977 C CA . TYR D 2 87 ? 76.208 139.271 102.999 1.00 139.78 104 TYR D CA 1
ATOM 3978 C C . TYR D 2 87 ? 75.666 140.555 103.619 1.00 139.78 104 TYR D C 1
ATOM 3979 O O . TYR D 2 87 ? 75.806 140.797 104.821 1.00 139.78 104 TYR D O 1
ATOM 3988 N N . THR D 2 88 ? 75.040 141.386 102.786 1.00 147.30 105 THR D N 1
ATOM 3989 C CA . THR D 2 88 ? 74.512 142.668 103.239 1.00 147.30 105 THR D CA 1
ATOM 3990 C C . THR D 2 88 ? 73.003 142.649 103.452 1.00 147.30 105 THR D C 1
ATOM 3991 O O . THR D 2 88 ? 72.522 143.087 104.501 1.00 147.30 105 THR D O 1
ATOM 3995 N N . GLU D 2 89 ? 72.241 142.153 102.479 1.00 150.63 106 GLU D N 1
ATOM 3996 C CA . GLU D 2 89 ? 70.788 142.121 102.566 1.00 150.63 106 GLU D CA 1
ATOM 3997 C C . GLU D 2 89 ? 70.267 140.801 102.015 1.00 150.63 106 GLU D C 1
ATOM 3998 O O . GLU D 2 89 ? 70.980 140.056 101.336 1.00 150.63 106 GLU D O 1
ATOM 4004 N N . ALA D 2 90 ? 69.004 140.516 102.318 1.00 155.89 107 ALA D N 1
ATOM 4005 C CA . ALA D 2 90 ? 68.340 139.355 101.749 1.00 155.89 107 ALA D CA 1
ATOM 4006 C C . ALA D 2 90 ? 68.013 139.600 100.280 1.00 155.89 107 ALA D C 1
ATOM 4007 O O . ALA D 2 90 ? 67.794 140.735 99.849 1.00 155.89 107 ALA D O 1
ATOM 4009 N N . PHE D 2 91 ? 67.983 138.519 99.507 1.00 160.95 108 PHE D N 1
ATOM 4010 C CA . PHE D 2 91 ? 67.767 138.582 98.063 1.00 160.95 108 PHE D CA 1
ATOM 4011 C C . PHE D 2 91 ? 66.680 137.575 97.685 1.00 160.95 108 PHE D C 1
ATOM 4012 O O . PHE D 2 91 ? 66.953 136.399 97.437 1.00 160.95 108 PHE D O 1
ATOM 4020 N N . GLN D 2 92 ? 65.434 138.049 97.652 1.00 166.26 109 GLN D N 1
ATOM 4021 C CA . GLN D 2 92 ? 64.326 137.204 97.219 1.00 166.26 109 GLN D CA 1
ATOM 4022 C C . GLN D 2 92 ? 64.301 137.074 95.700 1.00 166.26 109 GLN D C 1
ATOM 4023 O O . GLN D 2 92 ? 63.774 136.097 95.154 1.00 166.26 109 GLN D O 1
ATOM 4029 N N . THR D 2 93 ? 64.858 138.063 95.001 1.00 173.49 110 THR D N 1
ATOM 4030 C CA . THR D 2 93 ? 64.833 138.070 93.544 1.00 173.49 110 THR D CA 1
ATOM 4031 C C . THR D 2 93 ? 65.582 136.869 92.980 1.00 173.49 110 THR D C 1
ATOM 4032 O O . THR D 2 93 ? 66.666 136.513 93.449 1.00 173.49 110 THR D O 1
ATOM 4036 N N . GLN D 2 94 ? 64.988 136.242 91.962 1.00 177.51 111 GLN D N 1
ATOM 4037 C CA . GLN D 2 94 ? 65.604 135.067 91.354 1.00 177.51 111 GLN D CA 1
ATOM 4038 C C . GLN D 2 94 ? 66.807 135.449 90.500 1.00 177.51 111 GLN D C 1
ATOM 4039 O O . GLN D 2 94 ? 67.799 134.713 90.451 1.00 177.51 111 GLN D O 1
ATOM 4045 N N . THR D 2 95 ? 66.737 136.590 89.819 1.00 178.41 112 THR D N 1
ATOM 4046 C CA . THR D 2 95 ? 67.821 137.040 88.952 1.00 178.41 112 THR D CA 1
ATOM 4047 C C . THR D 2 95 ? 69.086 137.342 89.749 1.00 178.41 112 THR D C 1
ATOM 4048 O O . THR D 2 95 ? 70.145 136.771 89.489 1.00 178.41 112 THR D O 1
ATOM 4052 N N . THR D 2 103 ? 74.950 134.968 91.307 1.00 129.62 120 THR D N 1
ATOM 4053 C CA . THR D 2 103 ? 76.316 134.503 91.099 1.00 129.62 120 THR D CA 1
ATOM 4054 C C . THR D 2 103 ? 77.307 135.371 91.867 1.00 129.62 120 THR D C 1
ATOM 4055 O O . THR D 2 103 ? 77.332 136.591 91.704 1.00 129.62 120 THR D O 1
ATOM 4059 N N . PHE D 2 104 ? 78.121 134.734 92.703 1.00 128.91 121 PHE D N 1
ATOM 4060 C CA . PHE D 2 104 ? 79.087 135.413 93.553 1.00 128.91 121 PHE D CA 1
ATOM 4061 C C . PHE D 2 104 ? 80.480 134.847 93.301 1.00 128.91 121 PHE D C 1
ATOM 4062 O O . PHE D 2 104 ? 80.643 133.713 92.845 1.00 128.91 121 PHE D O 1
ATOM 4070 N N . SER D 2 105 ? 81.493 135.656 93.609 1.00 124.78 122 SER D N 1
ATOM 4071 C CA . SER D 2 105 ? 82.880 135.274 93.381 1.00 124.78 122 SER D CA 1
ATOM 4072 C C . SER D 2 105 ? 83.753 135.895 94.464 1.00 124.78 122 SER D C 1
ATOM 4073 O O . SER D 2 105 ? 83.302 136.731 95.250 1.00 124.78 122 SER D O 1
ATOM 4076 N N . TYR D 2 106 ? 85.017 135.472 94.499 1.00 123.78 123 TYR D N 1
ATOM 4077 C CA . TYR D 2 106 ? 85.942 135.916 95.531 1.00 123.78 123 TYR D CA 1
ATOM 4078 C C . TYR D 2 106 ? 87.378 135.754 95.049 1.00 123.78 123 TYR D C 1
ATOM 4079 O O . TYR D 2 106 ? 87.724 134.759 94.408 1.00 123.78 123 TYR D O 1
ATOM 4088 N N . ILE D 2 107 ? 88.210 136.746 95.372 1.00 127.04 124 ILE D N 1
ATOM 4089 C CA . ILE D 2 107 ? 89.645 136.694 95.102 1.00 127.04 124 ILE D CA 1
ATOM 4090 C C . ILE D 2 107 ? 90.389 137.093 96.371 1.00 127.04 124 ILE D C 1
ATOM 4091 O O . ILE D 2 107 ? 90.619 138.283 96.617 1.00 127.04 124 ILE D O 1
ATOM 4096 N N . GLY D 2 108 ? 90.753 136.113 97.196 1.00 126.50 125 GLY D N 1
ATOM 4097 C CA . GLY D 2 108 ? 91.428 136.426 98.441 1.00 126.50 125 GLY D CA 1
ATOM 4098 C C . GLY D 2 108 ? 92.458 135.434 98.945 1.00 126.50 125 GLY D C 1
ATOM 4099 O O . GLY D 2 108 ? 92.795 135.458 100.132 1.00 126.50 125 GLY D O 1
ATOM 4100 N N . PHE D 2 109 ? 92.972 134.556 98.080 1.00 120.28 126 PHE D N 1
ATOM 4101 C CA . PHE D 2 109 ? 93.853 133.493 98.556 1.00 120.28 126 PHE D CA 1
ATOM 4102 C C . PHE D 2 109 ? 95.082 133.305 97.671 1.00 120.28 126 PHE D C 1
ATOM 4103 O O . PHE D 2 109 ? 94.940 133.062 96.459 1.00 120.28 126 PHE D O 1
ATOM 4111 N N . PRO D 2 110 ? 96.284 133.399 98.238 1.00 117.68 127 PRO D N 1
ATOM 4112 C CA . PRO D 2 110 ? 97.498 133.125 97.461 1.00 117.68 127 PRO D CA 1
ATOM 4113 C C . PRO D 2 110 ? 97.675 131.637 97.196 1.00 117.68 127 PRO D C 1
ATOM 4114 O O . PRO D 2 110 ? 97.118 130.787 97.895 1.00 117.68 127 PRO D O 1
ATOM 4118 N N . VAL D 2 111 ? 98.469 131.330 96.174 1.00 108.02 128 VAL D N 1
ATOM 4119 C CA . VAL D 2 111 ? 98.780 129.959 95.784 1.00 108.02 128 VAL D CA 1
ATOM 4120 C C . VAL D 2 111 ? 100.277 129.750 95.964 1.00 108.02 128 VAL D C 1
ATOM 4121 O O . VAL D 2 111 ? 101.084 130.582 95.531 1.00 108.02 128 VAL D O 1
ATOM 4125 N N . GLU D 2 112 ? 100.648 128.646 96.605 1.00 95.36 129 GLU D N 1
ATOM 4126 C CA . GLU D 2 112 ? 102.047 128.343 96.870 1.00 95.36 129 GLU D CA 1
ATOM 4127 C C . GLU D 2 112 ? 102.660 127.635 95.663 1.00 95.36 129 GLU D C 1
ATOM 4128 O O . GLU D 2 112 ? 102.077 127.577 94.578 1.00 95.36 129 GLU D O 1
ATOM 4134 N N . LEU D 2 113 ? 103.856 127.086 95.848 1.00 92.53 130 LEU D N 1
ATOM 4135 C CA . LEU D 2 113 ? 104.601 126.418 94.794 1.00 92.53 130 LEU D CA 1
ATOM 4136 C C . LEU D 2 113 ? 104.669 124.924 95.075 1.00 92.53 130 LEU D C 1
ATOM 4137 O O . LEU D 2 113 ? 105.064 124.493 96.163 1.00 92.53 130 LEU D O 1
ATOM 4142 N N . ASN D 2 114 ? 104.272 124.134 94.074 1.00 92.73 131 ASN D N 1
ATOM 4143 C CA . ASN D 2 114 ? 104.247 122.674 94.185 1.00 92.73 131 ASN D CA 1
ATOM 4144 C C . ASN D 2 114 ? 103.385 122.218 95.362 1.00 92.73 131 ASN D C 1
ATOM 4145 O O . ASN D 2 114 ? 103.872 121.581 96.298 1.00 92.73 131 ASN D O 1
ATOM 4150 N N . THR D 2 115 ? 102.094 122.546 95.321 1.00 90.99 132 THR D N 1
ATOM 4151 C CA . THR D 2 115 ? 101.155 122.172 96.375 1.00 90.99 132 THR D CA 1
ATOM 4152 C C . THR D 2 115 ? 99.825 121.775 95.754 1.00 90.99 132 THR D C 1
ATOM 4153 O O . THR D 2 115 ? 99.328 122.462 94.856 1.00 90.99 132 THR D O 1
ATOM 4157 N N . VAL D 2 116 ? 99.250 120.670 96.235 1.00 88.68 133 VAL D N 1
ATOM 4158 C CA . VAL D 2 116 ? 97.863 120.351 95.924 1.00 88.68 133 VAL D CA 1
ATOM 4159 C C . VAL D 2 116 ? 96.957 121.204 96.800 1.00 88.68 133 VAL D C 1
ATOM 4160 O O . VAL D 2 116 ? 97.394 121.759 97.818 1.00 88.68 133 VAL D O 1
ATOM 4164 N N . TYR D 2 117 ? 95.688 121.322 96.414 1.00 93.28 134 TYR D N 1
ATOM 4165 C CA . TYR D 2 117 ? 94.757 122.204 97.109 1.00 93.28 134 TYR D CA 1
ATOM 4166 C C . TYR D 2 117 ? 93.378 121.567 97.170 1.00 93.28 134 TYR D C 1
ATOM 4167 O O . TYR D 2 117 ? 92.865 121.087 96.153 1.00 93.28 134 TYR D O 1
ATOM 4176 N N . PHE D 2 118 ? 92.784 121.567 98.361 1.00 88.87 135 PHE D N 1
ATOM 4177 C CA . PHE D 2 118 ? 91.407 121.142 98.574 1.00 88.87 135 PHE D CA 1
ATOM 4178 C C . PHE D 2 118 ? 90.656 122.309 99.200 1.00 88.87 135 PHE D C 1
ATOM 4179 O O . PHE D 2 118 ? 91.028 122.781 100.280 1.00 88.87 135 PHE D O 1
ATOM 4187 N N . ILE D 2 119 ? 89.602 122.768 98.530 1.00 97.65 136 ILE D N 1
ATOM 4188 C CA . ILE D 2 119 ? 88.864 123.959 98.933 1.00 97.65 136 ILE D CA 1
ATOM 4189 C C . ILE D 2 119 ? 87.575 123.520 99.611 1.00 97.65 136 ILE D C 1
ATOM 4190 O O . ILE D 2 119 ? 86.831 122.693 99.071 1.00 97.65 136 ILE D O 1
ATOM 4195 N N . GLY D 2 120 ? 87.315 124.073 100.793 1.00 106.35 137 GLY D N 1
ATOM 4196 C CA . GLY D 2 120 ? 86.130 123.724 101.550 1.00 106.35 137 GLY D CA 1
ATOM 4197 C C . GLY D 2 120 ? 85.255 124.921 101.855 1.00 106.35 137 GLY D C 1
ATOM 4198 O O . GLY D 2 120 ? 85.753 125.971 102.271 1.00 106.35 137 GLY D O 1
ATOM 4199 N N . ALA D 2 121 ? 83.946 124.776 101.654 1.00 115.79 138 ALA D N 1
ATOM 4200 C CA . ALA D 2 121 ? 83.001 125.862 101.866 1.00 115.79 138 ALA D CA 1
ATOM 4201 C C . ALA D 2 121 ? 81.664 125.302 102.327 1.00 115.79 138 ALA D C 1
ATOM 4202 O O . ALA D 2 121 ? 81.152 124.343 101.740 1.00 115.79 138 ALA D O 1
ATOM 4204 N N . HIS D 2 122 ? 81.102 125.909 103.369 1.00 119.53 139 HIS D N 1
ATOM 4205 C CA . HIS D 2 122 ? 79.816 125.514 103.921 1.00 119.53 139 HIS D CA 1
ATOM 4206 C C . HIS D 2 122 ? 79.078 126.751 104.409 1.00 119.53 139 HIS D C 1
ATOM 4207 O O . HIS D 2 122 ? 79.681 127.678 104.955 1.00 119.53 139 HIS D O 1
ATOM 4214 N N . ASN D 2 123 ? 77.762 126.755 104.210 1.00 121.56 140 ASN D N 1
ATOM 4215 C CA . ASN D 2 123 ? 76.939 127.890 104.595 1.00 121.56 140 ASN D CA 1
ATOM 4216 C C . ASN D 2 123 ? 76.841 127.986 106.116 1.00 121.56 140 ASN D C 1
ATOM 4217 O O . ASN D 2 123 ? 77.127 127.036 106.851 1.00 121.56 140 ASN D O 1
ATOM 4222 N N . ILE D 2 124 ? 76.430 129.156 106.595 1.00 122.79 141 ILE D N 1
ATOM 4223 C CA . ILE D 2 124 ? 76.299 129.412 108.026 1.00 122.79 141 ILE D CA 1
ATOM 4224 C C . ILE D 2 124 ? 74.890 129.922 108.302 1.00 122.79 141 ILE D C 1
ATOM 4225 O O . ILE D 2 124 ? 74.441 130.875 107.649 1.00 122.79 141 ILE D O 1
ATOM 4230 N N . PRO D 2 125 ? 74.151 129.328 109.253 1.00 127.22 142 PRO D N 1
ATOM 4231 C CA . PRO D 2 125 ? 74.560 128.191 110.088 1.00 127.22 142 PRO D CA 1
ATOM 4232 C C . PRO D 2 125 ? 74.555 126.857 109.344 1.00 127.22 142 PRO D C 1
ATOM 4233 O O . PRO D 2 125 ? 74.005 126.760 108.247 1.00 127.22 142 PRO D O 1
ATOM 4237 N N . ASN D 2 126 ? 75.167 125.843 109.945 1.00 126.24 143 ASN D N 1
ATOM 4238 C CA . ASN D 2 126 ? 75.277 124.517 109.357 1.00 126.24 143 ASN D CA 1
ATOM 4239 C C . ASN D 2 126 ? 74.424 123.536 110.166 1.00 126.24 143 ASN D C 1
ATOM 4240 O O . ASN D 2 126 ? 73.741 123.914 111.121 1.00 126.24 143 ASN D O 1
ATOM 4245 N N . ALA D 2 127 ? 74.467 122.265 109.769 1.00 125.10 144 ALA D N 1
ATOM 4246 C CA . ALA D 2 127 ? 73.640 121.243 110.397 1.00 125.10 144 ALA D CA 1
ATOM 4247 C C . ALA D 2 127 ? 74.078 120.984 111.833 1.00 125.10 144 ALA D C 1
ATOM 4248 O O . ALA D 2 127 ? 75.256 121.113 112.177 1.00 125.10 144 ALA D O 1
ATOM 4250 N N . ASN D 2 128 ? 73.112 120.617 112.672 1.00 123.26 145 ASN D N 1
ATOM 4251 C CA . ASN D 2 128 ? 73.384 120.293 114.062 1.00 123.26 145 ASN D CA 1
ATOM 4252 C C . ASN D 2 128 ? 73.949 118.876 114.176 1.00 123.26 145 ASN D C 1
ATOM 4253 O O . ASN D 2 128 ? 74.199 118.191 113.180 1.00 123.26 145 ASN D O 1
ATOM 4258 N N . MET D 2 129 ? 74.157 118.437 115.416 1.00 122.39 146 MET D N 1
ATOM 4259 C CA . MET D 2 129 ? 74.623 117.079 115.648 1.00 122.39 146 MET D CA 1
ATOM 4260 C C . MET D 2 129 ? 73.510 116.079 115.358 1.00 122.39 146 MET D C 1
ATOM 4261 O O . MET D 2 129 ? 72.323 116.417 115.340 1.00 122.39 146 MET D O 1
ATOM 4266 N N . ASN D 2 130 ? 73.912 114.826 115.139 1.00 125.54 147 ASN D N 1
ATOM 4267 C CA . ASN D 2 130 ? 72.986 113.746 114.793 1.00 125.54 147 ASN D CA 1
ATOM 4268 C C . ASN D 2 130 ? 72.120 114.136 113.596 1.00 125.54 147 ASN D C 1
ATOM 4269 O O . ASN D 2 130 ? 70.899 113.960 113.591 1.00 125.54 147 ASN D O 1
ATOM 4274 N N . GLU D 2 131 ? 72.772 114.676 112.572 1.00 124.24 148 GLU D N 1
ATOM 4275 C CA . GLU D 2 131 ? 72.104 115.204 111.390 1.00 124.24 148 GLU D CA 1
ATOM 4276 C C . GLU D 2 131 ? 73.016 114.945 110.193 1.00 124.24 148 GLU D C 1
ATOM 4277 O O . GLU D 2 131 ? 74.161 114.509 110.351 1.00 124.24 148 GLU D O 1
ATOM 4283 N N . ASP D 2 132 ? 72.507 115.199 108.991 1.00 122.16 149 ASP D N 1
ATOM 4284 C CA . ASP D 2 132 ? 73.247 114.971 107.759 1.00 122.16 149 ASP D CA 1
ATOM 4285 C C . ASP D 2 132 ? 73.340 116.274 106.971 1.00 122.16 149 ASP D C 1
ATOM 4286 O O . ASP D 2 132 ? 72.871 117.330 107.408 1.00 122.16 149 ASP D O 1
ATOM 4291 N N . GLY D 2 133 ? 73.957 116.189 105.796 1.00 115.88 150 GLY D N 1
ATOM 4292 C CA . GLY D 2 133 ? 74.144 117.332 104.933 1.00 115.88 150 GLY D CA 1
ATOM 4293 C C . GLY D 2 133 ? 75.457 118.081 105.110 1.00 115.88 150 GLY D C 1
ATOM 4294 O O . GLY D 2 133 ? 75.458 119.281 105.399 1.00 115.88 150 GLY D O 1
ATOM 4295 N N . PRO D 2 134 ? 76.598 117.408 104.949 1.00 109.47 151 PRO D N 1
ATOM 4296 C CA . PRO D 2 134 ? 77.883 118.107 105.048 1.00 109.47 151 PRO D CA 1
ATOM 4297 C C . PRO D 2 134 ? 78.124 119.010 103.844 1.00 109.47 151 PRO D C 1
ATOM 4298 O O . PRO D 2 134 ? 77.279 119.173 102.963 1.00 109.47 151 PRO D O 1
ATOM 4302 N N . SER D 2 135 ? 79.316 119.599 103.824 1.00 110.34 152 SER D N 1
ATOM 4303 C CA . SER D 2 135 ? 79.765 120.395 102.694 1.00 110.34 152 SER D CA 1
ATOM 4304 C C . SER D 2 135 ? 80.470 119.517 101.661 1.00 110.34 152 SER D C 1
ATOM 4305 O O . SER D 2 135 ? 80.761 118.342 101.896 1.00 110.34 152 SER D O 1
ATOM 4308 N N . MET D 2 136 ? 80.761 120.113 100.510 1.00 112.63 153 MET D N 1
ATOM 4309 C CA . MET D 2 136 ? 81.466 119.440 99.431 1.00 112.63 153 MET D CA 1
ATOM 4310 C C . MET D 2 136 ? 82.901 119.947 99.336 1.00 112.63 153 MET D C 1
ATOM 4311 O O . MET D 2 136 ? 83.315 120.860 100.055 1.00 112.63 153 MET D O 1
ATOM 4316 N N . SER D 2 137 ? 83.662 119.334 98.430 1.00 110.50 154 SER D N 1
ATOM 4317 C CA . SER D 2 137 ? 85.046 119.714 98.196 1.00 110.50 154 SER D CA 1
ATOM 4318 C C . SER D 2 137 ? 85.387 119.506 96.728 1.00 110.50 154 SER D C 1
ATOM 4319 O O . SER D 2 137 ? 84.752 118.709 96.033 1.00 110.50 154 SER D O 1
ATOM 4322 N N . VAL D 2 138 ? 86.400 120.234 96.264 1.00 104.29 155 VAL D N 1
ATOM 4323 C CA . VAL D 2 138 ? 86.848 120.175 94.878 1.00 104.29 155 VAL D CA 1
ATOM 4324 C C . VAL D 2 138 ? 88.354 119.950 94.866 1.00 104.29 155 VAL D C 1
ATOM 4325 O O . VAL D 2 138 ? 89.077 120.385 95.770 1.00 104.29 155 VAL D O 1
ATOM 4329 N N . ASN D 2 139 ? 88.828 119.261 93.830 1.00 96.91 156 ASN D N 1
ATOM 4330 C CA . ASN D 2 139 ? 90.244 118.998 93.638 1.00 96.91 156 ASN D CA 1
ATOM 4331 C C . ASN D 2 139 ? 90.873 120.176 92.911 1.00 96.91 156 ASN D C 1
ATOM 4332 O O . ASN D 2 139 ? 90.183 120.946 92.237 1.00 96.91 156 ASN D O 1
ATOM 4337 N N . PHE D 2 140 ? 92.191 120.303 93.044 1.00 95.75 157 PHE D N 1
ATOM 4338 C CA . PHE D 2 140 ? 92.947 121.263 92.253 1.00 95.75 157 PHE D CA 1
ATOM 4339 C C . PHE D 2 140 ? 94.424 120.925 92.372 1.00 95.75 157 PHE D C 1
ATOM 4340 O O . PHE D 2 140 ? 94.922 120.637 93.464 1.00 95.75 157 PHE D O 1
ATOM 4348 N N . THR D 2 141 ? 95.116 120.965 91.239 1.00 91.93 158 THR D N 1
ATOM 4349 C CA . THR D 2 141 ? 96.541 120.677 91.174 1.00 91.93 158 THR D CA 1
ATOM 4350 C C . THR D 2 141 ? 97.278 121.926 90.714 1.00 91.93 158 THR D C 1
ATOM 4351 O O . THR D 2 141 ? 97.183 122.309 89.543 1.00 91.93 158 THR D O 1
ATOM 4355 N N . SER D 2 142 ? 98.006 122.557 91.631 1.00 98.31 159 SER D N 1
ATOM 4356 C CA . SER D 2 142 ? 98.779 123.729 91.265 1.00 98.31 159 SER D CA 1
ATOM 4357 C C . SER D 2 142 ? 100.136 123.307 90.707 1.00 98.31 159 SER D C 1
ATOM 4358 O O . SER D 2 142 ? 100.933 122.670 91.403 1.00 98.31 159 SER D O 1
ATOM 4361 N N . PRO D 2 143 ? 100.419 123.640 89.450 1.00 101.78 160 PRO D N 1
ATOM 4362 C CA . PRO D 2 143 ? 101.719 123.284 88.874 1.00 101.78 160 PRO D CA 1
ATOM 4363 C C . PRO D 2 143 ? 102.842 124.041 89.564 1.00 101.78 160 PRO D C 1
ATOM 4364 O O . PRO D 2 143 ? 102.643 125.129 90.109 1.00 101.78 160 PRO D O 1
ATOM 4368 N N . GLY D 2 144 ? 104.032 123.453 89.538 1.00 102.13 161 GLY D N 1
ATOM 4369 C CA . GLY D 2 144 ? 105.202 124.095 90.090 1.00 102.13 161 GLY D CA 1
ATOM 4370 C C . GLY D 2 144 ? 105.790 125.086 89.109 1.00 102.13 161 GLY D C 1
ATOM 4371 O O . GLY D 2 144 ? 105.158 125.504 88.137 1.00 102.13 161 GLY D O 1
ATOM 4372 N N . CYS D 2 145 ? 107.041 125.458 89.367 1.00 101.18 162 CYS D N 1
ATOM 4373 C CA . CYS D 2 145 ? 107.722 126.420 88.518 1.00 101.18 162 CYS D CA 1
ATOM 4374 C C . CYS D 2 145 ? 108.529 125.767 87.406 1.00 101.18 162 CYS D C 1
ATOM 4375 O O . CYS D 2 145 ? 109.485 126.376 86.915 1.00 101.18 162 CYS D O 1
ATOM 4378 N N . LEU D 2 146 ? 108.165 124.553 86.995 1.00 96.43 163 LEU D N 1
ATOM 4379 C CA . LEU D 2 146 ? 108.824 123.845 85.909 1.00 96.43 163 LEU D CA 1
ATOM 4380 C C . LEU D 2 146 ? 108.195 124.140 84.546 1.00 96.43 163 LEU D C 1
ATOM 4381 O O . LEU D 2 146 ? 108.580 123.520 83.548 1.00 96.43 163 LEU D O 1
ATOM 4386 N N . ASP D 2 147 ? 107.239 125.062 84.483 1.00 102.53 164 ASP D N 1
ATOM 4387 C CA . ASP D 2 147 ? 106.592 125.441 83.236 1.00 102.53 164 ASP D CA 1
ATOM 4388 C C . ASP D 2 147 ? 106.949 126.880 82.884 1.00 102.53 164 ASP D C 1
ATOM 4389 O O . ASP D 2 147 ? 107.157 127.718 83.765 1.00 102.53 164 ASP D O 1
ATOM 4394 N N . HIS D 2 148 ? 107.022 127.155 81.578 1.00 97.68 165 HIS D N 1
ATOM 4395 C CA . HIS D 2 148 ? 107.531 128.437 81.099 1.00 97.68 165 HIS D CA 1
ATOM 4396 C C . HIS D 2 148 ? 106.703 129.624 81.576 1.00 97.68 165 HIS D C 1
ATOM 4397 O O . HIS D 2 148 ? 107.258 130.714 81.746 1.00 97.68 165 HIS D O 1
ATOM 4404 N N . ILE D 2 149 ? 105.398 129.447 81.788 1.00 100.12 166 ILE D N 1
ATOM 4405 C CA . ILE D 2 149 ? 104.584 130.537 82.318 1.00 100.12 166 ILE D CA 1
ATOM 4406 C C . ILE D 2 149 ? 105.028 130.897 83.730 1.00 100.12 166 ILE D C 1
ATOM 4407 O O . ILE D 2 149 ? 105.162 132.078 84.074 1.00 100.12 166 ILE D O 1
ATOM 4412 N N . MET D 2 150 ? 105.271 129.890 84.565 1.00 101.84 167 MET D N 1
ATOM 4413 C CA . MET D 2 150 ? 105.676 130.073 85.957 1.00 101.84 167 MET D CA 1
ATOM 4414 C C . MET D 2 150 ? 107.168 129.816 86.138 1.00 101.84 167 MET D C 1
ATOM 4415 O O . MET D 2 150 ? 107.607 129.256 87.144 1.00 101.84 167 MET D O 1
ATOM 4420 N N . LYS D 2 151 ? 107.969 130.238 85.164 1.00 99.63 168 LYS D N 1
ATOM 4421 C CA . LYS D 2 151 ? 109.382 129.894 85.065 1.00 99.63 168 LYS D CA 1
ATOM 4422 C C . LYS D 2 151 ? 110.300 130.970 85.637 1.00 99.63 168 LYS D C 1
ATOM 4423 O O . LYS D 2 151 ? 111.445 130.666 85.985 1.00 99.63 168 LYS D O 1
ATOM 4429 N N . TYR D 2 152 ? 109.814 132.200 85.791 1.00 97.10 169 TYR D N 1
ATOM 4430 C CA . TYR D 2 152 ? 110.620 133.309 86.286 1.00 97.10 169 TYR D CA 1
ATOM 4431 C C . TYR D 2 152 ? 110.361 133.621 87.755 1.00 97.10 169 TYR D C 1
ATOM 4432 O O . TYR D 2 152 ? 110.785 134.678 88.236 1.00 97.10 169 TYR D O 1
ATOM 4441 N N . LYS D 2 153 ? 109.676 132.736 88.476 1.00 104.29 170 LYS D N 1
ATOM 4442 C CA . LYS D 2 153 ? 109.325 133.001 89.864 1.00 104.29 170 LYS D CA 1
ATOM 4443 C C . LYS D 2 153 ? 110.576 133.147 90.730 1.00 104.29 170 LYS D C 1
ATOM 4444 O O . LYS D 2 153 ? 111.632 132.575 90.452 1.00 104.29 170 LYS D O 1
ATOM 4450 N N . LYS D 2 154 ? 110.427 133.927 91.805 1.00 105.80 171 LYS D N 1
ATOM 4451 C CA . LYS D 2 154 ? 111.566 134.398 92.588 1.00 105.80 171 LYS D CA 1
ATOM 4452 C C . LYS D 2 154 ? 112.385 133.248 93.165 1.00 105.80 171 LYS D C 1
ATOM 4453 O O . LYS D 2 154 ? 113.613 133.335 93.270 1.00 105.80 171 LYS D O 1
ATOM 4459 N N . LYS D 2 155 ? 111.718 132.163 93.564 1.00 107.15 172 LYS D N 1
ATOM 4460 C CA . LYS D 2 155 ? 112.419 131.114 94.298 1.00 107.15 172 LYS D CA 1
ATOM 4461 C C . LYS D 2 155 ? 113.361 130.315 93.405 1.00 107.15 172 LYS D C 1
ATOM 4462 O O . LYS D 2 155 ? 114.565 130.249 93.680 1.00 107.15 172 LYS D O 1
ATOM 4468 N N . CYS D 2 156 ? 112.845 129.705 92.336 1.00 106.44 173 CYS D N 1
ATOM 4469 C CA . CYS D 2 156 ? 113.643 128.733 91.594 1.00 106.44 173 CYS D CA 1
ATOM 4470 C C . CYS D 2 156 ? 114.395 129.383 90.438 1.00 106.44 173 CYS D C 1
ATOM 4471 O O . CYS D 2 156 ? 115.141 128.707 89.718 1.00 106.44 173 CYS D O 1
ATOM 4474 N N . VAL D 2 157 ? 114.204 130.687 90.226 1.00 104.85 174 VAL D N 1
ATOM 4475 C CA . VAL D 2 157 ? 115.023 131.383 89.236 1.00 104.85 174 VAL D CA 1
ATOM 4476 C C . VAL D 2 157 ? 116.486 131.353 89.660 1.00 104.85 174 VAL D C 1
ATOM 4477 O O . VAL D 2 157 ? 117.393 131.259 88.824 1.00 104.85 174 VAL D O 1
ATOM 4481 N N . LYS D 2 158 ? 116.735 131.426 90.970 1.00 104.81 175 LYS D N 1
ATOM 4482 C CA . LYS D 2 158 ? 118.082 131.228 91.488 1.00 104.81 175 LYS D CA 1
ATOM 4483 C C . LYS D 2 158 ? 118.502 129.767 91.377 1.00 104.81 175 LYS D C 1
ATOM 4484 O O . LYS D 2 158 ? 119.695 129.462 91.270 1.00 104.81 175 LYS D O 1
ATOM 4490 N N . ALA D 2 159 ? 117.536 128.850 91.405 1.00 96.93 176 ALA D N 1
ATOM 4491 C CA . ALA D 2 159 ? 117.816 127.422 91.471 1.00 96.93 176 ALA D CA 1
ATOM 4492 C C . ALA D 2 159 ? 118.203 126.816 90.127 1.00 96.93 176 ALA D C 1
ATOM 4493 O O . ALA D 2 159 ? 118.449 125.607 90.062 1.00 96.93 176 ALA D O 1
ATOM 4495 N N . GLY D 2 160 ? 118.255 127.607 89.061 1.00 97.30 177 GLY D N 1
ATOM 4496 C CA . GLY D 2 160 ? 118.750 127.131 87.780 1.00 97.30 177 GLY D CA 1
ATOM 4497 C C . GLY D 2 160 ? 117.752 127.160 86.641 1.00 97.30 177 GLY D C 1
ATOM 4498 O O . GLY D 2 160 ? 118.004 126.517 85.612 1.00 97.30 177 GLY D O 1
ATOM 4499 N N . SER D 2 161 ? 116.621 127.857 86.765 1.00 99.50 178 SER D N 1
ATOM 4500 C CA . SER D 2 161 ? 115.700 127.957 85.638 1.00 99.50 178 SER D CA 1
ATOM 4501 C C . SER D 2 161 ? 116.325 128.708 84.470 1.00 99.50 178 SER D C 1
ATOM 4502 O O . SER D 2 161 ? 116.171 128.299 83.314 1.00 99.50 178 SER D O 1
ATOM 4505 N N . LEU D 2 162 ? 117.028 129.804 84.750 1.00 96.85 179 LEU D N 1
ATOM 4506 C CA . LEU D 2 162 ? 117.618 130.651 83.724 1.00 96.85 179 LEU D CA 1
ATOM 4507 C C . LEU D 2 162 ? 118.807 130.016 83.016 1.00 96.85 179 LEU D C 1
ATOM 4508 O O . LEU D 2 162 ? 118.970 130.224 81.809 1.00 96.85 179 LEU D O 1
ATOM 4513 N N . TRP D 2 163 ? 119.634 129.256 83.730 1.00 88.02 180 TRP D N 1
ATOM 4514 C CA . TRP D 2 163 ? 120.913 128.821 83.184 1.00 88.02 180 TRP D CA 1
ATOM 4515 C C . TRP D 2 163 ? 120.712 127.859 82.019 1.00 88.02 180 TRP D C 1
ATOM 4516 O O . TRP D 2 163 ? 119.895 126.937 82.084 1.00 88.02 180 TRP D O 1
ATOM 4527 N N . ASP D 2 164 ? 121.467 128.086 80.945 1.00 89.77 181 ASP D N 1
ATOM 4528 C CA . ASP D 2 164 ? 121.492 127.194 79.790 1.00 89.77 181 ASP D CA 1
ATOM 4529 C C . ASP D 2 164 ? 122.858 126.524 79.738 1.00 89.77 181 ASP D C 1
ATOM 4530 O O . ASP D 2 164 ? 123.828 127.129 79.255 1.00 89.77 181 ASP D O 1
ATOM 4535 N N . PRO D 2 165 ? 122.992 125.294 80.240 1.00 87.03 182 PRO D N 1
ATOM 4536 C CA . PRO D 2 165 ? 124.313 124.657 80.297 1.00 87.03 182 PRO D CA 1
ATOM 4537 C C . PRO D 2 165 ? 125.017 124.560 78.960 1.00 87.03 182 PRO D C 1
ATOM 4538 O O . PRO D 2 165 ? 126.244 124.708 78.911 1.00 87.03 182 PRO D O 1
ATOM 4542 N N . ASN D 2 166 ? 124.277 124.327 77.875 1.00 88.58 183 ASN D N 1
ATOM 4543 C CA . ASN D 2 166 ? 124.869 123.952 76.592 1.00 88.58 183 ASN D CA 1
ATOM 4544 C C . ASN D 2 166 ? 125.823 122.778 76.793 1.00 88.58 183 ASN D C 1
ATOM 4545 O O . ASN D 2 166 ? 126.948 122.759 76.288 1.00 88.58 183 ASN D O 1
ATOM 4550 N N . ILE D 2 167 ? 125.369 121.795 77.574 1.00 86.42 184 ILE D N 1
ATOM 4551 C CA . ILE D 2 167 ? 126.224 120.678 77.954 1.00 86.42 184 ILE D CA 1
ATOM 4552 C C . ILE D 2 167 ? 126.565 119.852 76.723 1.00 86.42 184 ILE D C 1
ATOM 4553 O O . ILE D 2 167 ? 125.691 119.491 75.928 1.00 86.42 184 ILE D O 1
ATOM 4558 N N . THR D 2 168 ? 127.856 119.580 76.546 1.00 88.72 185 THR D N 1
ATOM 4559 C CA . THR D 2 168 ? 128.367 118.830 75.402 1.00 88.72 185 THR D CA 1
ATOM 4560 C C . THR D 2 168 ? 129.367 117.811 75.935 1.00 88.72 185 THR D C 1
ATOM 4561 O O . THR D 2 168 ? 130.391 118.182 76.517 1.00 88.72 185 THR D O 1
ATOM 4565 N N . ALA D 2 169 ? 129.066 116.532 75.740 1.00 89.47 186 ALA D N 1
ATOM 4566 C CA . ALA D 2 169 ? 129.884 115.444 76.251 1.00 89.47 186 ALA D CA 1
ATOM 4567 C C . ALA D 2 169 ? 130.664 114.823 75.104 1.00 89.47 186 ALA D C 1
ATOM 4568 O O . ALA D 2 169 ? 130.082 114.457 74.078 1.00 89.47 186 ALA D O 1
ATOM 4570 N N . CYS D 2 170 ? 131.975 114.711 75.283 1.00 97.86 187 CYS D N 1
ATOM 4571 C CA . CYS D 2 170 ? 132.870 114.121 74.299 1.00 97.86 187 CYS D CA 1
ATOM 4572 C C . CYS D 2 170 ? 133.649 112.992 74.958 1.00 97.86 187 CYS D C 1
ATOM 4573 O O . CYS D 2 170 ? 134.050 113.108 76.119 1.00 97.86 187 CYS D O 1
ATOM 4576 N N . LYS D 2 171 ? 133.786 111.877 74.246 1.00 99.20 188 LYS D N 1
ATOM 4577 C CA . LYS D 2 171 ? 134.520 110.714 74.732 1.00 99.20 188 LYS D CA 1
ATOM 4578 C C . LYS D 2 171 ? 135.902 110.600 74.092 1.00 99.20 188 LYS D C 1
ATOM 4579 O O . LYS D 2 171 ? 135.999 110.358 72.884 1.00 99.20 188 LYS D O 1
ATOM 4585 N N . LYS D 2 172 ? 136.979 110.775 74.869 1.00 98.33 189 LYS D N 1
ATOM 4586 C CA . LYS D 2 172 ? 138.312 110.532 74.319 1.00 98.33 189 LYS D CA 1
ATOM 4587 C C . LYS D 2 172 ? 138.522 109.055 74.009 1.00 98.33 189 LYS D C 1
ATOM 4588 O O . LYS D 2 172 ? 138.937 108.696 72.901 1.00 98.33 189 LYS D O 1
ATOM 4594 N N . ASN D 2 173 ? 138.243 108.186 74.974 1.00 97.71 190 ASN D N 1
ATOM 4595 C CA . ASN D 2 173 ? 138.466 106.756 74.813 1.00 97.71 190 ASN D CA 1
ATOM 4596 C C . ASN D 2 173 ? 137.498 106.012 75.725 1.00 97.71 190 ASN D C 1
ATOM 4597 O O . ASN D 2 173 ? 136.623 106.615 76.355 1.00 97.71 190 ASN D O 1
ATOM 4602 N N . GLU D 2 174 ? 137.682 104.693 75.819 1.00 99.48 191 GLU D N 1
ATOM 4603 C CA . GLU D 2 174 ? 136.725 103.846 76.525 1.00 99.48 191 GLU D CA 1
ATOM 4604 C C . GLU D 2 174 ? 136.660 104.177 78.011 1.00 99.48 191 GLU D C 1
ATOM 4605 O O . GLU D 2 174 ? 135.575 104.174 78.605 1.00 99.48 191 GLU D O 1
ATOM 4611 N N . GLU D 2 175 ? 137.803 104.466 78.631 1.00 101.67 192 GLU D N 1
ATOM 4612 C CA . GLU D 2 175 ? 137.858 104.617 80.080 1.00 101.67 192 GLU D CA 1
ATOM 4613 C C . GLU D 2 175 ? 137.431 105.993 80.570 1.00 101.67 192 GLU D C 1
ATOM 4614 O O . GLU D 2 175 ? 136.943 106.106 81.700 1.00 101.67 192 GLU D O 1
ATOM 4620 N N . THR D 2 176 ? 137.595 107.036 79.764 1.00 98.72 193 THR D N 1
ATOM 4621 C CA . THR D 2 176 ? 137.362 108.399 80.215 1.00 98.72 193 THR D CA 1
ATOM 4622 C C . THR D 2 176 ? 136.407 109.128 79.282 1.00 98.72 193 THR D C 1
ATOM 4623 O O . THR D 2 176 ? 136.372 108.874 78.075 1.00 98.72 193 THR D O 1
ATOM 4627 N N . VAL D 2 177 ? 135.635 110.045 79.859 1.00 97.87 194 VAL D N 1
ATOM 4628 C CA . VAL D 2 177 ? 134.764 110.943 79.111 1.00 97.87 194 VAL D CA 1
ATOM 4629 C C . VAL D 2 177 ? 134.949 112.348 79.667 1.00 97.87 194 VAL D C 1
ATOM 4630 O O . VAL D 2 177 ? 134.885 112.548 80.885 1.00 97.87 194 VAL D O 1
ATOM 4634 N N . GLU D 2 178 ? 135.184 113.319 78.785 1.00 99.32 195 GLU D N 1
ATOM 4635 C CA . GLU D 2 178 ? 135.353 114.709 79.194 1.00 99.32 195 GLU D CA 1
ATOM 4636 C C . GLU D 2 178 ? 134.036 115.453 78.983 1.00 99.32 195 GLU D C 1
ATOM 4637 O O . GLU D 2 178 ? 133.372 115.276 77.955 1.00 99.32 195 GLU D O 1
ATOM 4643 N N . VAL D 2 179 ? 133.646 116.256 79.968 1.00 100.37 196 VAL D N 1
ATOM 4644 C CA . VAL D 2 179 ? 132.377 116.974 79.947 1.00 100.37 196 VAL D CA 1
ATOM 4645 C C . VAL D 2 179 ? 132.658 118.461 79.792 1.00 100.37 196 VAL D C 1
ATOM 4646 O O . VAL D 2 179 ? 133.431 119.041 80.566 1.00 100.37 196 VAL D O 1
ATOM 4650 N N . ASN D 2 180 ? 132.040 119.069 78.781 1.00 98.43 197 ASN D N 1
ATOM 4651 C CA . ASN D 2 180 ? 132.188 120.484 78.477 1.00 98.43 197 ASN D CA 1
ATOM 4652 C C . ASN D 2 180 ? 130.880 121.189 78.798 1.00 98.43 197 ASN D C 1
ATOM 4653 O O . ASN D 2 180 ? 129.825 120.787 78.300 1.00 98.43 197 ASN D O 1
ATOM 4658 N N . PHE D 2 181 ? 130.943 122.228 79.632 1.00 92.25 198 PHE D N 1
ATOM 4659 C CA . PHE D 2 181 ? 129.748 122.976 79.992 1.00 92.25 198 PHE D CA 1
ATOM 4660 C C . PHE D 2 181 ? 130.139 124.330 80.562 1.00 92.25 198 PHE D C 1
ATOM 4661 O O . PHE D 2 181 ? 131.218 124.496 81.136 1.00 92.25 198 PHE D O 1
ATOM 4669 N N . THR D 2 182 ? 129.234 125.293 80.399 1.00 95.75 199 THR D N 1
ATOM 4670 C CA . THR D 2 182 ? 129.431 126.640 80.918 1.00 95.75 199 THR D CA 1
ATOM 4671 C C . THR D 2 182 ? 129.330 126.663 82.440 1.00 95.75 199 THR D C 1
ATOM 4672 O O . THR D 2 182 ? 128.424 126.060 83.024 1.00 95.75 199 THR D O 1
ATOM 4676 N N . THR D 2 183 ? 130.254 127.377 83.078 1.00 90.18 200 THR D N 1
ATOM 4677 C CA . THR D 2 183 ? 130.252 127.543 84.521 1.00 90.18 200 THR D CA 1
ATOM 4678 C C . THR D 2 183 ? 129.365 128.739 84.881 1.00 90.18 200 THR D C 1
ATOM 4679 O O . THR D 2 183 ? 128.977 129.534 84.022 1.00 90.18 200 THR D O 1
ATOM 4683 N N . THR D 2 184 ? 129.033 128.870 86.160 1.00 87.32 201 THR D N 1
ATOM 4684 C CA . THR D 2 184 ? 128.189 129.949 86.649 1.00 87.32 201 THR D CA 1
ATOM 4685 C C . THR D 2 184 ? 128.789 130.457 87.951 1.00 87.32 201 THR D C 1
ATOM 4686 O O . THR D 2 184 ? 129.434 129.693 88.680 1.00 87.32 201 THR D O 1
ATOM 4690 N N . PRO D 2 185 ? 128.626 131.748 88.261 1.00 88.01 202 PRO D N 1
ATOM 4691 C CA . PRO D 2 185 ? 129.115 132.229 89.565 1.00 88.01 202 PRO D CA 1
ATOM 4692 C C . PRO D 2 185 ? 128.339 131.651 90.734 1.00 88.01 202 PRO D C 1
ATOM 4693 O O . PRO D 2 185 ? 128.817 131.688 91.874 1.00 88.01 202 PRO D O 1
ATOM 4697 N N . LEU D 2 186 ? 127.145 131.115 90.474 1.00 84.85 203 LEU D N 1
ATOM 4698 C CA . LEU D 2 186 ? 126.319 130.573 91.546 1.00 84.85 203 LEU D CA 1
ATOM 4699 C C . LEU D 2 186 ? 126.965 129.362 92.207 1.00 84.85 203 LEU D C 1
ATOM 4700 O O . LEU D 2 186 ? 126.940 129.241 93.437 1.00 84.85 203 LEU D O 1
ATOM 4705 N N . GLY D 2 187 ? 127.546 128.458 91.418 1.00 84.75 204 GLY D N 1
ATOM 4706 C CA . GLY D 2 187 ? 128.063 127.217 91.946 1.00 84.75 204 GLY D CA 1
ATOM 4707 C C . GLY D 2 187 ? 129.565 127.108 91.773 1.00 84.75 204 GLY D C 1
ATOM 4708 O O . GLY D 2 187 ? 130.167 127.739 90.905 1.00 84.75 204 GLY D O 1
ATOM 4709 N N . ASN D 2 188 ? 130.166 126.287 92.638 1.00 87.47 205 ASN D N 1
ATOM 4710 C CA . ASN D 2 188 ? 131.589 125.990 92.581 1.00 87.47 205 ASN D CA 1
ATOM 4711 C C . ASN D 2 188 ? 131.905 124.503 92.567 1.00 87.47 205 ASN D C 1
ATOM 4712 O O . ASN D 2 188 ? 132.968 124.125 92.065 1.00 87.47 205 ASN D O 1
ATOM 4717 N N . ARG D 2 189 ? 131.022 123.658 93.095 1.00 88.76 206 ARG D N 1
ATOM 4718 C CA . ARG D 2 189 ? 131.228 122.221 93.164 1.00 88.76 206 ARG D CA 1
ATOM 4719 C C . ARG D 2 189 ? 130.084 121.514 92.451 1.00 88.76 206 ARG D C 1
ATOM 4720 O O . ARG D 2 189 ? 128.909 121.804 92.694 1.00 88.76 206 ARG D O 1
ATOM 4728 N N . TYR D 2 190 ? 130.434 120.576 91.571 1.00 88.38 207 TYR D N 1
ATOM 4729 C CA . TYR D 2 190 ? 129.461 119.957 90.673 1.00 88.38 207 TYR D CA 1
ATOM 4730 C C . TYR D 2 190 ? 129.588 118.442 90.747 1.00 88.38 207 TYR D C 1
ATOM 4731 O O . TYR D 2 190 ? 130.702 117.909 90.750 1.00 88.38 207 TYR D O 1
ATOM 4740 N N . MET D 2 191 ? 128.450 117.755 90.796 1.00 87.03 208 MET D N 1
ATOM 4741 C CA . MET D 2 191 ? 128.431 116.301 90.707 1.00 87.03 208 MET D CA 1
ATOM 4742 C C . MET D 2 191 ? 127.786 115.877 89.390 1.00 87.03 208 MET D C 1
ATOM 4743 O O . MET D 2 191 ? 127.034 116.641 88.781 1.00 87.03 208 MET D O 1
ATOM 4748 N N . ALA D 2 192 ? 128.089 114.661 88.937 1.00 85.36 209 ALA D N 1
ATOM 4749 C CA . ALA D 2 192 ? 127.644 114.202 87.626 1.00 85.36 209 ALA D CA 1
ATOM 4750 C C . ALA D 2 192 ? 126.989 112.829 87.714 1.00 85.36 209 ALA D C 1
ATOM 4751 O O . ALA D 2 192 ? 127.266 112.047 88.627 1.00 85.36 209 ALA D O 1
ATOM 4753 N N . LEU D 2 193 ? 126.094 112.559 86.761 1.00 82.44 210 LEU D N 1
ATOM 4754 C CA . LEU D 2 193 ? 125.504 111.240 86.578 1.00 82.44 210 LEU D CA 1
ATOM 4755 C C . LEU D 2 193 ?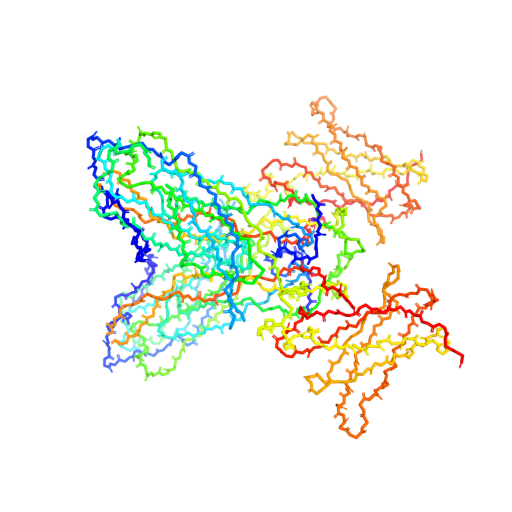 125.659 110.839 85.120 1.00 82.44 210 LEU D C 1
ATOM 4756 O O . LEU D 2 193 ? 125.414 111.649 84.223 1.00 82.44 210 LEU D O 1
ATOM 4761 N N . ILE D 2 194 ? 126.063 109.595 84.884 1.00 86.35 211 ILE D N 1
ATOM 4762 C CA . ILE D 2 194 ? 126.057 109.007 83.548 1.00 86.35 211 ILE D CA 1
ATOM 4763 C C . ILE D 2 194 ? 125.234 107.728 83.644 1.00 86.35 211 ILE D C 1
ATOM 4764 O O . ILE D 2 194 ? 125.691 106.727 84.207 1.00 86.35 211 ILE D O 1
ATOM 4769 N N . GLN D 2 195 ? 124.023 107.756 83.094 1.00 83.69 212 GLN D N 1
ATOM 4770 C CA . GLN D 2 195 ? 123.052 106.681 83.252 1.00 83.69 212 GLN D CA 1
ATOM 4771 C C . GLN D 2 195 ? 122.474 106.316 81.891 1.00 83.69 212 GLN D C 1
ATOM 4772 O O . GLN D 2 195 ? 121.707 107.091 81.309 1.00 83.69 212 GLN D O 1
ATOM 4778 N N . HIS D 2 196 ? 122.851 105.140 81.385 1.00 87.26 213 HIS D N 1
ATOM 4779 C CA . HIS D 2 196 ? 122.287 104.603 80.153 1.00 87.26 213 HIS D CA 1
ATOM 4780 C C . HIS D 2 196 ? 121.473 103.356 80.469 1.00 87.26 213 HIS D C 1
ATOM 4781 O O . HIS D 2 196 ? 120.287 103.273 80.132 1.00 87.26 213 HIS D O 1
ATOM 4788 N N . SER D 2 197 ? 122.108 102.382 81.120 1.00 85.53 214 SER D N 1
ATOM 4789 C CA . SER D 2 197 ? 121.432 101.213 81.670 1.00 85.53 214 SER D CA 1
ATOM 4790 C C . SER D 2 197 ? 121.651 101.093 83.172 1.00 85.53 214 SER D C 1
ATOM 4791 O O . SER D 2 197 ? 120.704 100.852 83.925 1.00 85.53 214 SER D O 1
ATOM 4794 N N . THR D 2 198 ? 122.894 101.257 83.617 1.00 88.23 215 THR D N 1
ATOM 4795 C CA . THR D 2 198 ? 123.258 101.337 85.023 1.00 88.23 215 THR D CA 1
ATOM 4796 C C . THR D 2 198 ? 124.209 102.515 85.209 1.00 88.23 215 THR D C 1
ATOM 4797 O O . THR D 2 198 ? 124.436 103.308 84.290 1.00 88.23 215 THR D O 1
ATOM 4801 N N . ILE D 2 199 ? 124.769 102.633 86.411 1.00 85.79 216 ILE D N 1
ATOM 4802 C CA . ILE D 2 199 ? 125.726 103.699 86.684 1.00 85.79 216 ILE D CA 1
ATOM 4803 C C . ILE D 2 199 ? 127.111 103.247 86.240 1.00 85.79 216 ILE D C 1
ATOM 4804 O O . ILE D 2 199 ? 127.651 102.258 86.750 1.00 85.79 216 ILE D O 1
ATOM 4809 N N . ILE D 2 200 ? 127.694 103.974 85.288 1.00 87.70 217 ILE D N 1
ATOM 4810 C CA . ILE D 2 200 ? 129.005 103.632 84.751 1.00 87.70 217 ILE D CA 1
ATOM 4811 C C . ILE D 2 200 ? 129.987 104.758 85.041 1.00 87.70 217 ILE D C 1
ATOM 4812 O O . ILE D 2 200 ? 131.205 104.581 84.921 1.00 87.70 217 ILE D O 1
ATOM 4817 N N . GLY D 2 201 ? 129.469 105.922 85.428 1.00 86.67 218 GLY D N 1
ATOM 4818 C CA . GLY D 2 201 ? 130.313 107.067 85.713 1.00 86.67 218 GLY D CA 1
ATOM 4819 C C . GLY D 2 201 ? 129.931 107.790 86.987 1.00 86.67 218 GLY D C 1
ATOM 4820 O O . GLY D 2 201 ? 128.744 107.982 87.268 1.00 86.67 218 GLY D O 1
ATOM 4821 N N . PHE D 2 202 ? 130.930 108.196 87.768 1.00 85.97 219 PHE D N 1
ATOM 4822 C CA . PHE D 2 202 ? 130.711 108.867 89.044 1.00 85.97 219 PHE D CA 1
ATOM 4823 C C . PHE D 2 202 ? 131.973 109.614 89.445 1.00 85.97 219 PHE D C 1
ATOM 4824 O O . PHE D 2 202 ? 133.029 108.998 89.625 1.00 85.97 219 PHE D O 1
ATOM 4832 N N . SER D 2 203 ? 131.864 110.933 89.584 1.00 86.80 220 SER D N 1
ATOM 4833 C CA . SER D 2 203 ? 132.954 111.762 90.076 1.00 86.80 220 SER D CA 1
ATOM 4834 C C . SER D 2 203 ? 132.399 113.060 90.643 1.00 86.80 220 SER D C 1
ATOM 4835 O O . SER D 2 203 ? 131.239 113.418 90.422 1.00 86.80 220 SER D O 1
ATOM 4838 N N . GLN D 2 204 ? 133.252 113.762 91.385 1.00 91.58 221 GLN D N 1
ATOM 4839 C CA . GLN D 2 204 ? 132.914 115.046 91.977 1.00 91.58 221 GLN D CA 1
ATOM 4840 C C . GLN D 2 204 ? 134.055 116.019 91.721 1.00 91.58 221 GLN D C 1
ATOM 4841 O O . GLN D 2 204 ? 135.222 115.704 91.968 1.00 91.58 221 GLN D O 1
ATOM 4847 N N . VAL D 2 205 ? 133.711 117.206 91.224 1.00 90.82 222 VAL D N 1
ATOM 4848 C CA . VAL D 2 205 ? 134.706 118.184 90.803 1.00 90.82 222 VAL D CA 1
ATOM 4849 C C . VAL D 2 205 ? 134.368 119.552 91.379 1.00 90.82 222 VAL D C 1
ATOM 4850 O O . VAL D 2 205 ? 133.211 119.855 91.684 1.00 90.82 222 VAL D O 1
ATOM 4854 N N . PHE D 2 206 ? 135.401 120.380 91.523 1.00 94.41 223 PHE D N 1
ATOM 4855 C CA . PHE D 2 206 ? 135.274 121.756 91.983 1.00 94.41 223 PHE D CA 1
ATOM 4856 C C . PHE D 2 206 ? 135.918 122.675 90.956 1.00 94.41 223 PHE D C 1
ATOM 4857 O O . PHE D 2 206 ? 137.079 122.477 90.585 1.00 94.41 223 PHE D O 1
ATOM 4865 N N . GLU D 2 207 ? 135.167 123.676 90.499 1.00 96.79 224 GLU D N 1
ATOM 4866 C CA . GLU D 2 207 ? 135.641 124.580 89.462 1.00 96.79 224 GLU D CA 1
ATOM 4867 C C . GLU D 2 207 ? 135.264 126.013 89.818 1.00 96.79 224 GLU D C 1
ATOM 4868 O O . GLU D 2 207 ? 134.088 126.291 90.112 1.00 96.79 224 GLU D O 1
ATOM 4874 N N . PRO D 2 208 ? 136.218 126.946 89.806 1.00 93.99 225 PRO D N 1
ATOM 4875 C CA . PRO D 2 208 ? 135.884 128.349 90.078 1.00 93.99 225 PRO D CA 1
ATOM 4876 C C . PRO D 2 208 ? 135.479 129.106 88.822 1.00 93.99 225 PRO D C 1
ATOM 4877 O O . PRO D 2 208 ? 136.173 129.047 87.802 1.00 93.99 225 PRO D O 1
ATOM 4881 N N . HIS D 2 209 ? 134.353 129.813 88.881 1.00 95.09 226 HIS D N 1
ATOM 4882 C CA . HIS D 2 209 ? 133.925 130.616 87.745 1.00 95.09 226 HIS D CA 1
ATOM 4883 C C . HIS D 2 209 ? 134.877 131.790 87.539 1.00 95.09 226 HIS D C 1
ATOM 4884 O O . HIS D 2 209 ? 135.308 132.446 88.490 1.00 95.09 226 HIS D O 1
ATOM 4891 N N . GLN D 2 210 ? 135.202 132.053 86.276 1.00 101.28 227 GLN D N 1
ATOM 4892 C CA . GLN D 2 210 ? 136.131 133.113 85.904 1.00 101.28 227 GLN D CA 1
ATOM 4893 C C . GLN D 2 210 ? 135.421 134.057 84.948 1.00 101.28 227 GLN D C 1
ATOM 4894 O O . GLN D 2 210 ? 134.837 133.609 83.958 1.00 101.28 227 GLN D O 1
ATOM 4900 N N . LYS D 2 211 ? 135.461 135.358 85.244 1.00 106.60 228 LYS D N 1
ATOM 4901 C CA . LYS D 2 211 ? 134.809 136.324 84.365 1.00 106.60 228 LYS D CA 1
ATOM 4902 C C . LYS D 2 211 ? 135.476 136.369 82.996 1.00 106.60 228 LYS D C 1
ATOM 4903 O O . LYS D 2 211 ? 134.795 136.483 81.970 1.00 106.60 228 LYS D O 1
ATOM 4909 N N . LYS D 2 212 ? 136.808 136.283 82.959 1.00 106.98 229 LYS D N 1
ATOM 4910 C CA . LYS D 2 212 ? 137.515 136.336 81.683 1.00 106.98 229 LYS D CA 1
ATOM 4911 C C . LYS D 2 212 ? 137.186 135.129 80.813 1.00 106.98 229 LYS D C 1
ATOM 4912 O O . LYS D 2 212 ? 136.951 135.270 79.607 1.00 106.98 229 LYS D O 1
ATOM 4918 N N . GLN D 2 213 ? 137.150 133.937 81.406 1.00 106.93 230 GLN D N 1
ATOM 4919 C CA . GLN D 2 213 ? 136.855 132.708 80.684 1.00 106.93 230 GLN D CA 1
ATOM 4920 C C . GLN D 2 213 ? 135.765 131.945 81.424 1.00 106.93 230 GLN D C 1
ATOM 4921 O O . GLN D 2 213 ? 135.955 131.533 82.572 1.00 106.93 230 GLN D O 1
ATOM 4927 N N . THR D 2 214 ? 134.636 131.728 80.755 1.00 105.39 231 THR D N 1
ATOM 4928 C CA . THR D 2 214 ? 133.442 131.212 81.420 1.00 105.39 231 THR D CA 1
ATOM 4929 C C . THR D 2 214 ? 133.084 129.836 80.864 1.00 105.39 231 THR D C 1
ATOM 4930 O O . THR D 2 214 ? 131.917 129.515 80.637 1.00 105.39 231 THR D O 1
ATOM 4934 N N . ARG D 2 215 ? 134.087 128.995 80.641 1.00 103.31 232 ARG D N 1
ATOM 4935 C CA . ARG D 2 215 ? 133.850 127.777 79.884 1.00 103.31 232 ARG D CA 1
ATOM 4936 C C . ARG D 2 215 ? 134.848 126.720 80.332 1.00 103.31 232 ARG D C 1
ATOM 4937 O O . ARG D 2 215 ? 136.005 126.730 79.900 1.00 103.31 232 ARG D O 1
ATOM 4945 N N . ALA D 2 216 ? 134.388 125.814 81.194 1.00 104.41 233 ALA D N 1
ATOM 4946 C CA . ALA D 2 216 ? 135.260 124.965 81.991 1.00 104.41 233 ALA D CA 1
ATOM 4947 C C . ALA D 2 216 ? 135.383 123.557 81.417 1.00 104.41 233 ALA D C 1
ATOM 4948 O O . ALA D 2 216 ? 134.704 123.178 80.459 1.00 104.41 233 ALA D O 1
ATOM 4950 N N . SER D 2 217 ? 136.269 122.778 82.041 1.00 101.78 234 SER D N 1
ATOM 4951 C CA . SER D 2 217 ? 136.588 121.409 81.633 1.00 101.78 234 SER D CA 1
ATOM 4952 C C . SER D 2 217 ? 136.498 120.490 82.849 1.00 101.78 234 SER D C 1
ATOM 4953 O O . SER D 2 217 ? 137.050 120.796 83.910 1.00 101.78 234 SER D O 1
ATOM 4956 N N . VAL D 2 218 ? 135.796 119.371 82.695 1.00 97.39 235 VAL D N 1
ATOM 4957 C CA . VAL D 2 218 ? 135.666 118.355 83.734 1.00 97.39 235 VAL D CA 1
ATOM 4958 C C . VAL D 2 218 ? 136.023 116.995 83.148 1.00 97.39 235 VAL D C 1
ATOM 4959 O O . VAL D 2 218 ? 135.607 116.662 82.032 1.00 97.39 235 VAL D O 1
ATOM 4963 N N . VAL D 2 219 ? 136.801 116.215 83.897 1.00 97.45 236 VAL D N 1
ATOM 4964 C CA . VAL D 2 219 ? 137.188 114.862 83.508 1.00 97.45 236 VAL D CA 1
ATOM 4965 C C . VAL D 2 219 ? 136.577 113.888 84.508 1.00 97.45 236 VAL D C 1
ATOM 4966 O O . VAL D 2 219 ? 136.777 114.025 85.722 1.00 97.45 236 VAL D O 1
ATOM 4970 N N . ILE D 2 220 ? 135.831 112.910 84.002 1.00 93.04 237 ILE D N 1
ATOM 4971 C CA . ILE D 2 220 ? 135.165 111.902 84.818 1.00 93.04 237 ILE D CA 1
ATOM 4972 C C . ILE D 2 220 ? 135.457 110.537 84.212 1.00 93.04 237 ILE D C 1
ATOM 4973 O O . ILE D 2 220 ? 135.077 110.287 83.067 1.00 93.04 237 ILE D O 1
ATOM 4978 N N . PRO D 2 221 ? 136.120 109.632 84.929 1.00 95.50 238 PRO D N 1
ATOM 4979 C CA . PRO D 2 221 ? 136.350 108.289 84.386 1.00 95.50 238 PRO D CA 1
ATOM 4980 C C . PRO D 2 221 ? 135.078 107.456 84.406 1.00 95.50 238 PRO D C 1
ATOM 4981 O O . PRO D 2 221 ? 134.195 107.643 85.247 1.00 95.50 238 PRO D O 1
ATOM 4985 N N . VAL D 2 222 ? 134.992 106.522 83.458 1.00 93.78 239 VAL D N 1
ATOM 4986 C CA . VAL D 2 222 ? 133.817 105.674 83.300 1.00 93.78 239 VAL D CA 1
ATOM 4987 C C . VAL D 2 222 ? 134.260 104.226 83.154 1.00 93.78 239 VAL D C 1
ATOM 4988 O O . VAL D 2 222 ? 135.407 103.938 82.797 1.00 93.78 239 VAL D O 1
ATOM 4992 N N . THR D 2 223 ? 133.338 103.308 83.438 1.00 92.70 240 THR D N 1
ATOM 4993 C CA . THR D 2 223 ? 133.577 101.876 83.300 1.00 92.70 240 THR D CA 1
ATOM 4994 C C . THR D 2 223 ? 132.631 101.320 82.241 1.00 92.70 240 THR D C 1
ATOM 4995 O O . THR D 2 223 ? 131.410 101.322 82.428 1.00 92.70 240 THR D O 1
ATOM 4999 N N . GLY D 2 224 ? 133.193 100.844 81.134 1.00 99.13 241 GLY D N 1
ATOM 5000 C CA . GLY D 2 224 ? 132.416 100.207 80.087 1.00 99.13 241 GLY D CA 1
ATOM 5001 C C . GLY D 2 224 ? 132.245 101.092 78.866 1.00 99.13 241 GLY D C 1
ATOM 5002 O O . GLY D 2 224 ? 132.775 102.203 78.769 1.00 99.13 241 GLY D O 1
ATOM 5003 N N . ASP D 2 225 ? 131.478 100.565 77.914 1.00 101.58 242 ASP D N 1
ATOM 5004 C CA . ASP D 2 225 ? 131.198 101.281 76.676 1.00 101.58 242 ASP D CA 1
ATOM 5005 C C . ASP D 2 225 ? 130.156 102.364 76.934 1.00 101.58 242 ASP D C 1
ATOM 5006 O O . ASP D 2 225 ? 129.011 102.061 77.285 1.00 101.58 242 ASP D O 1
ATOM 5011 N N . SER D 2 226 ? 130.550 103.623 76.761 1.00 100.05 243 SER D N 1
ATOM 5012 C CA . SER D 2 226 ? 129.684 104.753 77.069 1.00 100.05 243 SER D CA 1
ATOM 5013 C C . SER D 2 226 ? 129.023 105.364 75.839 1.00 100.05 243 SER D C 1
ATOM 5014 O O . SER D 2 226 ? 128.404 106.426 75.954 1.00 100.05 243 SER D O 1
ATOM 5017 N N . GLU D 2 227 ? 129.139 104.733 74.672 1.00 98.25 244 GLU D N 1
ATOM 5018 C CA . GLU D 2 227 ? 128.489 105.260 73.481 1.00 98.25 244 GLU D CA 1
ATOM 5019 C C . GLU D 2 227 ? 126.973 105.177 73.615 1.00 98.25 244 GLU D C 1
ATOM 5020 O O . GLU D 2 227 ? 126.424 104.161 74.049 1.00 98.25 244 GLU D O 1
ATOM 5026 N N . GLY D 2 228 ? 126.297 106.260 73.236 1.00 89.63 245 GLY D N 1
ATOM 5027 C CA . GLY D 2 228 ? 124.854 106.322 73.340 1.00 89.63 245 GLY D CA 1
ATOM 5028 C C . GLY D 2 228 ? 124.323 106.587 74.728 1.00 89.63 245 GLY D C 1
ATOM 5029 O O . GLY D 2 228 ? 123.102 106.609 74.913 1.00 89.63 245 GLY D O 1
ATOM 5030 N N . ALA D 2 229 ? 125.197 106.791 75.710 1.00 85.49 246 ALA D N 1
ATOM 5031 C CA . ALA D 2 229 ? 124.764 107.025 77.077 1.00 85.49 246 ALA D CA 1
ATOM 5032 C C . ALA D 2 229 ? 124.165 108.424 77.212 1.00 85.49 246 ALA D C 1
ATOM 5033 O O . ALA D 2 229 ? 124.234 109.256 76.303 1.00 85.49 246 ALA D O 1
ATOM 5035 N N . THR D 2 230 ? 123.560 108.679 78.367 1.00 84.57 247 THR D N 1
ATOM 5036 C CA . THR D 2 230 ? 122.996 109.980 78.694 1.00 84.57 247 THR D CA 1
ATOM 5037 C C . THR D 2 230 ? 123.801 110.592 79.830 1.00 84.57 247 THR D C 1
ATOM 5038 O O . THR D 2 230 ? 123.895 110.004 80.913 1.00 84.57 247 THR D O 1
ATOM 5042 N N . VAL D 2 231 ? 124.377 111.766 79.585 1.00 81.04 248 VAL D N 1
ATOM 5043 C CA . VAL D 2 231 ? 125.177 112.473 80.579 1.00 81.04 248 VAL D CA 1
ATOM 5044 C C . VAL D 2 231 ? 124.258 113.426 81.333 1.00 81.04 248 VAL D C 1
ATOM 5045 O O . VAL D 2 231 ? 123.533 114.225 80.727 1.00 81.04 248 VAL D O 1
ATOM 5049 N N . GLN D 2 232 ? 124.261 113.309 82.656 1.00 83.73 249 GLN D N 1
ATOM 5050 C CA . GLN D 2 232 ? 123.343 114.031 83.523 1.00 83.73 249 GLN D CA 1
ATOM 5051 C C . GLN D 2 232 ? 124.151 114.799 84.558 1.00 83.73 249 GLN D C 1
ATOM 5052 O O . GLN D 2 232 ? 125.038 114.231 85.203 1.00 83.73 249 GLN D O 1
ATOM 5058 N N . LEU D 2 233 ? 123.850 116.085 84.713 1.00 83.79 250 LEU D N 1
ATOM 5059 C CA . LEU D 2 233 ? 124.615 116.965 85.585 1.00 83.79 250 LEU D CA 1
ATOM 5060 C C . LEU D 2 233 ? 123.810 117.249 86.844 1.00 83.79 250 LEU D C 1
ATOM 5061 O O . LEU D 2 233 ? 122.578 117.306 86.797 1.00 83.79 250 LEU D O 1
ATOM 5066 N N . THR D 2 234 ? 124.509 117.422 87.964 1.00 82.98 251 THR D N 1
ATOM 5067 C CA . THR D 2 234 ? 123.879 117.705 89.242 1.00 82.98 251 THR D CA 1
ATOM 5068 C C . THR D 2 234 ? 124.680 118.782 89.962 1.00 82.98 251 THR D C 1
ATOM 5069 O O . THR D 2 234 ? 125.793 118.508 90.445 1.00 82.98 251 THR D O 1
ATOM 5073 N N . PRO D 2 235 ? 124.168 120.004 90.055 1.00 82.60 252 PRO D N 1
ATOM 5074 C CA . PRO D 2 235 ? 124.888 121.064 90.760 1.00 82.60 252 PRO D CA 1
ATOM 5075 C C . PRO D 2 235 ? 124.495 121.165 92.229 1.00 82.60 252 PRO D C 1
ATOM 5076 O O . PRO D 2 235 ? 123.346 120.946 92.617 1.00 82.60 252 PRO D O 1
ATOM 5080 N N . TYR D 2 236 ? 125.488 121.504 93.045 1.00 86.46 253 TYR D N 1
ATOM 5081 C CA . TYR D 2 236 ? 125.288 121.774 94.466 1.00 86.46 253 TYR D CA 1
ATOM 5082 C C . TYR D 2 236 ? 125.174 123.278 94.692 1.00 86.46 253 TYR D C 1
ATOM 5083 O O . TYR D 2 236 ? 126.046 123.910 95.293 1.00 86.46 253 TYR D O 1
ATOM 5092 N N . PHE D 2 237 ? 124.085 123.853 94.207 1.00 85.79 254 PHE D N 1
ATOM 5093 C CA . PHE D 2 237 ? 123.834 125.250 94.541 1.00 85.79 254 PHE D CA 1
ATOM 5094 C C . PHE D 2 237 ? 123.290 125.345 95.961 1.00 85.79 254 PHE D C 1
ATOM 5095 O O . PHE D 2 237 ? 122.329 124.642 96.295 1.00 85.79 254 PHE D O 1
ATOM 5103 N N . PRO D 2 238 ? 123.878 126.185 96.818 1.00 87.80 255 PRO D N 1
ATOM 5104 C CA . PRO D 2 238 ? 123.503 126.180 98.241 1.00 87.80 255 PRO D CA 1
ATOM 5105 C C . PRO D 2 238 ? 122.043 126.506 98.507 1.00 87.80 255 PRO D C 1
ATOM 5106 O O . PRO D 2 238 ? 121.529 126.119 99.565 1.00 87.80 255 PRO D O 1
ATOM 5110 N N . THR D 2 239 ? 121.359 127.193 97.596 1.00 91.67 256 THR D N 1
ATOM 5111 C CA . THR D 2 239 ? 119.962 127.551 97.797 1.00 91.67 256 THR D CA 1
ATOM 5112 C C . THR D 2 239 ? 119.008 126.377 97.621 1.00 91.67 256 THR D C 1
ATOM 5113 O O . THR D 2 239 ? 117.921 126.391 98.208 1.00 91.67 256 THR D O 1
ATOM 5117 N N . CYS D 2 240 ? 119.383 125.368 96.837 1.00 91.03 257 CYS D N 1
ATOM 5118 C CA . CYS D 2 240 ? 118.516 124.232 96.556 1.00 91.03 257 CYS D CA 1
ATOM 5119 C C . CYS D 2 240 ? 118.985 122.934 97.197 1.00 91.03 257 CYS D C 1
ATOM 5120 O O . CYS D 2 240 ? 118.388 121.883 96.937 1.00 91.03 257 CYS D O 1
ATOM 5123 N N . GLY D 2 241 ? 120.021 122.976 98.031 1.00 87.33 258 GLY D N 1
ATOM 5124 C CA . GLY D 2 241 ? 120.433 121.785 98.761 1.00 87.33 258 GLY D CA 1
ATOM 5125 C C . GLY D 2 241 ? 120.884 120.671 97.837 1.00 87.33 258 GLY D C 1
ATOM 5126 O O . GLY D 2 241 ? 121.786 120.842 97.010 1.00 87.33 258 GLY D O 1
ATOM 5127 N N . SER D 2 242 ? 120.250 119.508 97.980 1.00 85.67 259 SER D N 1
ATOM 5128 C CA . SER D 2 242 ? 120.577 118.329 97.189 1.00 85.67 259 SER D CA 1
ATOM 5129 C C . SER D 2 242 ? 119.498 117.973 96.175 1.00 85.67 259 SER D C 1
ATOM 5130 O O . SER D 2 242 ? 119.720 117.091 95.339 1.00 85.67 259 SER D O 1
ATOM 5133 N N . ASP D 2 243 ? 118.342 118.632 96.225 1.00 80.94 260 ASP D N 1
ATOM 5134 C CA . ASP D 2 243 ? 117.256 118.389 95.286 1.00 80.94 260 ASP D CA 1
ATOM 5135 C C . ASP D 2 243 ? 117.230 119.407 94.155 1.00 80.94 260 ASP D C 1
ATOM 5136 O O . ASP D 2 243 ? 116.147 119.801 93.712 1.00 80.94 260 ASP D O 1
ATOM 5141 N N . CYS D 2 244 ? 118.396 119.841 93.685 1.00 83.77 261 CYS D N 1
ATOM 5142 C CA . CYS D 2 244 ? 118.461 120.887 92.676 1.00 83.77 261 CYS D CA 1
ATOM 5143 C C . CYS D 2 244 ? 118.017 120.363 91.316 1.00 83.77 261 CYS D C 1
ATOM 5144 O O . CYS D 2 244 ? 118.080 119.164 91.032 1.00 83.77 261 CYS D O 1
ATOM 5147 N N . ILE D 2 245 ? 117.556 121.287 90.469 1.00 76.85 262 ILE D N 1
ATOM 5148 C CA . ILE D 2 245 ? 117.142 120.927 89.120 1.00 76.85 262 ILE D CA 1
ATOM 5149 C C . ILE D 2 245 ? 118.363 120.526 88.312 1.00 76.85 262 ILE D C 1
ATOM 5150 O O . ILE D 2 245 ? 119.424 121.151 88.410 1.00 76.85 262 ILE D O 1
ATOM 5155 N N . ARG D 2 246 ? 118.216 119.482 87.507 1.00 78.60 263 ARG D N 1
ATOM 5156 C CA . ARG D 2 246 ? 119.297 118.969 86.686 1.00 78.60 263 ARG D CA 1
ATOM 5157 C C . ARG D 2 246 ? 119.034 119.290 85.220 1.00 78.60 263 ARG D C 1
ATOM 5158 O O . ARG D 2 246 ? 117.958 119.767 84.848 1.00 78.60 263 ARG D O 1
ATOM 5166 N N . HIS D 2 247 ? 120.036 119.021 84.386 1.00 81.77 264 HIS D N 1
ATOM 5167 C CA . HIS D 2 247 ? 119.985 119.367 82.975 1.00 81.77 264 HIS D CA 1
ATOM 5168 C C . HIS D 2 247 ? 120.412 118.169 82.138 1.00 81.77 264 HIS D C 1
ATOM 5169 O O . HIS D 2 247 ? 121.494 117.608 82.327 1.00 81.77 264 HIS D O 1
ATOM 5176 N N . LYS D 2 248 ? 119.549 117.783 81.203 1.00 81.73 265 LYS D N 1
ATOM 5177 C CA . LYS D 2 248 ? 119.761 116.592 80.395 1.00 81.73 265 LYS D CA 1
ATOM 5178 C C . LYS D 2 248 ? 120.830 116.844 79.341 1.00 81.73 265 LYS D C 1
ATOM 5179 O O . LYS D 2 248 ? 120.957 117.948 78.804 1.00 81.73 265 LYS D O 1
ATOM 5185 N N . GLY D 2 249 ? 121.605 115.806 79.063 1.00 80.79 266 GLY D N 1
ATOM 5186 C CA . GLY D 2 249 ? 122.613 115.868 78.022 1.00 80.79 266 GLY D CA 1
ATOM 5187 C C . GLY D 2 249 ? 122.869 114.487 77.463 1.00 80.79 266 GLY D C 1
ATOM 5188 O O . GLY D 2 249 ? 122.722 113.477 78.153 1.00 80.79 266 GLY D O 1
ATOM 5189 N N . THR D 2 250 ? 123.260 114.452 76.193 1.00 83.17 267 THR D N 1
ATOM 5190 C CA . THR D 2 250 ? 123.541 113.202 75.506 1.00 83.17 267 THR D CA 1
ATOM 5191 C C . THR D 2 250 ? 124.992 113.187 75.053 1.00 83.17 267 THR D C 1
ATOM 5192 O O . THR D 2 250 ? 125.568 114.223 74.710 1.00 83.17 267 THR D O 1
ATOM 5196 N N . VAL D 2 251 ? 125.584 111.991 75.059 1.00 84.24 268 VAL D N 1
ATOM 5197 C CA . VAL D 2 251 ? 126.963 111.853 74.613 1.00 84.24 268 VAL D CA 1
ATOM 5198 C C . VAL D 2 251 ? 127.039 112.095 73.113 1.00 84.24 268 VAL D C 1
ATOM 5199 O O . VAL D 2 251 ? 126.222 111.589 72.332 1.00 84.24 268 VAL D O 1
ATOM 5203 N N . VAL D 2 252 ? 128.007 112.906 72.705 1.00 93.36 269 VAL D N 1
ATOM 5204 C CA . VAL D 2 252 ? 128.212 113.255 71.306 1.00 93.36 269 VAL D CA 1
ATOM 5205 C C . VAL D 2 252 ? 129.610 112.797 70.923 1.00 93.36 269 VAL D C 1
ATOM 5206 O O . VAL D 2 252 ? 130.595 113.174 71.569 1.00 93.36 269 VAL D O 1
ATOM 5210 N N . LEU D 2 253 ? 129.703 111.973 69.884 1.00 97.06 270 LEU D N 1
ATOM 5211 C CA . LEU D 2 253 ? 131.008 111.573 69.380 1.00 97.06 270 LEU D CA 1
ATOM 5212 C C . LEU D 2 253 ? 131.700 112.773 68.749 1.00 97.06 270 LEU D C 1
ATOM 5213 O O . LEU D 2 253 ? 131.269 113.277 67.707 1.00 97.06 270 LEU D O 1
ATOM 5218 N N . CYS D 2 254 ? 132.775 113.229 69.383 1.00 104.89 271 CYS D N 1
ATOM 5219 C CA . CYS D 2 254 ? 133.438 114.456 68.981 1.00 104.89 271 CYS D CA 1
ATOM 5220 C C . CYS D 2 254 ? 134.722 114.140 68.235 1.00 104.89 271 CYS D C 1
ATOM 5221 O O . CYS D 2 254 ? 135.542 113.357 68.732 1.00 104.89 271 CYS D O 1
ATOM 5224 N N . PRO D 2 255 ? 134.936 114.722 67.046 1.00 108.98 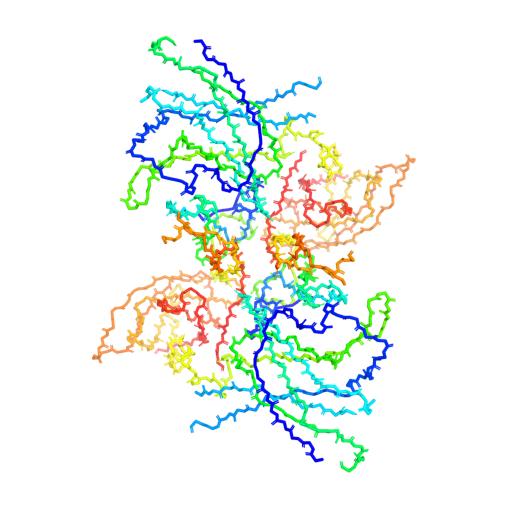272 PRO D N 1
ATOM 5225 C CA . PRO D 2 255 ? 136.143 114.474 66.249 1.00 108.98 272 PRO D CA 1
ATOM 5226 C C . PRO D 2 255 ? 137.406 115.005 66.920 1.00 108.98 272 PRO D C 1
ATOM 5227 O O . PRO D 2 255 ? 137.639 116.213 66.883 1.00 108.98 272 PRO D O 1
#

InterPro domains:
  IPR010345 Interleukin-17 family [PF06083] (87-172)
  IPR029034 Cystine-knot cytokine [G3DSA:2.10.90.10] (62-176)
  IPR029034 Cystine-knot cytokine [SSF57501] (32-174)

Foldseek 3Di:
DFADDPDDCQNHDQFHWDWDWDADPFKVVRTDTATDGPDQAGCDPVGRGHGDPQKGKDWDWDWDWMWGCVVVDIDTDTDTGTDGIDIDGDDDDD/DKDKDKFWDDDDDPQVPPDDPDDDDWFPFKDKDWDQDPDHWTWIKIKTHGAQDFWWKKKKKWWDDPDGDITIMIITIDDHDPDPPIDMDTDDTDDAFIWIKMWMTTPPHDDPPDDDDGDTDTDTDHHCQDDVNVPDPVNVLLPSPDDFVKDKAQPDQFKIKIKTFADQQAFKKWKFWDAPHTFWTDIDGHDDDPVDGMDIDITTGDGGRAFIKIKIFTQGPVPHRPGDIDTDTHDHDD/DFADDVDPVQSHFQFHWDWDWDADDFKVPRTDTATGTDHQAGPDPVHRGDGDHQWGKDWDWDWDWMWGPVVVDIDTDTDIGTDYIDTHGDDDDD/DKDKDKFWDDDDDPQNPPDDPDDDAKFPFWDKAWDADPPGFIWIKTKTHGAQDFWWKKKWKWWDDVHIDTTIMIITMDHGDPDPPIGMDTDGTDDAFIWIKMWMTTPPDDDPPDDDGTDIDTDGDYHCPDPVNVCDPQCVLLPSPDDFPKAKECPDFFKIKIKTFADQQAFKKWKFKCAPHTFKTDIDGHHADPVDGIDIDMITGHGGRAFIKIKIFTCRPSCHRPGDIDTGTYDHDD

Sequence (664 aa):
CRASEDGPLNSRAISPWRYELDRDLNRLPQDLYHARCLCPHCVSLQTGSHMDPRGNSELLYHNQTVFYRRPYCLERRLYRVSLACVCVRPRVMGEPTVQCGSETGPSPEWMLQHDLIPGDLRDLRVEPVTTSVYSILMNVSWVLIRLLKATKICVTGKSNFQSYSCVRCNYTEAFQTQTTFSYIGFPVELNTVYFIGAHNIPNANMNEDGPSMSVNFTSPGCLDHIMKYKKKCVKAGSLWDPNITACKKNEETVEVNFTTTPLGNRYMALIQHSTIIGFSQVFEPHQKKQTRASVVIPVTGDSEGATVQLTPYFPTCGSDCIRHKGTVVLCPCRASEDGPLNSRAISPWRYELDRDLNRLPQDLYHARCLCPHCVSLQTGSHMDPRGNSELLYHNQTVFYRRPYCLERRLYRVSLACVCVRPRVMGEPTVQCGSETGPSPEWMLQHDLIPGDLRDLRVEPVTTSVYSILMNVSWVLIRLLKATKICVTGKSNFQSYSCVRCNYTEAFQTQTTFSYIGFPVELNTVYFIGAHNIPNANMNEDGPSMSVNFTSPGCLDHIMKYKKKCVKAGSLWDPNITACKKNEETVEVNFTTTPLGNRYMALIQHSTIIGFSQVFEPHQKKQTRASVVIPVTGDSEGATVQLTPYFPTCGSDCIRHKGTVVLCP

GO terms:
  GO:0005576 extracellular region (C, TAS)
  GO:0005515 protein binding (F, IPI)
  GO:0030380 interleukin-17E receptor binding (F, TAS)

Solvent-accessible surface area: 34919 Å² total; per-residue (Å²): 50,148,6,46,83,59,15,4,18,20,36,12,3,9,3,9,14,126,46,61,85,46,77,38,38,31,7,30,28,37,31,5,15,15,0,92,44,97,1,67,3,2,8,21,53,72,86,4,59,123,53,31,12,43,0,3,9,42,25,24,52,20,80,42,51,0,60,33,16,121,103,94,65,97,54,118,128,103,52,137,7,4,48,2,1,7,10,1,47,23,44,59,84,76,164,44,88,68,65,41,38,100,70,84,40,76,9,88,45,24,53,121,63,47,152,127,60,13,52,78,8,144,59,13,117,32,82,78,65,64,59,109,142,108,65,23,51,2,14,0,19,2,48,29,84,203,88,30,130,5,1,21,1,28,9,14,8,25,14,33,95,58,72,91,44,4,3,44,2,72,33,72,85,72,39,151,95,169,172,109,37,49,40,75,21,10,107,17,119,32,22,9,16,21,36,2,23,5,21,7,7,11,42,20,42,32,141,102,107,50,65,28,84,40,41,92,45,78,5,57,2,14,62,45,118,94,12,48,108,21,168,109,0,49,127,23,2,6,87,38,108,9,103,29,59,1,23,14,114,74,102,123,36,1,43,9,30,5,41,22,22,103,78,2,66,116,2,4,13,9,5,45,115,67,84,51,30,3,83,26,120,30,145,42,78,57,81,186,201,102,58,136,3,67,14,80,3,98,8,105,54,92,1,87,59,2,56,6,34,7,0,0,37,2,102,96,31,43,28,25,6,16,1,12,130,8,81,18,76,115,61,181,63,155,8,50,103,61,16,11,16,23,28,16,4,12,4,6,13,141,20,80,137,44,80,49,45,31,10,30,30,29,30,12,25,14,0,93,40,101,1,59,2,2,10,19,38,79,69,4,47,100,67,31,4,52,0,4,11,35,36,27,50,15,54,49,66,1,55,43,10,126,109,96,61,79,29,145,141,119,43,116,9,4,29,3,1,4,13,2,55,28,62,56,62,105,172,41,80,74,66,44,43,94,62,91,25,66,5,84,46,27,57,122,60,67,156,119,56,17,55,111,26,172,56,23,132,22,93,71,47,95,70,100,142,152,52,41,33,3,22,0,28,2,67,50,124,200,61,28,118,0,0,15,0,25,8,28,2,28,8,39,81,75,18,100,50,6,5,37,1,76,28,63,100,62,53,151,107,164,170,146,34,47,31,86,33,8,95,11,88,62,28,13,17,4,30,3,21,12,28,12,4,12,49,17,44,48,161,77,116,47,42,14,136,56,34,117,38,97,6,68,1,8,35,52,142,136,19,47,146,31,174,124,3,28,120,11,6,25,111,44,108,8,109,25,54,0,20,25,110,80,99,128,33,2,35,5,30,4,48,10,20,101,77,1,80,123,4,4,9,2,4,42,117,66,84,53,28,3,85,25,110,34,135,48,76,54,96,190,202,91,58,111,16,73,6,84,3,78,8,105,50,105,2,69,55,3,52,6,20,6,2,1,46,3,115,96,28,45,28,23,4,16,1,12,120,7,90,20,76,126,55,182

Nearest PDB structures (foldseek):
  7uwj-assembly1_B  TM=9.863E-01  e=1.318E-15  Homo sapiens
  7uwl-assembly1_B  TM=9.668E-01  e=9.862E-15  Homo sapiens
  5hi4-assembly1_A  TM=8.435E-01  e=1.060E-06  Homo sapiens
  7uwn-assembly1_A  TM=8.455E-01  e=2.149E-06  Homo sapiens
  3jvf-assembly1_B  TM=7.579E-01  e=1.468E-06  Homo sapiens

CATH classification: 2.60.40.2160 (+1 more: 2.60.40.2150)